Protein AF-A0A194R704-F1 (afdb_monomer)

Sequence (515 aa):
MHARLGGCVGACAGTIRSHRRDLFTKVPGLRHDSLHDAYADDTTLFAANEAEILELFQRMESEMSFLLASTLRKCLHSIFRRRYSSITTLNPPLVFSEEVLQAKSEGKPIVALESTIMTHGMPYPQNLQTAQEVENIIRRVGATPATIAILKGQLTVGLTQQQLQYLAQAKGVVKTSRRDLAPVMAGCQDGATTVAGTIIASELADIDVFVTGGIGGVHREGELTMDVSADLTELGRSRTLVVCSGVKSILDIGRTLEYLETHGVTVCAFGATDDFPAFYTTRSGHRAPHRAADAPHAARILHAARQLRLQSGIVVAVPVPQEHAMEENVIEDSIQQALKNAKRAGIQGKEVTPYILAAVAKATGGASLSTNIALIKNNAKVGADIAVEFQKLKNVNNVRNSFNSGSSGNLGTRQFHTACNLRVEKSDRGEKVGSCIKNENLTNPVLVIGGANVDRTYRVTEDLVQSSNSERVCRRWSRRTRAPARRVHAAPSRGSVSKPAAGNERHRRPNRRSK

Organism: Papilio machaon (NCBI:txid76193)

pLDDT: mean 71.49, std 29.75, range [24.16, 98.94]

Radius of gyration: 36.13 Å; Cα contacts (8 Å, |Δi|>4): 668; chains: 1; bounding box: 101×99×101 Å

InterPro domains:
  IPR007342 Pseudouridine-5'-phosphate glycosidase [MF_01876] (98-392)
  IPR007342 Pseudouridine-5'-phosphate glycosidase [PF04227] (99-389)
  IPR022830 Indigoidine synthase A-like [G3DSA:3.40.1790.10] (91-395)
  IPR022830 Indigoidine synthase A-like [SSF110581] (91-390)

Secondary structure (DSSP, 8-state):
--SSSSSSSHHHHTGGGSS-SSS-SS---------S-----S-------HHHHHHHHHHHHHHTTSS--HHHHHHHHHHHHHHHTTSS-----EEE-HHHHHHHHTT--EEEE-SHHHHHSS-TTHHHHHHHHHHHHHHHHT-EEEEEEEETTEEEES--HHHHHHHTT-SS-EEE-HHHHHHHHHTT--EEE-HHHHHHHHHHHT--EEE-S-B--EETTHHHH--B-HHHHHHTT---EEEESBB-TTEEHHHHHHHHHHTT-EEEEESSS-BPPBSSSS--S-B-SEEE-SHHHHHHHHHHHHHTT--S-EEEEPPPPTTTPPPHHHHHHHHHHHHHHHHHTT--GGGHHHHHHHHHHHHTTTHHHHHHHHHHHHHHHHHHHHHHHHHHHHHHHHHHHHHHHHTTSS-----------------------------------------------------------------------PPPP------------------------------

Nearest PDB structures (foldseek):
  8k07-assembly1_A  TM=9.796E-01  e=5.045E-40  Arabidopsis thaliana
  8k07-assembly1_B  TM=9.779E-01  e=3.334E-39  Arabidopsis thaliana
  4gil-assembly1_C  TM=9.829E-01  e=3.484E-38  Escherichia coli
  4gij-assembly1_A  TM=9.772E-01  e=9.759E-38  Escherichia coli
  4gij-assembly1_C  TM=9.255E-01  e=1.783E-35  Escherichia coli

Solvent-accessible surface area (backbone atoms only — not comparable to full-atom values): 30966 Å² total; per-residue (Å²): 140,92,85,82,80,80,78,72,67,68,74,63,64,63,70,67,68,80,72,77,78,87,82,86,78,91,81,91,88,81,80,92,77,89,90,74,91,87,90,76,80,86,93,86,86,93,78,80,55,72,65,60,59,50,49,56,48,56,54,50,56,65,66,59,72,70,81,80,64,80,66,55,58,55,54,49,51,52,55,43,51,71,60,52,69,72,58,88,69,83,69,71,78,63,44,65,27,71,70,46,51,50,30,61,76,71,67,47,28,44,33,34,29,47,29,27,54,32,64,58,65,39,60,78,67,58,18,44,54,50,51,54,53,31,41,54,41,14,46,74,69,68,18,46,52,24,42,26,33,27,53,62,24,36,44,28,40,20,60,52,77,66,53,46,59,47,52,41,69,56,78,87,56,38,82,18,36,71,86,40,46,62,60,35,33,76,65,44,31,42,25,22,16,28,70,30,28,34,51,54,51,26,60,79,64,74,36,59,29,34,31,42,49,41,43,64,37,26,32,65,65,23,94,79,68,67,48,57,36,63,33,49,62,37,34,34,61,33,62,39,32,38,22,15,14,26,40,42,64,83,38,30,63,68,60,27,51,56,50,31,54,74,40,61,30,48,46,22,5,46,38,95,56,36,52,25,14,28,33,53,19,52,51,57,94,47,65,34,93,33,63,22,60,45,38,64,48,44,18,49,52,54,49,49,41,59,75,72,62,51,54,29,12,35,42,39,19,36,47,26,57,77,96,50,40,52,61,66,67,67,53,49,54,39,43,55,53,27,50,59,45,36,63,73,70,69,53,59,73,90,56,39,60,44,52,37,54,54,44,32,23,61,73,49,78,40,51,56,49,56,27,52,54,52,29,29,45,51,23,24,41,51,36,21,46,20,29,48,41,33,43,53,55,52,50,55,50,53,52,53,51,52,53,63,63,65,68,74,69,85,74,82,90,76,80,83,77,83,74,81,75,80,80,81,78,90,77,94,81,84,87,84,91,83,83,87,83,81,90,82,91,79,92,68,86,85,82,81,80,77,92,68,99,71,94,72,91,78,85,83,82,77,84,86,75,84,83,77,90,80,90,87,82,89,88,82,94,78,88,86,84,84,83,87,87,83,89,88,90,80,89,88,88,84,88,79,90,86,86,85,89,83,88,80,90,80,91,86,86,88,85,88,82,87,133

Foldseek 3Di:
DPDDPPPPPVVPVVVVVPPPPPPPDDDDDDDDDDPDDDDDDDDDDPDDDPVNVVVVVVVVVVVPPDDDDPVVVVVCCVVCCVVVVVPPPPLPQEAEDPLLVVCVVVLWFEEEEFQCCLQQVDAPPVSLVLVVLLQVLLVVLRYGYWYWWQAQLGTYTRDDNVRSVCSNPDPPAAADAPVRNVVCNVNRHIHTYALRRRLVSCQSSVRAHYEDAEHAAQAVCCVPVVQGDCNLVSLLAALHEYQYQYHALRGDRVRRLVSNVVSVEQEEEEADAQARGNSLAQHDPDGHPYYQHALLSLLVVSVVCVVVVRRGYYYYNYHQPPVLHDDPVQQVVQSVVQQVVCVVVVPDHPRSVSSSSVSSCVSVVNSVVSSSSRSSSVSSNSRSSNSNSNSVVVVVVVVVVVVVVVPPPDDDDDPPPPPPPPPDDDDDDDDDDDDDDDDDDDPDDDDDDDDDDDDDDDDDDDDDDDDDDDDDDDDDDDDDDDDDDDDDDDDDDDYDDDDDDDYDDDDDDDDDDDD

Mean predicted aligned error: 18.39 Å

Structure (mmCIF, N/CA/C/O backbone):
data_AF-A0A194R704-F1
#
_entry.id   AF-A0A194R704-F1
#
loop_
_atom_site.group_PDB
_atom_site.id
_atom_site.type_symbol
_atom_site.label_atom_id
_atom_site.label_alt_id
_atom_site.label_comp_id
_atom_site.label_asym_id
_atom_site.label_entity_id
_atom_site.label_seq_id
_atom_site.pdbx_PDB_ins_code
_atom_site.Cartn_x
_atom_site.Cartn_y
_atom_site.Cartn_z
_atom_site.occupancy
_atom_site.B_iso_or_equiv
_atom_site.auth_seq_id
_atom_site.auth_comp_id
_atom_site.auth_asym_id
_atom_site.auth_atom_id
_atom_site.pdbx_PDB_model_num
ATOM 1 N N . MET A 1 1 ? -14.178 27.788 29.557 1.00 33.88 1 MET A N 1
ATOM 2 C CA . MET A 1 1 ? -15.004 27.097 30.577 1.00 33.88 1 MET A CA 1
ATOM 3 C C . MET A 1 1 ? -14.351 27.182 31.967 1.00 33.88 1 MET A C 1
ATOM 5 O O . MET A 1 1 ? -14.002 26.163 32.545 1.00 33.88 1 MET A O 1
ATOM 9 N N . HIS A 1 2 ? -14.210 28.381 32.544 1.00 32.22 2 HIS A N 1
ATOM 10 C CA . HIS A 1 2 ? -13.786 28.549 33.943 1.00 32.22 2 HIS A CA 1
ATOM 11 C C . HIS A 1 2 ? -15.001 28.932 34.793 1.00 32.22 2 HIS A C 1
ATOM 13 O O . HIS A 1 2 ? -15.314 30.111 34.868 1.00 32.22 2 HIS A O 1
ATOM 19 N N . ALA A 1 3 ? -15.704 27.930 35.345 1.00 33.38 3 ALA A N 1
ATOM 20 C CA . ALA A 1 3 ? -16.651 28.020 36.479 1.00 33.38 3 ALA A CA 1
ATOM 21 C C . ALA A 1 3 ? -17.535 26.752 36.568 1.00 33.38 3 ALA A C 1
ATOM 23 O O . ALA A 1 3 ? -18.739 26.828 36.333 1.00 33.38 3 ALA A O 1
ATOM 24 N N . ARG A 1 4 ? -16.959 25.570 36.868 1.00 32.62 4 ARG A N 1
ATOM 25 C CA . ARG A 1 4 ? -17.735 24.373 37.303 1.00 32.62 4 ARG A CA 1
ATOM 26 C C . ARG A 1 4 ? -16.924 23.219 37.929 1.00 32.62 4 ARG A C 1
ATOM 28 O O . ARG A 1 4 ? -17.417 22.102 37.999 1.00 32.62 4 ARG A O 1
ATOM 35 N N . LEU A 1 5 ? -15.713 23.482 38.439 1.00 33.47 5 LEU A N 1
ATOM 36 C CA . LEU A 1 5 ? -14.857 22.471 39.098 1.00 33.47 5 LEU A CA 1
ATOM 37 C C . LEU A 1 5 ? -14.677 22.669 40.620 1.00 33.47 5 LEU A C 1
ATOM 39 O O . LEU A 1 5 ? -13.945 21.919 41.254 1.00 33.47 5 LEU A O 1
ATOM 43 N N . GLY A 1 6 ? -15.385 23.623 41.237 1.00 32.97 6 GLY A N 1
ATOM 44 C CA . GLY A 1 6 ? -15.333 23.861 42.691 1.00 32.97 6 GLY A CA 1
ATOM 45 C C . GLY A 1 6 ? -16.269 22.988 43.546 1.00 32.97 6 GLY A C 1
ATOM 46 O O . GLY A 1 6 ? -16.214 23.059 44.768 1.00 32.97 6 GLY A O 1
ATOM 47 N N . GLY A 1 7 ? -17.149 22.184 42.935 1.00 32.91 7 GLY A N 1
ATOM 48 C CA . GLY A 1 7 ? -18.279 21.556 43.642 1.00 32.91 7 GLY A CA 1
ATOM 49 C C . GLY A 1 7 ? -18.026 20.188 44.291 1.00 32.91 7 GLY A C 1
ATOM 50 O O . GLY A 1 7 ? -18.817 19.776 45.130 1.00 32.91 7 GLY A O 1
ATOM 51 N N . CYS A 1 8 ? -16.967 19.460 43.915 1.00 33.66 8 CYS A N 1
ATOM 52 C CA . CYS A 1 8 ? -16.791 18.050 44.318 1.00 33.66 8 CYS A CA 1
ATOM 53 C C . CYS A 1 8 ? -15.649 17.787 45.317 1.00 33.66 8 CYS A C 1
ATOM 55 O O . CYS A 1 8 ? -15.567 16.689 45.860 1.00 33.66 8 CYS A O 1
ATOM 57 N N . VAL A 1 9 ? -14.792 18.773 45.609 1.00 35.31 9 VAL A N 1
ATOM 58 C CA . VAL A 1 9 ? -13.660 18.595 46.545 1.00 35.31 9 VAL A CA 1
ATOM 59 C C . VAL A 1 9 ? -14.073 18.846 48.007 1.00 35.31 9 VAL A C 1
ATOM 61 O O . VAL A 1 9 ? -13.521 18.241 48.923 1.00 35.31 9 VAL A O 1
ATOM 64 N N . GLY A 1 10 ? -15.112 19.657 48.248 1.00 35.03 10 GLY A N 1
ATOM 65 C CA . GLY A 1 10 ? -15.601 19.963 49.602 1.00 35.03 10 GLY A CA 1
ATOM 66 C C . GLY A 1 10 ? -16.265 18.788 50.338 1.00 35.03 10 GLY A C 1
ATOM 67 O O . GLY A 1 10 ? -16.244 18.746 51.565 1.00 35.03 10 GLY A O 1
ATOM 68 N N . ALA A 1 11 ? -16.814 17.805 49.615 1.00 36.16 11 ALA A N 1
ATOM 69 C CA . ALA A 1 11 ? -17.600 16.718 50.210 1.00 36.16 11 ALA A CA 1
ATOM 70 C C . ALA A 1 11 ? -16.760 15.591 50.850 1.00 36.16 11 ALA A C 1
ATOM 72 O O . ALA A 1 11 ? -17.275 14.850 51.680 1.00 36.16 11 ALA A O 1
ATOM 73 N N . CYS A 1 12 ? -15.471 15.461 50.507 1.00 34.41 12 CYS A N 1
ATOM 74 C CA . CYS A 1 12 ? -14.596 14.420 51.075 1.00 34.41 12 CYS A CA 1
ATOM 75 C C . CYS A 1 12 ? -13.768 14.893 52.286 1.00 34.41 12 CYS A C 1
ATOM 77 O O . CYS A 1 12 ? -13.277 14.066 53.053 1.00 34.41 12 CYS A O 1
ATOM 79 N N . ALA A 1 13 ? -13.633 16.206 52.502 1.00 34.62 13 ALA A N 1
ATOM 80 C CA . ALA A 1 13 ? -12.854 16.759 53.615 1.00 34.62 13 ALA A CA 1
ATOM 81 C C . ALA A 1 13 ? -13.572 16.667 54.981 1.00 34.62 13 ALA A C 1
ATOM 83 O O . ALA A 1 13 ? -12.918 16.681 56.025 1.00 34.62 13 ALA A O 1
ATOM 84 N N . GLY A 1 14 ? -14.907 16.549 54.992 1.00 34.91 14 GLY A N 1
ATOM 85 C CA . GLY A 1 14 ? -15.699 16.437 56.224 1.00 34.91 14 GLY A CA 1
ATOM 86 C C . GLY A 1 14 ? -15.551 15.087 56.936 1.00 34.91 14 GLY A C 1
ATOM 87 O O . GLY A 1 14 ? -15.458 15.037 58.161 1.00 34.91 14 GLY A O 1
ATOM 88 N N . THR A 1 15 ? -15.464 13.991 56.180 1.00 35.22 15 THR A N 1
ATOM 89 C CA . THR A 1 15 ? -15.525 12.618 56.718 1.00 35.22 15 THR A CA 1
ATOM 90 C C . THR A 1 15 ? -14.218 12.157 57.374 1.00 35.22 15 THR A C 1
ATOM 92 O O . THR A 1 15 ? -14.228 11.261 58.209 1.00 35.22 15 THR A O 1
ATOM 95 N N . ILE A 1 16 ? -13.085 12.791 57.055 1.00 33.31 16 ILE A N 1
ATOM 96 C CA . ILE A 1 16 ? -11.768 12.453 57.633 1.00 33.31 16 ILE A CA 1
ATOM 97 C C . ILE A 1 16 ? -11.560 13.117 59.014 1.00 33.31 16 ILE A C 1
ATOM 99 O O . ILE A 1 16 ? -10.690 12.709 59.785 1.00 33.31 16 ILE A O 1
ATOM 103 N N . ARG A 1 17 ? -12.390 14.103 59.394 1.00 32.38 17 ARG A N 1
ATOM 104 C CA . ARG A 1 17 ? -12.304 14.779 60.704 1.00 32.38 17 ARG A CA 1
ATOM 105 C C . ARG A 1 17 ? -12.992 14.045 61.864 1.00 32.38 17 ARG A C 1
ATOM 107 O O . ARG A 1 17 ? -12.705 14.385 63.008 1.00 32.38 17 ARG A O 1
ATOM 114 N N . SER A 1 18 ? -13.845 13.047 61.618 1.00 33.72 18 SER A N 1
ATOM 115 C CA . SER A 1 18 ? -14.634 12.378 62.673 1.00 33.72 18 SER A CA 1
ATOM 116 C C . SER A 1 18 ? -14.024 11.090 63.248 1.00 33.72 18 SER A C 1
ATOM 118 O O . SER A 1 18 ? -14.610 10.513 64.158 1.00 33.72 18 SER A O 1
ATOM 120 N N . HIS A 1 19 ? -12.865 10.628 62.763 1.00 34.47 19 HIS A N 1
ATOM 121 C CA . HIS A 1 19 ? -12.166 9.432 63.286 1.00 34.47 19 HIS A CA 1
ATOM 122 C C . HIS A 1 19 ? -10.743 9.724 63.799 1.00 34.47 19 HIS A C 1
ATOM 124 O O . HIS A 1 19 ? -9.955 8.817 64.052 1.00 34.47 19 HIS A O 1
ATOM 130 N N . ARG A 1 20 ? -10.399 11.002 64.006 1.00 31.66 20 ARG A N 1
ATOM 131 C CA . ARG A 1 20 ? -9.059 11.436 64.439 1.00 31.66 20 ARG A CA 1
ATOM 132 C C . ARG A 1 20 ? -8.957 11.695 65.954 1.00 31.66 20 ARG A C 1
ATOM 134 O O . ARG A 1 20 ? -8.321 12.665 66.358 1.00 31.66 20 ARG A O 1
ATOM 141 N N . ARG A 1 21 ? -9.602 10.859 66.785 1.00 34.34 21 ARG A N 1
ATOM 142 C CA . ARG A 1 21 ? -9.547 10.956 68.265 1.00 34.34 21 ARG A CA 1
ATOM 143 C C . ARG A 1 21 ? -9.083 9.707 69.026 1.00 34.34 21 ARG A C 1
ATOM 145 O O . ARG A 1 21 ? -8.579 9.888 70.125 1.00 34.34 21 ARG A O 1
ATOM 152 N N . ASP A 1 22 ? -9.124 8.508 68.440 1.00 35.78 22 ASP A N 1
ATOM 153 C CA . ASP A 1 22 ? -8.844 7.254 69.177 1.00 35.78 22 ASP A CA 1
ATOM 154 C C . ASP A 1 22 ? -7.527 6.546 68.792 1.00 35.78 22 ASP A C 1
ATOM 156 O O . ASP A 1 22 ? -7.340 5.367 69.076 1.00 35.78 22 ASP A O 1
ATOM 160 N N . LEU A 1 23 ? -6.588 7.253 68.149 1.00 32.47 23 LEU A N 1
ATOM 161 C CA . LEU A 1 23 ? -5.320 6.681 67.652 1.00 32.47 23 LEU A CA 1
ATOM 162 C C . LEU A 1 23 ? -4.064 7.496 68.025 1.00 32.47 23 LEU A C 1
ATOM 164 O O . LEU A 1 23 ? -3.044 7.427 67.349 1.00 32.47 23 LEU A O 1
ATOM 168 N N . PHE A 1 24 ? -4.123 8.251 69.128 1.00 35.75 24 PHE A N 1
ATOM 169 C CA . PHE A 1 24 ? -2.969 8.953 69.713 1.00 35.75 24 PHE A CA 1
ATOM 170 C C . PHE A 1 24 ? -2.788 8.648 71.211 1.00 35.75 24 PHE A C 1
ATOM 172 O O . PHE A 1 24 ? -2.734 9.537 72.055 1.00 35.75 24 PHE A O 1
ATOM 179 N N . THR A 1 25 ? -2.629 7.365 71.541 1.00 37.34 25 THR A N 1
ATOM 180 C CA . THR A 1 25 ? -1.847 6.937 72.715 1.00 37.34 25 THR A CA 1
ATOM 181 C C . THR A 1 25 ? -0.995 5.723 72.328 1.00 37.34 25 THR A C 1
ATOM 183 O O . THR A 1 25 ? -1.459 4.873 71.576 1.00 37.34 25 THR A O 1
ATOM 186 N N . LYS A 1 26 ? 0.238 5.639 72.861 1.00 36.03 26 LYS A N 1
ATOM 187 C CA . LYS A 1 26 ? 1.254 4.578 72.630 1.00 36.03 26 LYS A CA 1
ATOM 188 C C . LYS A 1 26 ? 2.104 4.625 71.338 1.00 36.03 26 LYS A C 1
ATOM 190 O O . LYS A 1 26 ? 2.248 3.604 70.681 1.00 36.03 26 LYS A O 1
ATOM 195 N N . VAL A 1 27 ? 2.819 5.729 71.092 1.00 31.06 27 VAL A N 1
ATOM 196 C CA . VAL A 1 27 ? 4.238 5.668 70.651 1.00 31.06 27 VAL A CA 1
ATOM 197 C C . VAL A 1 27 ? 4.998 6.843 71.291 1.00 31.06 27 VAL A C 1
ATOM 199 O O . VAL A 1 27 ? 4.636 7.989 71.028 1.00 31.06 27 VAL A O 1
ATOM 202 N N . PRO A 1 28 ? 6.014 6.619 72.145 1.00 29.73 28 PRO A N 1
ATOM 203 C CA . PRO A 1 28 ? 6.859 7.692 72.660 1.00 29.73 28 PRO A CA 1
ATOM 204 C C . PRO A 1 28 ? 8.093 7.909 71.770 1.00 29.73 28 PRO A C 1
ATOM 206 O O . PRO A 1 28 ? 8.846 6.975 71.517 1.00 29.73 28 PRO A O 1
ATOM 209 N N . GLY A 1 29 ? 8.346 9.161 71.374 1.00 38.09 29 GLY A N 1
ATOM 210 C CA . GLY A 1 29 ? 9.639 9.580 70.819 1.00 38.09 29 GLY A CA 1
ATOM 211 C C . GLY A 1 29 ? 9.688 9.809 69.307 1.00 38.09 29 GLY A C 1
ATOM 212 O O . GLY A 1 29 ? 10.307 9.041 68.586 1.00 38.09 29 GLY A O 1
ATOM 213 N N . LEU A 1 30 ? 9.154 10.946 68.857 1.00 28.03 30 LEU A N 1
ATOM 214 C CA . LEU A 1 30 ? 9.619 11.663 67.664 1.00 28.03 30 LEU A CA 1
ATOM 215 C C . LEU A 1 30 ? 9.497 13.160 67.974 1.00 28.03 30 LEU A C 1
ATOM 217 O O . LEU A 1 30 ? 8.441 13.615 68.415 1.00 28.03 30 LEU A O 1
ATOM 221 N N . ARG A 1 31 ? 10.601 13.906 67.861 1.00 30.41 31 ARG A N 1
ATOM 222 C CA . ARG A 1 31 ? 10.639 15.327 68.235 1.00 30.41 31 ARG A CA 1
ATOM 223 C C . ARG A 1 31 ? 10.037 16.187 67.126 1.00 30.41 31 ARG A C 1
ATOM 225 O O . ARG A 1 31 ? 10.287 15.948 65.950 1.00 30.41 31 ARG A O 1
ATOM 232 N N . HIS A 1 32 ? 9.297 17.212 67.533 1.00 33.44 32 HIS A N 1
ATOM 233 C CA . HIS A 1 32 ? 9.088 18.400 66.714 1.00 33.44 32 HIS A CA 1
ATOM 234 C C . HIS A 1 32 ? 10.446 19.079 66.493 1.00 33.44 32 HIS A C 1
ATOM 236 O O . HIS A 1 32 ? 11.144 19.298 67.477 1.00 33.44 32 HIS A O 1
ATOM 242 N N . ASP A 1 33 ? 10.803 19.355 65.237 1.00 30.55 33 ASP A N 1
ATOM 243 C CA . ASP A 1 33 ? 11.464 20.579 64.746 1.00 30.55 33 ASP A CA 1
ATOM 244 C C . ASP A 1 33 ? 11.744 20.434 63.235 1.00 30.55 33 ASP A C 1
ATOM 246 O O . ASP A 1 33 ? 11.757 19.320 62.715 1.00 30.55 33 ASP A O 1
ATOM 250 N N . SER A 1 34 ? 11.944 21.548 62.518 1.00 28.94 34 SER A N 1
ATOM 251 C CA . SER A 1 34 ? 12.054 21.656 61.040 1.00 28.94 34 SER A CA 1
ATOM 252 C C . SER A 1 34 ? 10.782 21.359 60.217 1.00 28.94 34 SER A C 1
ATOM 254 O O . SER A 1 34 ? 10.729 20.473 59.371 1.00 28.94 34 SER A O 1
ATOM 256 N N . LEU A 1 35 ? 9.754 22.195 60.407 1.00 30.31 35 LEU A N 1
ATOM 257 C CA . LEU A 1 35 ? 8.698 22.423 59.405 1.00 30.31 35 LEU A CA 1
ATOM 258 C C . LEU A 1 35 ? 8.446 23.931 59.225 1.00 30.31 35 LEU A C 1
ATOM 260 O O . LEU A 1 35 ? 7.357 24.448 59.460 1.00 30.31 35 LEU A O 1
ATOM 264 N N . HIS A 1 36 ? 9.506 24.634 58.833 1.00 31.33 36 HIS A N 1
ATOM 265 C CA . HIS A 1 36 ? 9.474 25.972 58.251 1.00 31.33 36 HIS A CA 1
ATOM 266 C C . HIS A 1 36 ? 10.583 26.050 57.188 1.00 31.33 36 HIS A C 1
ATOM 268 O O . HIS A 1 36 ? 11.581 25.343 57.298 1.00 31.33 36 HIS A O 1
ATOM 274 N N . ASP A 1 37 ? 10.365 26.889 56.175 1.00 28.64 37 ASP A N 1
ATOM 275 C CA . ASP A 1 37 ? 11.282 27.219 55.071 1.00 28.64 37 ASP A CA 1
ATOM 276 C C . ASP A 1 37 ? 11.533 26.129 54.008 1.00 28.64 37 ASP A C 1
ATOM 278 O O . ASP A 1 37 ? 12.621 25.578 53.876 1.00 28.64 37 ASP A O 1
ATOM 282 N N . ALA A 1 38 ? 10.516 25.908 53.163 1.00 26.27 38 ALA A N 1
ATOM 283 C CA . ALA A 1 38 ? 10.677 25.453 51.773 1.00 26.27 38 ALA A CA 1
ATOM 284 C C . ALA A 1 38 ? 9.445 25.836 50.917 1.00 26.27 38 ALA A C 1
ATOM 286 O O . ALA A 1 38 ? 8.622 24.994 50.564 1.00 26.27 38 ALA A O 1
ATOM 287 N N . TYR A 1 39 ? 9.295 27.129 50.609 1.00 32.12 39 TYR A N 1
ATOM 288 C CA . TYR A 1 39 ? 8.357 27.634 49.591 1.00 32.12 39 TYR A CA 1
ATOM 289 C C . TYR A 1 39 ? 9.119 28.550 48.619 1.00 32.12 39 TYR A C 1
ATOM 291 O O . TYR A 1 39 ? 8.975 29.771 48.637 1.00 32.12 39 TYR A O 1
ATOM 299 N N . ALA A 1 40 ? 9.981 27.943 47.805 1.00 28.33 40 ALA A N 1
ATOM 300 C CA . ALA A 1 40 ? 10.658 28.570 46.673 1.00 28.33 40 ALA A CA 1
ATOM 301 C C . ALA A 1 40 ? 11.070 27.495 45.651 1.00 28.33 40 ALA A C 1
ATOM 303 O O . ALA A 1 40 ? 11.369 26.369 46.038 1.00 28.33 40 ALA A O 1
ATOM 304 N N . ASP A 1 41 ? 11.082 27.901 44.383 1.00 26.62 41 ASP A N 1
ATOM 305 C CA . ASP A 1 41 ? 11.475 27.179 43.166 1.00 26.62 41 ASP A CA 1
ATOM 306 C C . ASP A 1 41 ? 10.684 25.930 42.718 1.00 26.62 41 ASP A C 1
ATOM 308 O O . ASP A 1 41 ? 10.708 24.841 43.289 1.00 26.62 41 ASP A O 1
ATOM 312 N N . ASP A 1 42 ? 10.045 26.118 41.558 1.00 36.75 42 ASP A N 1
ATOM 313 C CA . ASP A 1 42 ? 9.758 25.078 40.575 1.00 36.75 42 ASP A CA 1
ATOM 314 C C . ASP A 1 42 ? 11.052 24.365 40.123 1.00 36.75 42 ASP A C 1
ATOM 316 O O . ASP A 1 42 ? 12.147 24.919 40.168 1.00 36.75 42 ASP A O 1
ATOM 320 N N . THR A 1 43 ? 10.905 23.166 39.552 1.00 33.91 43 THR A N 1
ATOM 321 C CA . THR A 1 43 ? 11.978 22.327 38.966 1.00 33.91 43 THR A CA 1
ATOM 322 C C . THR A 1 43 ? 12.930 21.605 39.938 1.00 33.91 43 THR A C 1
ATOM 324 O O . THR A 1 43 ? 14.130 21.837 39.943 1.00 33.91 43 THR A O 1
ATOM 327 N N . THR A 1 44 ? 12.430 20.588 40.654 1.00 29.52 44 THR A N 1
ATOM 328 C CA . THR A 1 44 ? 13.076 19.249 40.773 1.00 29.52 44 THR A CA 1
ATOM 329 C C . THR A 1 44 ? 12.241 18.290 41.636 1.00 29.52 44 THR A C 1
ATOM 331 O O . THR A 1 44 ? 12.259 18.407 42.852 1.00 29.52 44 THR A O 1
ATOM 334 N N . LEU A 1 45 ? 11.565 17.290 41.039 1.00 28.27 45 LEU A N 1
ATOM 335 C CA . LEU A 1 45 ? 11.273 16.010 41.724 1.00 28.27 45 LEU A CA 1
ATOM 336 C C . LEU A 1 45 ? 10.858 14.868 40.764 1.00 28.27 45 LEU A C 1
ATOM 338 O O . LEU A 1 45 ? 9.742 14.357 40.802 1.00 28.27 45 LEU A O 1
ATOM 342 N N . PHE A 1 46 ? 11.786 14.427 39.910 1.00 32.28 46 PHE A N 1
ATOM 343 C CA . PHE A 1 46 ? 11.706 13.123 39.230 1.00 32.28 46 PHE A CA 1
ATOM 344 C C . PHE A 1 46 ? 12.854 12.227 39.720 1.00 32.28 46 PHE A C 1
ATOM 346 O O . PHE A 1 46 ? 13.829 12.014 39.008 1.00 32.28 46 PHE A O 1
ATOM 353 N N . ALA A 1 47 ? 12.754 11.755 40.967 1.00 34.91 47 ALA A N 1
ATOM 354 C CA . ALA A 1 47 ? 13.624 10.723 41.543 1.00 34.91 47 ALA A CA 1
ATOM 355 C C . ALA A 1 47 ? 13.048 10.194 42.875 1.00 34.91 47 ALA A C 1
ATOM 357 O O . ALA A 1 47 ? 13.644 10.381 43.928 1.00 34.91 47 ALA A O 1
ATOM 358 N N . ALA A 1 48 ? 11.883 9.543 42.832 1.00 34.62 48 ALA A N 1
ATOM 359 C CA . ALA A 1 48 ? 11.546 8.540 43.843 1.00 34.62 48 ALA A CA 1
ATOM 360 C C . ALA A 1 48 ? 11.938 7.188 43.239 1.00 34.62 48 ALA A C 1
ATOM 362 O O . ALA A 1 48 ? 11.401 6.810 42.193 1.00 34.62 48 ALA A O 1
ATOM 363 N N . ASN A 1 49 ? 12.915 6.501 43.829 1.00 41.78 49 ASN A N 1
ATOM 364 C CA . ASN A 1 49 ? 13.377 5.224 43.285 1.00 41.78 49 ASN A CA 1
ATOM 365 C C . ASN A 1 49 ? 12.288 4.157 43.472 1.00 41.78 49 ASN A C 1
ATOM 367 O O . ASN A 1 49 ? 11.642 4.111 44.519 1.00 41.78 49 ASN A O 1
ATOM 371 N N . GLU A 1 50 ? 12.127 3.240 42.507 1.00 40.50 50 GLU A N 1
ATOM 372 C CA . GLU A 1 50 ? 11.180 2.111 42.631 1.00 40.50 50 GLU A CA 1
ATOM 373 C C . GLU A 1 50 ? 11.388 1.322 43.938 1.00 40.50 50 GLU A C 1
ATOM 375 O O . GLU A 1 50 ? 10.426 0.831 44.527 1.00 40.50 50 GLU A O 1
ATOM 380 N N . ALA A 1 51 ? 12.634 1.270 44.425 1.00 40.50 51 ALA A N 1
ATOM 381 C CA . ALA A 1 51 ? 13.013 0.668 45.699 1.00 40.50 51 ALA A CA 1
ATOM 382 C C . ALA A 1 51 ? 12.320 1.301 46.923 1.00 40.50 51 ALA A C 1
ATOM 384 O O . ALA A 1 51 ? 11.835 0.561 47.772 1.00 40.50 51 ALA A O 1
ATOM 385 N N . GLU A 1 52 ? 12.212 2.632 47.012 1.00 42.09 52 GLU A N 1
ATOM 386 C CA . GLU A 1 52 ? 11.587 3.313 48.164 1.00 42.09 52 GLU A CA 1
ATOM 387 C C . GLU A 1 52 ? 10.069 3.093 48.193 1.00 42.09 52 GLU A C 1
ATOM 389 O O . GLU A 1 52 ? 9.465 2.923 49.254 1.00 42.09 52 GLU A O 1
ATOM 394 N N . ILE A 1 53 ? 9.447 3.037 47.010 1.00 47.06 53 ILE A N 1
ATOM 395 C CA . ILE A 1 53 ? 8.020 2.729 46.862 1.00 47.06 53 ILE A CA 1
ATOM 396 C C . ILE A 1 53 ? 7.750 1.267 47.254 1.00 47.06 53 ILE A C 1
ATOM 398 O O . ILE A 1 53 ? 6.761 0.993 47.935 1.00 47.06 53 ILE A O 1
ATOM 402 N N . LEU A 1 54 ? 8.640 0.338 46.885 1.00 43.12 54 LEU A N 1
ATOM 403 C CA . LEU A 1 54 ? 8.588 -1.070 47.298 1.00 43.12 54 LEU A CA 1
ATOM 404 C C . LEU A 1 54 ? 8.819 -1.259 48.806 1.00 43.12 54 LEU A C 1
ATOM 406 O O . LEU A 1 54 ? 8.092 -2.038 49.425 1.00 43.12 54 LEU A O 1
ATOM 410 N N . GLU A 1 55 ? 9.760 -0.532 49.413 1.00 43.22 55 GLU A N 1
ATOM 411 C CA . GLU A 1 55 ? 10.002 -0.574 50.862 1.00 43.22 55 GLU A CA 1
ATOM 412 C C . GLU A 1 55 ? 8.790 -0.066 51.652 1.00 43.22 55 GLU A C 1
ATOM 414 O O . GLU A 1 55 ? 8.344 -0.728 52.591 1.00 43.22 55 GLU A O 1
ATOM 419 N N . LEU A 1 56 ? 8.194 1.060 51.239 1.00 45.22 56 LEU A N 1
ATOM 420 C CA . LEU A 1 56 ? 6.945 1.566 51.821 1.00 45.22 56 LEU A CA 1
ATOM 421 C C . LEU A 1 56 ? 5.801 0.546 51.702 1.00 45.22 56 LEU A C 1
ATOM 423 O O . LEU A 1 56 ? 5.015 0.397 52.640 1.00 45.22 56 LEU A O 1
ATOM 427 N N . PHE A 1 57 ? 5.733 -0.195 50.591 1.00 43.19 57 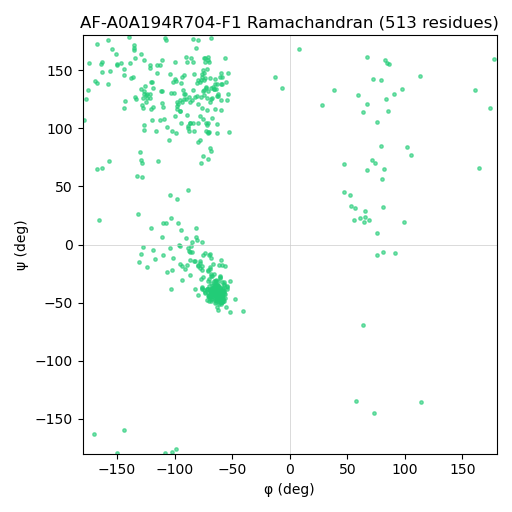PHE A N 1
ATOM 428 C CA . PHE A 1 57 ? 4.726 -1.237 50.381 1.00 43.19 57 PHE A CA 1
ATOM 429 C C . PHE A 1 57 ? 4.925 -2.441 51.317 1.00 43.19 57 PHE A C 1
ATOM 431 O O . PHE A 1 57 ? 3.976 -2.867 51.975 1.00 43.19 57 PHE A O 1
ATOM 438 N N . GLN A 1 58 ? 6.156 -2.948 51.448 1.00 44.75 58 GLN A N 1
ATOM 439 C CA . GLN A 1 58 ? 6.479 -4.050 52.368 1.00 44.75 58 GLN A CA 1
ATOM 440 C C . GLN A 1 58 ? 6.250 -3.659 53.839 1.00 44.75 58 GLN A C 1
ATOM 442 O O . GLN A 1 58 ? 5.749 -4.456 54.642 1.00 44.75 58 GLN A O 1
ATOM 447 N N . ARG A 1 59 ? 6.552 -2.406 54.198 1.00 43.69 59 ARG A N 1
ATOM 448 C CA . ARG A 1 59 ? 6.309 -1.869 55.545 1.00 43.69 59 ARG A CA 1
ATOM 449 C C . ARG A 1 59 ? 4.808 -1.749 55.844 1.00 43.69 59 ARG A C 1
ATOM 451 O O . ARG A 1 59 ? 4.371 -2.139 56.921 1.00 43.69 59 ARG A O 1
ATOM 458 N N . MET A 1 60 ? 3.999 -1.325 54.870 1.00 45.81 60 MET A N 1
ATOM 459 C CA . MET A 1 60 ? 2.535 -1.345 54.991 1.00 45.81 60 MET A CA 1
ATOM 460 C C . MET A 1 60 ? 1.943 -2.762 55.105 1.00 45.81 60 MET A C 1
ATOM 462 O O . MET A 1 60 ? 1.032 -2.963 55.907 1.00 45.81 60 MET A O 1
ATOM 466 N N . GLU A 1 61 ? 2.425 -3.749 54.338 1.00 46.22 61 GLU A N 1
ATOM 467 C CA . GLU A 1 61 ? 1.901 -5.128 54.419 1.00 46.22 61 GLU A CA 1
ATOM 468 C C . GLU A 1 61 ? 2.222 -5.808 55.762 1.00 46.22 61 GLU A C 1
ATOM 470 O O . GLU A 1 61 ? 1.381 -6.530 56.311 1.00 46.22 61 GLU A O 1
ATOM 475 N N . SER A 1 62 ? 3.408 -5.552 56.318 1.00 44.72 62 SER A N 1
ATOM 476 C CA . SER A 1 62 ? 3.808 -6.091 57.622 1.00 44.72 62 SER A CA 1
ATOM 477 C C . SER A 1 62 ? 3.021 -5.486 58.788 1.00 44.72 62 SER A C 1
ATOM 479 O O . SER A 1 62 ? 2.584 -6.235 59.663 1.00 44.72 62 SER A O 1
ATOM 481 N N . GLU A 1 63 ? 2.726 -4.183 58.781 1.00 44.62 63 GLU A N 1
ATOM 482 C CA . GLU A 1 63 ? 1.904 -3.561 59.836 1.00 44.62 63 GLU A CA 1
ATOM 483 C C . GLU A 1 63 ? 0.393 -3.848 59.699 1.00 44.62 63 GLU A C 1
ATOM 485 O O . GLU A 1 63 ? -0.301 -3.980 60.708 1.00 44.62 63 GLU A O 1
ATOM 490 N N . MET A 1 64 ? -0.138 -4.044 58.484 1.00 43.22 64 MET A N 1
ATOM 491 C CA . MET A 1 64 ? -1.562 -4.376 58.267 1.00 43.22 64 MET A CA 1
ATOM 492 C C . MET A 1 64 ? -1.924 -5.861 58.463 1.00 43.22 64 MET A C 1
ATOM 494 O O . MET A 1 64 ? -3.063 -6.266 58.214 1.00 43.22 64 MET A O 1
ATOM 498 N N . SER A 1 65 ? -0.991 -6.694 58.927 1.00 41.09 65 SER A N 1
ATOM 499 C CA . SER A 1 65 ? -1.225 -8.135 59.106 1.00 41.09 65 SER A CA 1
ATOM 500 C C . SER A 1 65 ? -2.091 -8.497 60.327 1.00 41.09 65 SER A C 1
ATOM 502 O O . SER A 1 65 ? -2.529 -9.644 60.438 1.00 41.09 65 SER A O 1
ATOM 504 N N . PHE A 1 66 ? -2.403 -7.542 61.213 1.00 48.34 66 PHE A N 1
ATOM 505 C CA . PHE A 1 66 ? -3.316 -7.739 62.345 1.00 48.34 66 PHE A CA 1
ATOM 506 C C . PHE A 1 66 ? -4.467 -6.714 62.336 1.00 48.34 66 PHE A C 1
ATOM 508 O O . PHE A 1 66 ? -4.239 -5.516 62.441 1.00 48.34 66 PHE A O 1
ATOM 515 N N . LEU A 1 67 ? -5.699 -7.247 62.319 1.00 40.25 67 LEU A N 1
ATOM 516 C CA . LEU A 1 67 ? -7.037 -6.618 62.304 1.00 40.25 67 LEU A CA 1
ATOM 517 C C . LEU A 1 67 ? -7.755 -6.459 60.938 1.00 40.25 67 LEU A C 1
ATOM 519 O O . LEU A 1 67 ? -7.240 -5.940 59.958 1.00 40.25 67 LEU A O 1
ATOM 523 N N . LEU A 1 68 ? -9.045 -6.838 60.979 1.00 35.44 68 LEU A N 1
ATOM 524 C CA . LEU A 1 68 ? -10.147 -6.567 60.035 1.00 35.44 68 LEU A CA 1
ATOM 525 C C . LEU A 1 68 ? -10.260 -7.386 58.726 1.00 35.44 68 LEU A C 1
ATOM 527 O O . LEU A 1 68 ? -9.980 -6.937 57.621 1.00 35.44 68 LEU A O 1
ATOM 531 N N . ALA A 1 69 ? -10.911 -8.543 58.897 1.00 43.75 69 ALA A N 1
ATOM 532 C CA . ALA A 1 69 ? -12.090 -9.007 58.143 1.00 43.75 69 ALA A CA 1
ATOM 533 C C . ALA A 1 69 ? -12.032 -9.195 56.603 1.00 43.75 69 ALA A C 1
ATOM 535 O O . ALA A 1 69 ? -11.790 -8.301 55.792 1.00 43.75 69 ALA A O 1
ATOM 536 N N . SER A 1 70 ? -12.458 -10.392 56.186 1.00 48.91 70 SER A N 1
ATOM 537 C CA . SER A 1 70 ? -12.528 -10.889 54.801 1.00 48.91 70 SER A CA 1
ATOM 538 C C . SER A 1 70 ? -13.411 -10.083 53.829 1.00 48.91 70 SER A C 1
ATOM 540 O O . SER A 1 70 ? -13.315 -10.272 52.613 1.00 48.91 70 SER A O 1
ATOM 542 N N . THR A 1 71 ? -14.249 -9.172 54.324 1.00 44.50 71 THR A N 1
ATOM 543 C CA . THR A 1 71 ? -15.097 -8.272 53.524 1.00 44.50 71 THR A CA 1
ATOM 544 C C . THR A 1 71 ? -14.318 -7.115 52.896 1.00 44.50 71 THR A C 1
ATOM 546 O O . THR A 1 71 ? -14.559 -6.797 51.728 1.00 44.50 71 THR A O 1
ATOM 549 N N . LEU A 1 72 ? -13.327 -6.542 53.592 1.00 41.12 72 LEU A N 1
ATOM 550 C CA . LEU A 1 72 ? -12.485 -5.478 53.026 1.00 41.12 72 LEU A CA 1
ATOM 551 C C . LEU A 1 72 ? -11.599 -6.000 51.890 1.00 41.12 72 LEU A C 1
ATOM 553 O O . LEU A 1 72 ? -11.490 -5.331 50.865 1.00 41.12 72 LEU A O 1
ATOM 557 N N . ARG A 1 73 ? -11.074 -7.234 51.990 1.00 41.69 73 ARG A N 1
ATOM 558 C CA . ARG A 1 73 ? -10.306 -7.866 50.897 1.00 41.69 73 ARG A CA 1
ATOM 559 C C . ARG A 1 73 ? -11.095 -7.954 49.590 1.00 41.69 73 ARG A C 1
ATOM 561 O O . ARG A 1 73 ? -10.522 -7.688 48.541 1.00 41.69 73 ARG A O 1
ATOM 568 N N . LYS A 1 74 ? -12.395 -8.277 49.631 1.00 40.25 74 LYS A N 1
ATOM 569 C CA . LYS A 1 74 ? -13.245 -8.365 48.424 1.00 40.25 74 LYS A CA 1
ATOM 570 C C . LYS A 1 74 ? -13.534 -6.991 47.810 1.00 40.25 74 LYS A C 1
ATOM 572 O O . LYS A 1 74 ? -13.518 -6.858 46.587 1.00 40.25 74 LYS A O 1
ATOM 577 N N . CYS A 1 75 ? -13.751 -5.968 48.639 1.00 38.09 75 CYS A N 1
ATOM 578 C CA . CYS A 1 75 ? -13.983 -4.605 48.159 1.00 38.09 75 CYS A CA 1
ATOM 579 C C . CYS A 1 75 ? -12.696 -3.981 47.586 1.00 38.09 75 CYS A C 1
ATOM 581 O O . CYS A 1 75 ? -12.702 -3.465 46.469 1.00 38.09 75 CYS A O 1
ATOM 583 N N . LEU A 1 76 ? -11.565 -4.142 48.284 1.00 40.69 76 LEU A N 1
ATOM 584 C CA . LEU A 1 76 ? -10.248 -3.726 47.801 1.00 40.69 76 LEU A CA 1
ATOM 585 C C . LEU A 1 76 ? -9.835 -4.485 46.537 1.00 40.69 76 LEU A C 1
ATOM 587 O O . LEU A 1 76 ? -9.396 -3.832 45.604 1.00 40.69 76 LEU A O 1
ATOM 591 N N . HIS A 1 77 ? -10.058 -5.802 46.421 1.00 38.25 77 HIS A N 1
ATOM 592 C CA . HIS A 1 77 ? -9.810 -6.525 45.161 1.00 38.25 77 HIS A CA 1
ATOM 593 C C . HIS A 1 77 ? -10.678 -6.028 43.998 1.00 38.25 77 HIS A C 1
ATOM 595 O O . HIS A 1 77 ? -10.205 -6.017 42.867 1.00 38.25 77 HIS A O 1
ATOM 601 N N . SER A 1 78 ? -11.925 -5.612 44.243 1.00 39.72 78 SER A N 1
ATOM 602 C CA . SER A 1 78 ? -12.797 -5.043 43.204 1.00 39.72 78 SER A CA 1
ATOM 603 C C . SER A 1 78 ? -12.296 -3.671 42.733 1.00 39.72 78 SER A C 1
ATOM 605 O O . SER A 1 78 ? -12.171 -3.421 41.532 1.00 39.72 78 SER A O 1
ATOM 607 N N . ILE A 1 79 ? -11.926 -2.802 43.679 1.00 43.50 79 ILE A N 1
ATOM 608 C CA . ILE A 1 79 ? -11.430 -1.447 43.403 1.00 43.50 79 ILE A CA 1
ATOM 609 C C . ILE A 1 79 ? -10.011 -1.485 42.808 1.00 43.50 79 ILE A C 1
ATOM 611 O O . ILE A 1 79 ? -9.739 -0.755 41.856 1.00 43.50 79 ILE A O 1
ATOM 615 N N . PHE A 1 80 ? -9.135 -2.381 43.277 1.00 37.22 80 PHE A N 1
ATOM 616 C CA . PHE A 1 80 ? -7.827 -2.623 42.664 1.00 37.22 80 PHE A CA 1
ATOM 617 C C . PHE A 1 80 ? -7.956 -3.300 41.301 1.00 37.22 80 PHE A C 1
ATOM 619 O O . PHE A 1 80 ? -7.319 -2.812 40.381 1.00 37.22 80 PHE A O 1
ATOM 626 N N . ARG A 1 81 ? -8.822 -4.304 41.073 1.00 35.72 81 ARG A N 1
ATOM 627 C CA . ARG A 1 81 ? -9.042 -4.814 39.699 1.00 35.72 81 ARG A CA 1
ATOM 628 C C . ARG A 1 81 ? -9.503 -3.716 38.741 1.00 35.72 81 ARG A C 1
ATOM 630 O O . ARG A 1 81 ? -9.088 -3.745 37.594 1.00 35.72 81 ARG A O 1
ATOM 637 N N . ARG A 1 82 ? -10.293 -2.736 39.199 1.00 37.72 82 ARG A N 1
ATOM 638 C CA . ARG A 1 82 ? -10.705 -1.567 38.394 1.00 37.72 82 ARG A CA 1
ATOM 639 C C . ARG A 1 82 ? -9.650 -0.462 38.238 1.00 37.72 82 ARG A C 1
ATOM 641 O O . ARG A 1 82 ? -9.843 0.402 37.389 1.00 37.72 82 ARG A O 1
ATOM 648 N N . ARG A 1 83 ? -8.572 -0.456 39.031 1.00 35.91 83 ARG A N 1
ATOM 649 C CA . ARG A 1 83 ? -7.447 0.499 38.901 1.00 35.91 83 ARG A CA 1
ATOM 650 C C . ARG A 1 83 ? -6.166 -0.118 38.325 1.00 35.91 83 ARG A C 1
ATOM 652 O O . ARG A 1 83 ? -5.378 0.608 37.736 1.00 35.91 83 ARG A O 1
ATOM 659 N N . TYR A 1 84 ? -5.995 -1.432 38.439 1.00 35.16 84 TYR A N 1
ATOM 660 C CA . TYR A 1 84 ? -4.879 -2.214 37.898 1.00 35.16 84 TYR A CA 1
ATOM 661 C C . TYR A 1 84 ? -5.237 -3.013 36.635 1.00 35.16 84 TYR A C 1
ATOM 663 O O . TYR A 1 84 ? -4.342 -3.570 36.016 1.00 35.16 84 TYR A O 1
ATOM 671 N N . SER A 1 85 ? -6.491 -2.993 36.162 1.00 33.06 85 SER A N 1
ATOM 672 C CA . SER A 1 85 ? -6.786 -3.279 34.744 1.00 33.06 85 SER A CA 1
ATOM 673 C C . SER A 1 85 ? -6.294 -2.171 33.800 1.00 33.06 85 SER A C 1
ATOM 675 O O . SER A 1 85 ? -6.386 -2.318 32.588 1.00 33.06 85 SER A O 1
ATOM 677 N N . SER A 1 86 ? -5.828 -1.047 34.352 1.00 41.88 86 SER A N 1
ATOM 678 C CA . SER A 1 86 ? -5.381 0.151 33.628 1.00 41.88 86 SER A CA 1
ATOM 679 C C . SER A 1 86 ? -3.862 0.205 33.419 1.00 41.88 86 SER A C 1
ATOM 681 O O . SER A 1 86 ? -3.354 1.159 32.838 1.00 41.88 86 SER A O 1
ATOM 683 N N . ILE A 1 87 ? -3.134 -0.799 33.915 1.00 46.91 87 ILE A N 1
ATOM 684 C CA . ILE A 1 87 ? -1.687 -0.972 33.769 1.00 46.91 87 ILE A CA 1
ATOM 685 C C . ILE A 1 87 ? -1.492 -2.354 33.132 1.00 46.91 87 ILE A C 1
ATOM 687 O O . ILE A 1 87 ? -2.067 -3.326 33.608 1.00 46.91 87 ILE A O 1
ATOM 691 N N . THR A 1 88 ? -0.704 -2.440 32.053 1.00 44.19 88 THR A N 1
ATOM 692 C CA . THR A 1 88 ? -0.527 -3.612 31.151 1.00 44.19 88 THR A CA 1
ATOM 693 C C . THR A 1 88 ? -1.577 -3.867 30.053 1.00 44.19 88 THR A C 1
ATOM 695 O O . THR A 1 88 ? -1.684 -4.971 29.528 1.00 44.19 88 THR A O 1
ATOM 698 N N . THR A 1 89 ? -2.179 -2.805 29.517 1.00 41.09 89 THR A N 1
ATOM 699 C CA . THR A 1 89 ? -2.165 -2.651 28.048 1.00 41.09 89 THR A CA 1
ATOM 700 C C . THR A 1 89 ? -1.388 -1.389 27.717 1.00 41.09 89 THR A C 1
ATOM 702 O O . THR A 1 89 ? -1.930 -0.286 27.786 1.00 41.09 89 THR A O 1
ATOM 705 N N . LEU A 1 90 ? -0.103 -1.545 27.380 1.00 44.28 90 LEU A N 1
ATOM 706 C CA . LEU A 1 90 ? 0.655 -0.499 26.694 1.00 44.28 90 LEU A CA 1
ATOM 707 C C . LEU A 1 90 ? 0.069 -0.369 25.286 1.00 44.28 90 LEU A C 1
ATOM 709 O O . LEU A 1 90 ? 0.592 -0.940 24.330 1.00 44.28 90 LEU A O 1
ATOM 713 N N . ASN A 1 91 ? -1.049 0.351 25.174 1.00 54.56 91 ASN A N 1
ATOM 714 C CA . ASN A 1 91 ? -1.500 0.843 23.884 1.00 54.56 91 ASN A CA 1
ATOM 715 C C . ASN A 1 91 ? -0.319 1.627 23.296 1.00 54.56 91 ASN A C 1
ATOM 717 O O . ASN A 1 91 ? 0.192 2.525 23.976 1.00 54.56 91 ASN A O 1
ATOM 721 N N . PRO A 1 92 ? 0.148 1.297 22.080 1.00 59.12 92 PRO A N 1
ATOM 722 C CA . PRO A 1 92 ? 1.157 2.107 21.416 1.00 59.12 92 PRO A CA 1
ATOM 723 C C . PRO A 1 92 ? 0.656 3.554 21.364 1.00 59.12 92 PRO A C 1
ATOM 725 O O . PRO A 1 92 ? -0.560 3.748 21.252 1.00 59.12 92 PRO A O 1
ATOM 728 N N . PRO A 1 93 ? 1.540 4.566 21.433 1.00 74.56 93 PRO A N 1
ATOM 729 C CA . PRO A 1 93 ? 1.146 5.969 21.359 1.00 74.56 93 PRO A CA 1
ATOM 730 C C . PRO A 1 93 ? 0.696 6.320 19.929 1.00 74.56 93 PRO A C 1
ATOM 732 O O . PRO A 1 93 ? 1.413 6.960 19.159 1.00 74.56 93 PRO A O 1
ATOM 735 N N . LEU A 1 94 ? -0.496 5.836 19.577 1.00 92.75 94 LEU A N 1
ATOM 736 C CA . LEU A 1 94 ? -1.230 6.147 18.365 1.00 92.75 94 LEU A CA 1
ATOM 737 C C . LEU A 1 94 ? -2.032 7.422 18.598 1.00 92.75 94 LEU A C 1
ATOM 739 O O . LEU A 1 94 ? -2.864 7.486 19.506 1.00 92.75 94 LEU A O 1
ATOM 743 N N . VAL A 1 95 ? -1.825 8.409 17.737 1.00 96.50 95 VAL A N 1
ATOM 744 C CA . VAL A 1 95 ? -2.673 9.600 17.670 1.00 96.50 95 VAL A CA 1
ATOM 745 C C . VAL A 1 95 ? -3.714 9.358 16.588 1.00 96.50 95 VAL A C 1
ATOM 747 O O . VAL A 1 95 ? -3.369 9.235 15.419 1.00 96.50 95 VAL A O 1
ATOM 750 N N . PHE A 1 96 ? -4.987 9.274 16.953 1.00 97.44 96 PHE A N 1
ATOM 751 C CA . PHE A 1 96 ? -6.074 9.164 15.980 1.00 97.44 96 PHE A CA 1
ATOM 752 C C . PHE A 1 96 ? -6.606 10.555 15.617 1.00 97.44 96 PHE A C 1
ATOM 754 O O . PHE A 1 96 ? -6.663 11.433 16.481 1.00 97.44 96 PHE A O 1
ATOM 761 N N . SER A 1 97 ? -7.035 10.760 14.369 1.00 97.94 97 SER A N 1
ATOM 762 C CA . SER A 1 97 ? -7.878 11.918 14.045 1.00 97.94 97 SER A CA 1
ATOM 763 C C . SER A 1 97 ? -9.275 11.766 14.650 1.00 97.94 97 SER A C 1
ATOM 765 O O . SER A 1 97 ? -9.748 10.652 14.876 1.00 97.94 97 SER A O 1
ATOM 767 N N . GLU A 1 98 ? -9.972 12.887 14.847 1.00 97.69 98 GLU A N 1
ATOM 768 C CA . GLU A 1 98 ? -11.360 12.887 15.329 1.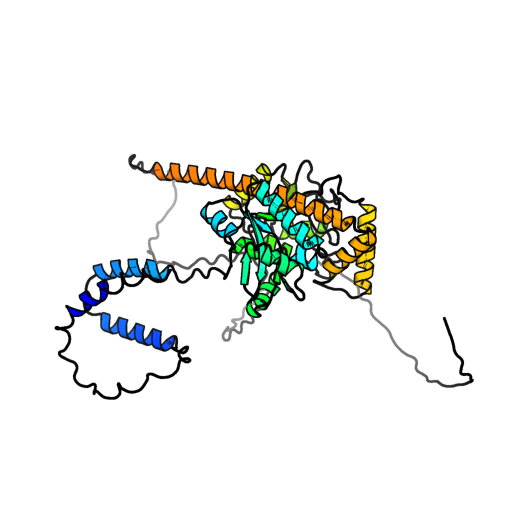00 97.69 98 GLU A CA 1
ATOM 769 C C . GLU A 1 98 ? -12.296 12.093 14.397 1.00 97.69 98 GLU A C 1
ATOM 771 O O . GLU A 1 98 ? -13.146 11.341 14.864 1.00 97.69 98 GLU A O 1
ATOM 776 N N . GLU A 1 99 ? -12.089 12.179 13.075 1.00 98.06 99 GLU A N 1
ATOM 777 C CA . GLU A 1 99 ? -12.852 11.406 12.081 1.00 98.06 99 GLU A CA 1
ATOM 778 C C . GLU A 1 99 ? -12.679 9.890 12.293 1.00 98.06 99 GLU A C 1
ATOM 780 O O . GLU A 1 99 ? -13.653 9.138 12.243 1.00 98.06 99 GLU A O 1
ATOM 785 N N . VAL A 1 100 ? -11.453 9.438 12.588 1.00 98.31 100 VAL A N 1
ATOM 786 C CA . VAL A 1 100 ? -11.156 8.024 12.858 1.00 98.31 100 VAL A CA 1
ATOM 787 C C . VAL A 1 100 ? -11.654 7.600 14.243 1.00 98.31 100 VAL A C 1
ATOM 789 O O . VAL A 1 100 ? -12.204 6.507 14.366 1.00 98.31 100 VAL A O 1
ATOM 792 N N . LEU A 1 101 ? -11.533 8.439 15.278 1.00 97.38 101 LEU A N 1
ATOM 793 C CA . LEU A 1 101 ? -12.101 8.158 16.606 1.00 97.38 101 LEU A CA 1
ATOM 794 C C . LEU A 1 101 ? -13.621 7.982 16.542 1.00 97.38 101 LEU A C 1
ATOM 796 O O . LEU A 1 101 ? -14.142 7.005 17.085 1.00 97.38 101 LEU A O 1
ATOM 800 N N . GLN A 1 102 ? -14.314 8.871 15.828 1.00 97.88 102 GLN A N 1
ATOM 801 C CA . GLN A 1 102 ? -15.758 8.790 15.632 1.00 97.88 102 GLN A CA 1
ATOM 802 C C . GLN A 1 102 ? -16.149 7.557 14.806 1.00 97.88 102 GLN A C 1
ATOM 804 O O . GLN A 1 102 ? -17.078 6.839 15.165 1.00 97.88 102 GLN A O 1
ATOM 809 N N . ALA A 1 103 ? -15.404 7.238 13.743 1.00 98.00 103 ALA A N 1
ATOM 810 C CA . ALA A 1 103 ? -15.654 6.025 12.969 1.00 98.00 103 ALA A CA 1
ATOM 811 C C . ALA A 1 103 ? -15.504 4.748 13.817 1.00 98.00 103 ALA A C 1
ATOM 813 O O . ALA A 1 103 ? -16.327 3.837 13.707 1.00 98.00 103 ALA A O 1
ATOM 814 N N . LYS A 1 104 ? -14.505 4.695 14.710 1.00 95.88 104 LYS A N 1
ATOM 815 C CA . LYS A 1 104 ? -14.310 3.572 15.642 1.00 95.88 104 LYS A CA 1
ATOM 816 C C . LYS A 1 104 ? -15.422 3.482 16.688 1.00 95.88 104 LYS A C 1
ATOM 818 O O . LYS A 1 104 ? -15.872 2.373 16.968 1.00 95.88 104 LYS A O 1
ATOM 823 N N . SER A 1 105 ? -15.872 4.605 17.253 1.00 96.25 105 SER A N 1
ATOM 824 C CA . SER A 1 105 ? -16.937 4.615 18.269 1.00 96.25 105 SER A CA 1
ATOM 825 C C . SER A 1 105 ? -18.302 4.218 17.690 1.00 96.25 105 SER A C 1
ATOM 827 O O . SER A 1 105 ? -19.076 3.532 18.356 1.00 96.25 105 SER A O 1
ATOM 829 N N . GLU A 1 106 ? -18.566 4.571 16.430 1.00 95.69 106 GLU A N 1
ATOM 830 C CA . GLU A 1 106 ? -19.794 4.233 15.699 1.00 95.69 106 GLU A CA 1
ATOM 831 C C . GLU A 1 106 ? -19.748 2.859 15.000 1.00 95.69 106 GLU A C 1
ATOM 833 O O . GLU A 1 106 ? -20.751 2.423 14.434 1.00 95.69 106 GLU A O 1
ATOM 838 N N . GLY A 1 107 ? -18.602 2.167 15.005 1.00 94.56 107 GLY A N 1
ATOM 839 C CA . GLY A 1 107 ? -18.424 0.897 14.290 1.00 94.56 107 GLY A CA 1
ATOM 840 C C . GLY A 1 107 ? -18.503 1.029 12.762 1.00 94.56 107 GLY A C 1
ATOM 841 O O . GLY A 1 107 ? -18.929 0.092 12.080 1.00 94.56 107 GLY A O 1
ATOM 842 N N . LYS A 1 108 ? -18.126 2.192 12.218 1.00 96.44 108 LYS A N 1
ATOM 843 C CA . LYS A 1 108 ? -18.041 2.443 10.773 1.00 96.44 108 LYS A CA 1
ATOM 844 C C . LYS A 1 108 ? -16.800 1.769 10.167 1.00 96.44 108 LYS A C 1
ATOM 846 O O . LYS A 1 108 ? -15.778 1.640 10.841 1.00 96.44 108 LYS A O 1
ATOM 851 N N . PRO A 1 109 ? -16.858 1.356 8.888 1.00 98.38 109 PRO A N 1
ATOM 852 C CA . PRO A 1 109 ? -15.705 0.789 8.200 1.00 98.38 109 PRO A CA 1
ATOM 853 C C . PRO A 1 109 ? -14.611 1.846 8.010 1.00 98.38 109 PRO A C 1
ATOM 855 O O . PRO A 1 109 ? -14.890 2.972 7.600 1.00 98.38 109 PRO A O 1
ATOM 858 N N . ILE A 1 110 ? -13.361 1.468 8.280 1.00 98.88 110 ILE A N 1
ATOM 859 C CA . ILE A 1 110 ? -12.175 2.325 8.144 1.00 98.88 110 ILE A CA 1
ATOM 860 C C . ILE A 1 110 ? -11.218 1.683 7.137 1.00 98.88 110 ILE A C 1
ATOM 862 O O . ILE A 1 110 ? -11.038 0.464 7.147 1.00 98.88 110 ILE A O 1
ATOM 866 N N . VAL A 1 111 ? -10.599 2.501 6.285 1.00 98.94 111 VAL A N 1
ATOM 867 C CA . VAL A 1 111 ? -9.591 2.080 5.301 1.00 98.94 111 VAL A CA 1
ATOM 868 C C . VAL A 1 111 ? -8.289 2.825 5.568 1.00 98.94 111 VAL A C 1
ATOM 870 O O . VAL A 1 111 ? -8.239 4.050 5.447 1.00 98.94 111 VAL A O 1
ATOM 873 N N . ALA A 1 112 ? -7.228 2.098 5.911 1.00 98.88 112 ALA A N 1
ATOM 874 C CA . ALA A 1 112 ? -5.898 2.678 6.065 1.00 98.88 112 ALA A CA 1
ATOM 875 C C . ALA A 1 112 ? -5.284 3.067 4.707 1.00 98.88 112 ALA A C 1
ATOM 877 O O . ALA A 1 112 ? -5.556 2.432 3.683 1.00 98.88 112 ALA A O 1
ATOM 878 N N . LEU A 1 113 ? -4.417 4.082 4.714 1.00 98.81 113 LEU A N 1
ATOM 879 C CA . LEU A 1 113 ? -3.632 4.546 3.564 1.00 98.81 113 LEU A CA 1
ATOM 880 C C . LEU A 1 113 ? -2.183 4.831 3.992 1.00 98.81 113 LEU A C 1
ATOM 882 O O . LEU A 1 113 ? -1.947 5.333 5.092 1.00 98.81 113 LEU A O 1
ATOM 886 N N . GLU A 1 114 ? -1.209 4.543 3.124 1.00 98.25 114 GLU A N 1
ATOM 887 C CA . GLU A 1 114 ? 0.209 4.837 3.393 1.00 98.25 114 GLU A CA 1
ATOM 888 C C . GLU A 1 114 ? 0.581 6.281 3.028 1.00 98.25 114 GLU A C 1
ATOM 890 O O . GLU A 1 114 ? -0.016 6.885 2.138 1.00 98.25 114 GLU A O 1
ATOM 895 N N . SER A 1 115 ? 1.645 6.810 3.635 1.00 97.44 115 SER A N 1
ATOM 896 C CA . SER A 1 115 ? 2.186 8.142 3.313 1.00 97.44 115 SER A CA 1
ATOM 897 C C . SER A 1 115 ? 3.439 8.127 2.425 1.00 97.44 115 SER A C 1
ATOM 899 O O . SER A 1 115 ? 3.814 9.167 1.872 1.00 97.44 115 SER A O 1
ATOM 901 N N . THR A 1 116 ? 4.083 6.971 2.204 1.00 93.50 116 THR A N 1
ATOM 902 C CA . THR A 1 116 ? 5.228 6.864 1.269 1.00 93.50 116 THR A CA 1
ATOM 903 C C . THR A 1 116 ? 4.829 7.204 -0.166 1.00 93.50 116 THR A C 1
ATOM 905 O O . THR A 1 116 ? 5.603 7.853 -0.872 1.00 93.50 116 THR A O 1
ATOM 908 N N . ILE A 1 117 ? 3.616 6.839 -0.600 1.00 88.94 117 ILE A N 1
ATOM 909 C CA . ILE A 1 117 ? 3.120 7.170 -1.945 1.00 88.94 117 ILE A CA 1
ATOM 910 C C . ILE A 1 117 ? 3.055 8.690 -2.177 1.00 88.94 117 ILE A C 1
ATOM 912 O O . ILE A 1 117 ? 3.422 9.153 -3.255 1.00 88.94 117 ILE A O 1
ATOM 916 N N . MET A 1 118 ? 2.701 9.472 -1.150 1.00 89.88 118 MET A N 1
ATOM 917 C CA . MET A 1 118 ? 2.648 10.939 -1.220 1.00 89.88 118 MET A CA 1
ATOM 918 C C . MET A 1 118 ? 4.035 11.593 -1.234 1.00 89.88 118 MET A C 1
ATOM 920 O O . MET A 1 118 ? 4.263 12.574 -1.933 1.00 89.88 118 MET A O 1
ATOM 924 N N . THR A 1 119 ? 4.959 11.092 -0.420 1.00 86.50 119 THR A N 1
ATOM 925 C CA . THR A 1 119 ? 6.239 11.773 -0.140 1.00 86.50 119 THR A CA 1
ATOM 926 C C . THR A 1 119 ? 7.378 11.325 -1.052 1.00 86.50 119 THR A C 1
ATOM 928 O O . THR A 1 119 ? 8.272 12.110 -1.351 1.00 86.50 119 THR A O 1
ATOM 931 N N . HIS A 1 120 ? 7.344 10.069 -1.505 1.00 83.69 120 HIS A N 1
ATOM 932 C CA . HIS A 1 120 ? 8.410 9.434 -2.287 1.00 83.69 120 HIS A CA 1
ATOM 933 C C . HIS A 1 120 ? 7.899 8.765 -3.578 1.00 83.69 120 HIS A C 1
ATOM 935 O O . HIS A 1 120 ? 8.708 8.288 -4.373 1.00 83.69 120 HIS A O 1
ATOM 941 N N . GLY A 1 121 ? 6.577 8.675 -3.777 1.00 83.69 121 GLY A N 1
ATOM 942 C CA . GLY A 1 121 ? 5.958 8.018 -4.936 1.00 83.69 121 GLY A CA 1
ATOM 943 C C . GLY A 1 121 ? 5.435 8.963 -6.023 1.00 83.69 121 GLY A C 1
ATOM 944 O O . GLY A 1 121 ? 5.285 8.530 -7.165 1.00 83.69 121 GLY A O 1
ATOM 945 N N . MET A 1 122 ? 5.156 10.229 -5.694 1.00 89.25 122 MET A N 1
ATOM 946 C CA . MET A 1 122 ? 4.554 11.214 -6.602 1.00 89.25 122 MET A CA 1
ATOM 947 C C . MET A 1 122 ? 5.136 12.621 -6.363 1.00 89.25 122 MET A C 1
ATOM 949 O O . MET A 1 122 ? 5.440 12.960 -5.219 1.00 89.25 122 MET A O 1
ATOM 953 N N . PRO A 1 123 ? 5.286 13.458 -7.408 1.00 90.81 123 PRO A N 1
ATOM 954 C CA . PRO A 1 123 ? 5.709 14.850 -7.258 1.00 90.81 123 PRO A CA 1
ATOM 955 C C . PRO A 1 123 ? 4.586 15.738 -6.698 1.00 90.81 123 PRO A C 1
ATOM 957 O O . PRO A 1 123 ? 3.404 15.410 -6.794 1.00 90.81 123 PRO A O 1
ATOM 960 N N . TYR A 1 124 ? 4.955 16.898 -6.153 1.00 93.19 124 TYR A N 1
ATOM 961 C CA . TYR A 1 124 ? 4.012 17.965 -5.807 1.00 93.19 124 TYR A CA 1
ATOM 962 C C . TYR A 1 124 ? 3.644 18.793 -7.056 1.00 93.19 124 TYR A C 1
ATOM 964 O O . TYR A 1 124 ? 4.552 19.112 -7.829 1.00 93.19 124 TYR A O 1
ATOM 972 N N . PRO A 1 125 ? 2.369 19.198 -7.257 1.00 95.31 125 PRO A N 1
ATOM 973 C CA . PRO A 1 125 ? 1.211 19.051 -6.358 1.00 95.31 125 PRO A CA 1
ATOM 974 C C . PRO A 1 125 ? 0.408 17.747 -6.512 1.00 95.31 125 PRO A C 1
ATOM 976 O O . PRO A 1 125 ? -0.544 17.533 -5.757 1.00 95.31 125 PRO A O 1
ATOM 979 N N . GLN A 1 126 ? 0.758 16.878 -7.468 1.00 94.44 126 GLN A N 1
ATOM 980 C CA . GLN A 1 126 ? -0.008 15.664 -7.778 1.00 94.44 126 GLN A CA 1
ATOM 981 C C . GLN A 1 126 ? -0.134 14.724 -6.572 1.00 94.44 126 GLN A C 1
ATOM 983 O O . GLN A 1 126 ? -1.165 14.073 -6.414 1.00 94.44 126 GLN A O 1
ATOM 988 N N . ASN A 1 127 ? 0.870 14.681 -5.693 1.00 95.12 127 ASN A N 1
ATOM 989 C CA . ASN A 1 127 ? 0.841 13.900 -4.461 1.00 95.12 127 ASN A CA 1
ATOM 990 C C . ASN A 1 127 ? -0.301 14.295 -3.506 1.00 95.12 127 ASN A C 1
ATOM 992 O O . ASN A 1 127 ? -1.027 13.424 -3.025 1.00 95.12 127 ASN A O 1
ATOM 996 N N . LEU A 1 128 ? -0.492 15.593 -3.259 1.00 97.19 128 LEU A N 1
ATOM 997 C CA . LEU A 1 128 ? -1.541 16.120 -2.388 1.00 97.19 128 LEU A CA 1
ATOM 998 C C . LEU A 1 128 ? -2.922 15.954 -3.025 1.00 97.19 128 LEU A C 1
ATOM 1000 O O . LEU A 1 128 ? -3.851 15.507 -2.356 1.00 97.19 128 LEU A O 1
ATOM 1004 N N . GLN A 1 129 ? -3.034 16.274 -4.317 1.00 97.69 129 GLN A N 1
ATOM 1005 C CA . GLN A 1 129 ? -4.272 16.121 -5.084 1.00 97.69 129 GLN A CA 1
ATOM 1006 C C . GLN A 1 129 ? -4.738 14.660 -5.078 1.00 97.69 129 GLN A C 1
ATOM 1008 O O . GLN A 1 129 ? -5.872 14.373 -4.704 1.00 97.69 129 GLN A O 1
ATOM 1013 N N . THR A 1 130 ? -3.835 13.724 -5.385 1.00 97.31 130 THR A N 1
ATOM 1014 C CA . THR A 1 130 ? -4.148 12.288 -5.409 1.00 97.31 130 THR A CA 1
ATOM 1015 C C . THR A 1 130 ? -4.551 11.775 -4.030 1.00 97.31 130 THR A C 1
ATOM 1017 O O . THR A 1 130 ? -5.529 11.041 -3.932 1.00 97.31 130 THR A O 1
ATOM 1020 N N . ALA A 1 131 ? -3.862 12.185 -2.958 1.00 97.50 131 ALA A N 1
ATOM 1021 C CA . ALA A 1 131 ? -4.235 11.800 -1.597 1.00 97.50 131 ALA A CA 1
ATOM 1022 C C . ALA A 1 131 ? -5.649 12.280 -1.229 1.00 97.50 131 ALA A C 1
ATOM 1024 O O . ALA A 1 131 ? -6.470 11.489 -0.769 1.00 97.50 131 ALA A O 1
ATOM 1025 N N . GLN A 1 132 ? -5.964 13.550 -1.501 1.00 98.19 132 GLN A N 1
ATOM 1026 C CA . GLN A 1 132 ? -7.291 14.120 -1.250 1.00 98.19 132 GLN A CA 1
ATOM 1027 C C . GLN A 1 132 ? -8.382 13.427 -2.083 1.00 98.19 132 GLN A C 1
ATOM 1029 O O . GLN A 1 132 ? -9.453 13.116 -1.564 1.00 98.19 132 GLN A O 1
ATOM 1034 N N . GLU A 1 133 ? -8.120 13.135 -3.359 1.00 98.38 133 GLU A N 1
ATOM 1035 C CA . GLU A 1 133 ? -9.049 12.394 -4.219 1.00 98.38 133 GLU A CA 1
ATOM 1036 C C . GLU A 1 133 ? -9.290 10.960 -3.729 1.00 98.38 133 GLU A C 1
ATOM 1038 O O . GLU A 1 133 ? -10.434 10.505 -3.727 1.00 98.38 133 GLU A O 1
ATOM 1043 N N . VAL A 1 134 ? -8.239 10.267 -3.285 1.00 98.62 134 VAL A N 1
ATOM 1044 C CA . VAL A 1 134 ? -8.297 8.908 -2.725 1.00 98.62 134 VAL A CA 1
ATOM 1045 C C . VAL A 1 134 ? -9.117 8.876 -1.436 1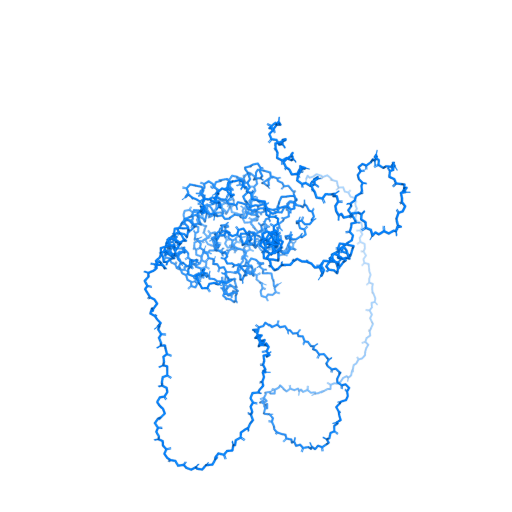.00 98.62 134 VAL A C 1
ATOM 1047 O O . VAL A 1 134 ? -10.042 8.068 -1.326 1.00 98.62 134 VAL A O 1
ATOM 1050 N N . GLU A 1 135 ? -8.869 9.795 -0.500 1.00 98.69 135 GLU A N 1
ATOM 1051 C CA . GLU A 1 135 ? -9.694 9.907 0.706 1.00 98.69 135 GLU A CA 1
ATOM 1052 C C . GLU A 1 135 ? -11.166 10.208 0.369 1.00 98.69 135 GLU A C 1
ATOM 1054 O O . GLU A 1 135 ? -12.079 9.608 0.937 1.00 98.69 135 GLU A O 1
ATOM 1059 N N . ASN A 1 136 ? -11.422 11.086 -0.606 1.00 98.69 136 ASN A N 1
ATOM 1060 C CA . ASN A 1 136 ? -12.777 11.435 -1.042 1.00 98.69 136 ASN A CA 1
ATOM 1061 C C . ASN A 1 136 ? -13.485 10.309 -1.819 1.00 98.69 136 ASN A C 1
ATOM 1063 O O . ASN A 1 136 ? -14.716 10.288 -1.887 1.00 98.69 136 ASN A O 1
ATOM 1067 N N . ILE A 1 137 ? -12.758 9.363 -2.418 1.00 98.88 137 ILE A N 1
ATOM 1068 C CA . ILE A 1 137 ? -13.339 8.123 -2.956 1.00 98.88 137 ILE A CA 1
ATOM 1069 C C . ILE A 1 137 ? -13.827 7.243 -1.802 1.00 98.88 137 ILE A C 1
ATOM 1071 O O . ILE A 1 137 ? -14.988 6.837 -1.810 1.00 98.88 137 ILE A O 1
ATOM 1075 N N . ILE A 1 138 ? -12.989 7.029 -0.785 1.00 98.88 138 ILE A N 1
ATOM 1076 C CA . ILE A 1 138 ? -13.311 6.199 0.386 1.00 98.88 138 ILE A CA 1
ATOM 1077 C C . ILE A 1 138 ? -14.528 6.766 1.141 1.00 98.88 138 ILE A C 1
ATOM 1079 O O . ILE A 1 138 ? -15.495 6.036 1.374 1.00 98.88 138 ILE A O 1
ATOM 1083 N N . ARG A 1 139 ? -14.549 8.086 1.397 1.00 98.62 139 ARG A N 1
ATOM 1084 C CA . ARG A 1 139 ? -15.696 8.783 2.018 1.00 98.62 139 ARG A CA 1
ATOM 1085 C C . ARG A 1 139 ? -16.996 8.602 1.225 1.00 98.62 139 ARG A C 1
ATOM 1087 O O . ARG A 1 139 ? -18.035 8.336 1.821 1.00 98.62 139 ARG A O 1
ATOM 1094 N N . ARG A 1 140 ? -16.956 8.692 -0.113 1.00 98.62 140 ARG A N 1
ATOM 1095 C CA . ARG A 1 140 ? -18.147 8.527 -0.978 1.00 98.62 140 ARG A CA 1
ATOM 1096 C C . ARG A 1 140 ? -18.705 7.104 -1.012 1.00 98.62 140 ARG A C 1
ATOM 1098 O O . ARG A 1 140 ? -19.899 6.948 -1.243 1.00 98.62 140 ARG A O 1
ATOM 1105 N N . VAL A 1 141 ? -17.874 6.088 -0.783 1.00 98.50 141 VAL A N 1
ATOM 1106 C CA . VAL A 1 141 ? -18.316 4.685 -0.660 1.00 98.50 141 VAL A CA 1
ATOM 1107 C C . VAL A 1 141 ? -18.945 4.405 0.719 1.00 98.50 141 VAL A C 1
ATOM 1109 O O . VAL A 1 141 ? -19.675 3.430 0.879 1.00 98.50 141 VAL A O 1
ATOM 1112 N N . GLY A 1 142 ? -18.733 5.286 1.705 1.00 98.00 142 GLY A N 1
ATOM 1113 C CA . GLY A 1 142 ? -19.285 5.160 3.058 1.00 98.00 142 GLY A CA 1
ATOM 1114 C C . GLY A 1 142 ? -18.308 4.587 4.087 1.00 98.00 142 GLY A C 1
ATOM 1115 O O . GLY A 1 142 ? -18.744 4.109 5.135 1.00 98.00 142 GLY A O 1
ATOM 1116 N N . ALA A 1 143 ? -17.004 4.636 3.804 1.00 98.69 143 ALA A N 1
ATOM 1117 C CA . ALA A 1 143 ? -15.942 4.301 4.748 1.00 98.69 143 ALA A CA 1
ATOM 1118 C C . ALA A 1 143 ? -15.136 5.546 5.151 1.00 98.69 143 ALA A C 1
ATOM 1120 O O . ALA A 1 143 ? -15.105 6.549 4.438 1.00 98.69 143 ALA A O 1
ATOM 1121 N N . THR A 1 144 ? -14.461 5.476 6.295 1.00 98.88 144 THR A N 1
ATOM 1122 C CA . THR A 1 144 ? -13.582 6.540 6.788 1.00 98.88 144 THR A CA 1
ATOM 1123 C C . THR A 1 144 ? -12.137 6.276 6.353 1.00 98.88 144 THR A C 1
ATOM 1125 O O . THR A 1 144 ? -11.594 5.215 6.672 1.00 98.88 144 THR A O 1
ATOM 1128 N N . PRO A 1 145 ? -11.481 7.202 5.634 1.00 98.81 145 PRO A N 1
ATOM 1129 C CA . PRO A 1 145 ? -10.071 7.072 5.299 1.00 98.81 145 PRO A CA 1
ATOM 1130 C C . PRO A 1 145 ? -9.192 7.353 6.522 1.00 98.81 145 PRO A C 1
ATOM 1132 O O . PRO A 1 145 ? -9.453 8.262 7.308 1.00 98.81 145 PRO A O 1
ATOM 1135 N N . ALA A 1 146 ? -8.112 6.592 6.656 1.00 98.75 146 ALA A N 1
ATOM 1136 C CA . ALA A 1 146 ? -7.110 6.763 7.695 1.00 98.75 146 ALA A CA 1
ATOM 1137 C C . ALA A 1 146 ? -5.710 6.795 7.068 1.00 98.75 146 ALA A C 1
ATOM 1139 O O . ALA A 1 146 ? -4.992 5.796 7.078 1.00 98.75 146 ALA A O 1
ATOM 1140 N N . THR A 1 147 ? -5.312 7.943 6.513 1.00 98.75 147 THR A N 1
ATOM 1141 C CA . THR A 1 147 ? -3.918 8.161 6.095 1.00 98.75 147 THR A CA 1
ATOM 1142 C C . THR A 1 147 ? -2.994 8.094 7.307 1.00 98.75 147 THR A C 1
ATOM 1144 O O . THR A 1 147 ? -3.254 8.746 8.317 1.00 98.75 147 THR A O 1
ATOM 1147 N N . ILE A 1 148 ? -1.942 7.277 7.228 1.00 98.69 148 ILE A N 1
ATOM 1148 C CA . ILE A 1 148 ? -1.027 7.005 8.342 1.00 98.69 148 ILE A CA 1
ATOM 1149 C C . ILE A 1 148 ? 0.343 7.621 8.063 1.00 98.69 148 ILE A C 1
ATOM 1151 O O . ILE A 1 148 ? 0.911 7.430 6.988 1.00 98.69 148 ILE A O 1
ATOM 1155 N N . ALA A 1 149 ? 0.893 8.337 9.042 1.00 98.38 149 ALA A N 1
ATOM 1156 C CA . ALA A 1 149 ? 2.263 8.853 9.033 1.00 98.38 149 ALA A CA 1
ATOM 1157 C C . ALA A 1 149 ? 2.801 8.965 10.466 1.00 98.38 149 ALA A C 1
ATOM 1159 O O . ALA A 1 149 ? 2.030 8.979 11.422 1.00 98.38 149 ALA A O 1
ATOM 1160 N N . ILE A 1 150 ? 4.114 9.096 10.632 1.00 98.25 150 ILE A N 1
ATOM 1161 C CA . ILE A 1 150 ? 4.700 9.596 11.878 1.00 98.25 150 ILE A CA 1
ATOM 1162 C C . ILE A 1 150 ? 4.856 11.109 11.733 1.00 98.25 150 ILE A C 1
ATOM 1164 O O . ILE A 1 150 ? 5.491 11.569 10.786 1.00 98.25 150 ILE A O 1
ATOM 1168 N N . LEU A 1 151 ? 4.297 11.872 12.668 1.00 97.00 151 LEU A N 1
ATOM 1169 C CA . LEU A 1 151 ? 4.456 13.323 12.738 1.00 97.00 151 LEU A CA 1
ATOM 1170 C C . LEU A 1 151 ? 5.137 13.678 14.057 1.00 97.00 151 LEU A C 1
ATOM 1172 O O . LEU A 1 151 ? 4.600 13.386 15.128 1.00 97.00 151 LEU A O 1
ATOM 1176 N N . LYS A 1 152 ? 6.325 14.287 13.990 1.00 95.12 152 LYS A N 1
ATOM 1177 C CA . LYS A 1 152 ? 7.151 14.651 15.158 1.00 95.12 152 LYS A CA 1
ATOM 1178 C C . LYS A 1 152 ? 7.297 13.506 16.175 1.00 95.12 152 LYS A C 1
ATOM 1180 O O . LYS A 1 152 ? 7.097 13.687 17.374 1.00 95.12 152 LYS A O 1
ATOM 1185 N N . GLY A 1 153 ? 7.575 12.302 15.678 1.00 94.88 153 GLY A N 1
ATOM 1186 C CA . GLY A 1 153 ? 7.706 11.072 16.462 1.00 94.88 153 GLY A CA 1
ATOM 1187 C C . GLY A 1 153 ? 6.405 10.361 16.860 1.00 94.88 153 GLY A C 1
ATOM 1188 O O . GLY A 1 153 ? 6.470 9.245 17.371 1.00 94.88 153 GLY A O 1
ATOM 1189 N N . GLN A 1 154 ? 5.226 10.938 16.606 1.00 95.50 154 GLN A N 1
ATOM 1190 C CA . GLN A 1 154 ? 3.937 10.327 16.953 1.00 95.50 154 GLN A CA 1
ATOM 1191 C C . GLN A 1 154 ? 3.304 9.609 15.759 1.00 95.50 154 GLN A C 1
ATOM 1193 O O . GLN A 1 154 ? 3.038 10.220 14.721 1.00 95.50 154 GLN A O 1
ATOM 1198 N N . LEU A 1 155 ? 3.033 8.309 15.913 1.00 97.25 155 LEU A N 1
ATOM 1199 C CA . LEU A 1 155 ? 2.387 7.495 14.885 1.00 97.25 155 LEU A CA 1
ATOM 1200 C C . LEU A 1 155 ? 0.906 7.887 14.786 1.00 97.25 155 LEU A C 1
ATOM 1202 O O . LEU A 1 155 ? 0.091 7.550 15.641 1.00 97.25 155 LEU A O 1
ATOM 1206 N N . THR A 1 156 ? 0.581 8.655 13.753 1.00 98.31 156 THR A N 1
ATOM 1207 C CA . THR A 1 156 ? -0.720 9.294 13.551 1.00 98.31 156 THR A CA 1
ATOM 1208 C C . THR A 1 156 ? -1.552 8.488 12.554 1.00 98.31 156 THR A C 1
ATOM 1210 O O . THR A 1 156 ? -1.063 8.134 11.482 1.00 98.31 156 THR A O 1
ATOM 1213 N N . VAL A 1 157 ? -2.804 8.193 12.906 1.00 98.50 157 VAL A N 1
ATOM 1214 C CA . VAL A 1 157 ? -3.745 7.355 12.151 1.00 98.50 157 VAL A CA 1
ATOM 1215 C C . VAL A 1 157 ? -4.975 8.185 11.781 1.00 98.50 157 VAL A C 1
ATOM 1217 O O . VAL A 1 157 ? -5.814 8.499 12.628 1.00 98.50 157 VAL A O 1
ATOM 1220 N N . GLY A 1 158 ? -5.071 8.533 10.498 1.00 98.31 158 GLY A N 1
ATOM 1221 C CA . GLY A 1 158 ? -5.929 9.607 10.008 1.00 98.31 158 GLY A CA 1
ATOM 1222 C C . GLY A 1 158 ? -5.200 10.944 10.114 1.00 98.31 158 GLY A C 1
ATOM 1223 O O . GLY A 1 158 ? -4.906 11.410 11.212 1.00 98.31 158 GLY A O 1
ATOM 1224 N N . LEU A 1 159 ? -4.910 11.569 8.972 1.00 98.31 159 LEU A N 1
ATOM 1225 C CA . LEU A 1 159 ? -4.312 12.902 8.916 1.00 98.31 159 LEU A CA 1
ATOM 1226 C C . LEU A 1 159 ? -5.392 13.952 8.654 1.00 98.31 159 LEU A C 1
ATOM 1228 O O . LEU A 1 159 ? -6.308 13.736 7.865 1.00 98.31 159 LEU A O 1
ATOM 1232 N N . THR A 1 160 ? -5.272 15.122 9.277 1.00 97.69 160 THR A N 1
ATOM 1233 C CA . THR A 1 160 ? -6.090 16.282 8.903 1.00 97.69 160 THR A CA 1
ATOM 1234 C C . THR A 1 160 ? -5.660 16.827 7.539 1.00 97.69 160 THR A C 1
ATOM 1236 O O . THR A 1 160 ? -4.526 16.630 7.099 1.00 97.69 160 THR A O 1
ATOM 1239 N N . GLN A 1 161 ? -6.525 17.608 6.884 1.00 96.00 161 GLN A N 1
ATOM 1240 C CA . GLN A 1 161 ? -6.188 18.274 5.618 1.00 96.00 161 GLN A CA 1
ATOM 1241 C C . GLN A 1 161 ? -4.908 19.130 5.717 1.00 96.00 161 GLN A C 1
ATOM 1243 O O . GLN A 1 161 ? -4.106 19.155 4.783 1.00 96.00 161 GLN A O 1
ATOM 1248 N N . GLN A 1 162 ? -4.684 19.778 6.866 1.00 97.44 162 GLN A N 1
ATOM 1249 C CA . GLN A 1 162 ? -3.471 20.552 7.145 1.00 97.44 162 GLN A CA 1
ATOM 1250 C C . GLN A 1 162 ? -2.233 19.651 7.274 1.00 97.44 162 GLN A C 1
ATOM 1252 O O . GLN A 1 162 ? -1.181 19.978 6.730 1.00 97.44 162 GLN A O 1
ATOM 1257 N N . GLN A 1 163 ? -2.354 18.499 7.943 1.00 97.75 163 GLN A N 1
ATOM 1258 C CA . GLN A 1 163 ? -1.271 17.517 8.061 1.00 97.75 163 GLN A CA 1
ATOM 1259 C C . GLN A 1 163 ? -0.927 16.870 6.710 1.00 97.75 163 GLN A C 1
ATOM 1261 O O . GLN A 1 163 ? 0.253 16.716 6.405 1.00 97.75 163 GLN A O 1
ATOM 1266 N N . LEU A 1 164 ? -1.923 16.570 5.866 1.00 97.06 164 LEU A N 1
ATOM 1267 C CA . LEU A 1 164 ? -1.711 16.115 4.483 1.00 97.06 164 LEU A CA 1
ATOM 1268 C C . LEU A 1 164 ? -0.963 17.167 3.651 1.00 97.06 164 LEU A C 1
ATOM 1270 O O . LEU A 1 164 ? 0.019 16.842 2.984 1.00 97.06 164 LEU A O 1
ATOM 1274 N N . GLN A 1 165 ? -1.400 18.430 3.706 1.00 97.06 165 GLN A N 1
ATOM 1275 C CA . GLN A 1 165 ? -0.777 19.535 2.968 1.00 97.06 165 GLN A CA 1
ATOM 1276 C C . GLN A 1 165 ? 0.654 19.824 3.441 1.00 97.06 165 GLN A C 1
ATOM 1278 O O . GLN A 1 165 ? 1.520 20.137 2.619 1.00 97.06 165 GLN A O 1
ATOM 1283 N N . TYR A 1 166 ? 0.904 19.707 4.746 1.00 97.31 166 TYR A N 1
ATOM 1284 C CA . TYR A 1 166 ? 2.236 19.769 5.337 1.00 97.31 166 TYR A CA 1
ATOM 1285 C C . TYR A 1 166 ? 3.122 18.633 4.812 1.00 97.31 166 TYR A C 1
ATOM 1287 O O . TYR A 1 166 ? 4.165 18.892 4.213 1.00 97.31 166 TYR A O 1
ATOM 1295 N N . LEU A 1 167 ? 2.679 17.381 4.961 1.00 96.00 167 LEU A N 1
ATOM 1296 C CA . LEU A 1 167 ? 3.459 16.196 4.609 1.00 96.00 167 LEU A CA 1
ATOM 1297 C C . LEU A 1 167 ? 3.779 16.126 3.106 1.00 96.00 167 LEU A C 1
ATOM 1299 O O . LEU A 1 167 ? 4.874 15.717 2.735 1.00 96.00 167 LEU A O 1
ATOM 1303 N 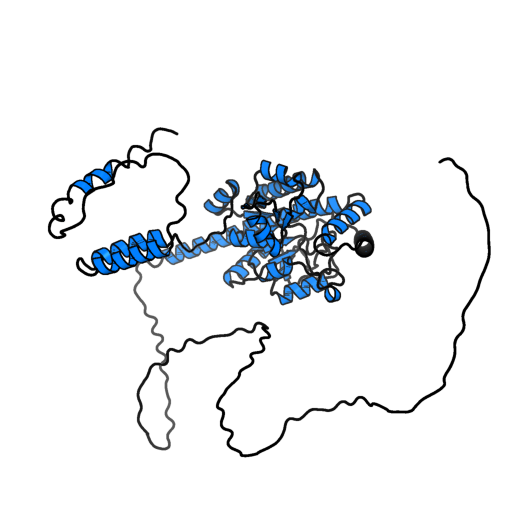N . ALA A 1 168 ? 2.869 16.587 2.243 1.00 95.56 168 ALA A N 1
ATOM 1304 C CA . ALA A 1 168 ? 3.067 16.638 0.792 1.00 95.56 168 ALA A CA 1
ATOM 1305 C C . ALA A 1 168 ? 4.154 17.631 0.320 1.00 95.56 168 ALA A C 1
ATOM 1307 O O . ALA A 1 168 ? 4.601 17.536 -0.825 1.00 95.56 168 ALA A O 1
ATOM 1308 N N . GLN A 1 169 ? 4.563 18.578 1.173 1.00 95.81 169 GLN A N 1
ATOM 1309 C CA . GLN A 1 169 ? 5.592 19.593 0.890 1.00 95.81 169 GLN A CA 1
ATOM 1310 C C . GLN A 1 169 ? 6.826 19.478 1.802 1.00 95.81 169 GLN A C 1
ATOM 1312 O O . GLN A 1 169 ? 7.849 20.120 1.544 1.00 95.81 169 GLN A O 1
ATOM 1317 N N . ALA A 1 170 ? 6.738 18.689 2.874 1.00 94.00 170 ALA A N 1
ATOM 1318 C CA . ALA A 1 170 ? 7.800 18.516 3.852 1.00 94.00 170 ALA A CA 1
ATOM 1319 C C . ALA A 1 170 ? 9.056 17.890 3.219 1.00 94.00 170 ALA A C 1
ATOM 1321 O O . ALA A 1 170 ? 8.995 16.948 2.430 1.00 94.00 170 ALA A O 1
ATOM 1322 N N . LYS A 1 171 ? 10.224 18.420 3.593 1.00 91.31 171 LYS A N 1
ATOM 1323 C CA . LYS A 1 171 ? 11.540 17.924 3.167 1.00 91.31 171 LYS A CA 1
ATOM 1324 C C . LYS A 1 171 ? 12.186 17.151 4.309 1.00 91.31 171 LYS A C 1
ATOM 1326 O O . LYS A 1 171 ? 12.009 17.510 5.466 1.00 91.31 171 LYS A O 1
ATOM 1331 N N . GLY A 1 172 ? 12.964 16.121 3.980 1.00 91.50 172 GLY A N 1
ATOM 1332 C CA . GLY A 1 172 ? 13.651 15.298 4.981 1.00 91.50 172 GLY A CA 1
ATOM 1333 C C . GLY A 1 172 ? 12.751 14.308 5.729 1.00 91.50 172 GLY A C 1
ATOM 1334 O O . GLY A 1 172 ? 13.215 13.693 6.683 1.00 91.50 172 GLY A O 1
ATOM 1335 N N . VAL A 1 173 ? 11.498 14.125 5.291 1.00 96.12 173 VAL A N 1
ATOM 1336 C CA . VAL A 1 173 ? 10.599 13.086 5.816 1.00 96.12 173 VAL A CA 1
ATOM 1337 C C . VAL A 1 173 ? 11.232 11.717 5.588 1.00 96.12 173 VAL A C 1
ATOM 1339 O O . VAL A 1 173 ? 11.565 11.361 4.456 1.00 96.12 173 VAL A O 1
ATOM 1342 N N . VAL A 1 174 ? 11.394 10.929 6.647 1.00 96.50 174 VAL A N 1
ATOM 1343 C CA . VAL A 1 174 ? 12.037 9.618 6.548 1.00 96.50 174 VAL A CA 1
ATOM 1344 C C . VAL A 1 174 ? 11.080 8.623 5.891 1.00 96.50 174 VAL A C 1
ATOM 1346 O O . VAL A 1 174 ? 9.952 8.463 6.334 1.00 96.50 174 VAL A O 1
ATOM 1349 N N . LYS A 1 175 ? 11.510 7.908 4.846 1.00 96.00 175 LYS A N 1
ATOM 1350 C CA . LYS A 1 175 ? 10.792 6.718 4.351 1.00 96.00 175 LYS A CA 1
ATOM 1351 C C . LYS A 1 175 ? 10.887 5.599 5.395 1.00 96.00 175 LYS A C 1
ATOM 1353 O O . LYS A 1 175 ? 11.968 5.038 5.585 1.00 96.00 175 LYS A O 1
ATOM 1358 N N . THR A 1 176 ? 9.776 5.290 6.059 1.00 97.06 176 THR A N 1
ATOM 1359 C CA . THR A 1 176 ? 9.730 4.480 7.283 1.00 97.06 176 THR A CA 1
ATOM 1360 C C . THR A 1 176 ? 9.121 3.095 7.042 1.00 97.06 176 THR A C 1
ATOM 1362 O O . THR A 1 176 ? 7.906 2.954 6.888 1.00 97.06 176 THR A O 1
ATOM 1365 N N . SER A 1 177 ? 9.956 2.055 7.063 1.00 97.00 177 SER A N 1
ATOM 1366 C CA . SER A 1 177 ? 9.535 0.651 7.140 1.00 97.00 177 SER A CA 1
ATOM 1367 C C . SER A 1 177 ? 9.643 0.125 8.583 1.00 97.00 177 SER A C 1
ATOM 1369 O O . SER A 1 177 ? 9.984 0.876 9.498 1.00 97.00 177 SER A O 1
ATOM 1371 N N . ARG A 1 178 ? 9.381 -1.173 8.815 1.00 96.56 178 ARG A N 1
ATOM 1372 C CA . ARG A 1 178 ? 9.355 -1.801 10.156 1.00 96.56 178 ARG A CA 1
ATOM 1373 C C . ARG A 1 178 ? 10.568 -1.441 11.020 1.00 96.56 178 ARG A C 1
ATOM 1375 O O . ARG A 1 178 ? 10.409 -1.110 12.190 1.00 96.56 178 ARG A O 1
ATOM 1382 N N . ARG A 1 179 ? 11.775 -1.525 10.450 1.00 96.38 179 ARG A N 1
ATOM 1383 C CA . ARG A 1 179 ? 13.040 -1.255 11.162 1.00 96.38 179 ARG A CA 1
ATOM 1384 C C . ARG A 1 179 ? 13.253 0.226 11.483 1.00 96.38 179 ARG A C 1
ATOM 1386 O O . ARG A 1 179 ? 14.028 0.549 12.374 1.00 96.38 179 ARG A O 1
ATOM 1393 N N . ASP A 1 180 ? 12.591 1.105 10.738 1.00 97.25 180 ASP A N 1
ATOM 1394 C CA . ASP A 1 180 ? 12.770 2.550 10.809 1.00 97.25 180 ASP A CA 1
ATOM 1395 C C . ASP A 1 180 ? 11.748 3.195 11.774 1.00 97.25 180 ASP A C 1
ATOM 1397 O O . ASP A 1 180 ? 11.983 4.303 12.242 1.00 97.25 180 ASP A O 1
ATOM 1401 N N . LEU A 1 181 ? 10.643 2.506 12.116 1.00 96.25 181 LEU A N 1
ATOM 1402 C CA . LEU A 1 181 ? 9.598 3.002 13.032 1.00 96.25 181 LEU A CA 1
ATOM 1403 C C . LEU A 1 181 ? 10.182 3.488 14.370 1.00 96.25 181 LEU A C 1
ATOM 1405 O O . LEU A 1 181 ? 10.021 4.650 14.727 1.00 96.25 181 LEU A O 1
ATOM 1409 N N . ALA A 1 182 ? 10.888 2.613 15.092 1.00 96.69 182 ALA A N 1
ATOM 1410 C CA . ALA A 1 182 ? 11.428 2.923 16.416 1.00 96.69 182 ALA A CA 1
ATOM 1411 C C . ALA A 1 182 ? 12.406 4.121 16.430 1.00 96.69 182 ALA A C 1
ATOM 1413 O O . ALA A 1 182 ? 12.179 5.030 17.230 1.00 96.69 182 ALA A O 1
ATOM 1414 N N . PRO A 1 183 ? 13.451 4.197 15.574 1.00 97.62 183 PRO A N 1
ATOM 1415 C CA . PRO A 1 183 ? 14.355 5.349 15.574 1.00 97.62 183 PRO A CA 1
ATOM 1416 C C . PRO A 1 183 ? 13.685 6.654 15.113 1.00 97.62 183 PRO A C 1
ATOM 1418 O O . PRO A 1 183 ? 13.996 7.702 15.672 1.00 97.62 183 PRO A O 1
ATOM 1421 N N . VAL A 1 184 ? 12.742 6.616 14.162 1.00 97.50 184 VAL A N 1
ATOM 1422 C CA . VAL A 1 184 ? 12.000 7.819 13.726 1.00 97.50 184 VAL A CA 1
ATOM 1423 C C . VAL A 1 184 ? 11.092 8.340 14.846 1.00 97.50 184 VAL A C 1
ATOM 1425 O O . VAL A 1 184 ? 11.052 9.547 15.088 1.00 97.50 184 VAL A O 1
ATOM 1428 N N . MET A 1 185 ? 10.418 7.443 15.576 1.00 96.31 185 MET A N 1
ATOM 1429 C CA . MET A 1 185 ? 9.611 7.808 16.746 1.00 96.31 185 MET A CA 1
ATOM 1430 C C . MET A 1 185 ? 10.474 8.376 17.881 1.00 96.31 185 MET A C 1
ATOM 1432 O O . MET A 1 185 ? 10.197 9.469 18.369 1.00 96.31 185 MET A O 1
ATOM 1436 N N . ALA A 1 186 ? 11.554 7.683 18.256 1.00 96.38 186 ALA A N 1
ATOM 1437 C CA . ALA A 1 186 ? 12.454 8.104 19.333 1.00 96.38 186 ALA A CA 1
ATOM 1438 C C . ALA A 1 186 ? 13.217 9.406 19.021 1.00 96.38 186 ALA A C 1
ATOM 1440 O O . ALA A 1 186 ? 13.509 10.179 19.929 1.00 96.38 186 ALA A O 1
ATOM 1441 N N . GLY A 1 187 ? 13.523 9.666 17.747 1.00 96.81 187 GLY A N 1
ATOM 1442 C CA . GLY A 1 187 ? 14.154 10.906 17.290 1.00 96.81 187 GLY A CA 1
ATOM 1443 C C . GLY A 1 187 ? 13.195 12.088 17.115 1.00 96.81 187 GLY A C 1
ATOM 1444 O O . GLY A 1 187 ? 13.628 13.129 16.623 1.00 96.81 187 GLY A O 1
ATOM 1445 N N . CYS A 1 188 ? 11.907 11.938 17.452 1.00 96.00 188 CYS A N 1
ATOM 1446 C CA . CYS A 1 188 ? 10.860 12.940 17.220 1.00 96.00 188 CYS A CA 1
ATOM 1447 C C . CYS A 1 188 ? 10.781 13.427 15.756 1.00 96.00 188 CYS A C 1
ATOM 1449 O O . CYS A 1 188 ? 10.461 14.587 15.495 1.00 96.00 188 CYS A O 1
ATOM 1451 N N . GLN A 1 189 ? 11.076 12.546 14.796 1.00 97.19 189 GLN A N 1
ATOM 1452 C CA . GLN A 1 189 ? 11.149 12.868 13.369 1.00 97.19 189 GLN A CA 1
ATOM 1453 C C . GLN A 1 189 ? 9.801 12.681 12.660 1.00 97.19 189 GLN A C 1
ATOM 1455 O O . GLN A 1 189 ? 8.922 11.957 13.132 1.00 97.19 189 GLN A O 1
ATOM 1460 N N . ASP A 1 190 ? 9.653 13.303 11.490 1.00 97.94 190 ASP A N 1
ATOM 1461 C CA . ASP A 1 190 ? 8.555 13.013 10.568 1.00 97.94 190 ASP A CA 1
ATOM 1462 C C . ASP A 1 190 ? 8.905 11.805 9.688 1.00 97.94 190 ASP A C 1
ATOM 1464 O O . ASP A 1 190 ? 9.996 11.716 9.113 1.00 97.94 190 ASP A O 1
ATOM 1468 N N . GLY A 1 191 ? 7.965 10.870 9.574 1.00 97.75 191 GLY A N 1
ATOM 1469 C CA . GLY A 1 191 ? 8.137 9.599 8.881 1.00 97.75 191 GLY A CA 1
ATOM 1470 C C . GLY A 1 191 ? 6.959 9.273 7.976 1.00 97.75 191 GLY A C 1
ATOM 1471 O O . GLY A 1 191 ? 5.810 9.240 8.409 1.00 97.75 191 GLY A O 1
ATOM 1472 N N . ALA A 1 192 ? 7.246 8.980 6.716 1.00 97.88 192 ALA A N 1
ATOM 1473 C CA . ALA A 1 192 ? 6.276 8.467 5.770 1.00 97.88 192 ALA A CA 1
ATOM 1474 C C . ALA A 1 192 ? 6.258 6.940 5.852 1.00 97.88 192 ALA A C 1
ATOM 1476 O O . ALA A 1 192 ? 7.231 6.287 5.469 1.00 97.88 192 ALA A O 1
ATOM 1477 N N . THR A 1 193 ? 5.170 6.350 6.342 1.00 98.19 193 THR A N 1
ATOM 1478 C CA . THR A 1 193 ? 5.059 4.893 6.454 1.00 98.19 193 THR A CA 1
ATOM 1479 C C . THR A 1 193 ? 5.037 4.258 5.067 1.00 98.19 193 THR A C 1
ATOM 1481 O O . THR A 1 193 ? 4.360 4.740 4.154 1.00 98.19 193 THR A O 1
ATOM 1484 N N . THR A 1 194 ? 5.815 3.192 4.879 1.00 97.75 194 THR A N 1
ATOM 1485 C CA . THR A 1 194 ? 5.688 2.286 3.726 1.00 97.75 194 THR A CA 1
ATOM 1486 C C . THR A 1 194 ? 4.531 1.316 3.955 1.00 97.75 194 THR A C 1
ATOM 1488 O O . THR A 1 194 ? 3.980 1.267 5.056 1.00 97.75 194 THR A O 1
ATOM 1491 N N . VAL A 1 195 ? 4.214 0.476 2.969 1.00 98.38 195 VAL A N 1
ATOM 1492 C CA . VAL A 1 195 ? 3.318 -0.688 3.108 1.00 98.38 195 VAL A CA 1
ATOM 1493 C C . VAL A 1 195 ? 3.553 -1.452 4.425 1.00 98.38 195 VAL A C 1
ATOM 1495 O O . VAL A 1 195 ? 2.643 -1.484 5.247 1.00 98.38 195 VAL A O 1
ATOM 1498 N N . ALA A 1 196 ? 4.765 -1.945 4.717 1.00 98.31 196 ALA A N 1
ATOM 1499 C CA . ALA A 1 196 ? 5.072 -2.596 6.003 1.00 98.31 196 ALA A CA 1
ATOM 1500 C C . ALA A 1 196 ? 4.783 -1.722 7.244 1.00 98.31 196 ALA A C 1
ATOM 1502 O O . ALA A 1 196 ? 4.170 -2.184 8.204 1.00 98.31 196 ALA A O 1
ATOM 1503 N N . GLY A 1 197 ? 5.191 -0.446 7.241 1.00 98.12 197 GLY A N 1
ATOM 1504 C CA . GLY A 1 197 ? 4.927 0.462 8.367 1.00 98.12 197 GLY A CA 1
ATOM 1505 C C . GLY A 1 197 ? 3.432 0.734 8.577 1.00 98.12 197 GLY A C 1
ATOM 1506 O O . GLY A 1 197 ? 2.966 0.838 9.710 1.00 98.12 197 GLY A O 1
ATOM 1507 N N . THR A 1 198 ? 2.671 0.792 7.484 1.00 98.69 198 THR A N 1
ATOM 1508 C CA . THR A 1 198 ? 1.223 1.038 7.475 1.00 98.69 198 THR A CA 1
ATOM 1509 C C . THR A 1 198 ? 0.446 -0.205 7.898 1.00 98.69 198 THR A C 1
ATOM 1511 O O . THR A 1 198 ? -0.527 -0.073 8.633 1.00 98.69 198 THR A O 1
ATOM 1514 N N . ILE A 1 199 ? 0.899 -1.408 7.525 1.00 98.50 199 ILE A N 1
ATOM 1515 C CA . ILE A 1 199 ? 0.352 -2.678 8.026 1.00 98.50 199 ILE A CA 1
ATOM 1516 C C . ILE A 1 199 ? 0.500 -2.745 9.553 1.00 98.50 199 ILE A C 1
ATOM 1518 O O . ILE A 1 199 ? -0.494 -2.942 10.245 1.00 98.50 199 ILE A O 1
ATOM 1522 N N . ILE A 1 200 ? 1.697 -2.473 10.095 1.00 97.88 200 ILE A N 1
ATOM 1523 C CA . ILE A 1 200 ? 1.927 -2.437 11.553 1.00 97.88 200 ILE A CA 1
ATOM 1524 C C . ILE A 1 200 ? 0.988 -1.435 12.229 1.00 97.88 200 ILE A C 1
ATOM 1526 O O . ILE A 1 200 ? 0.331 -1.764 13.212 1.00 97.88 200 ILE A O 1
ATOM 1530 N N . ALA A 1 201 ? 0.890 -0.216 11.701 1.00 97.69 201 ALA A N 1
ATOM 1531 C CA . ALA A 1 201 ? 0.012 0.801 12.268 1.00 97.69 201 ALA A CA 1
ATOM 1532 C C . ALA A 1 201 ? -1.480 0.421 12.183 1.00 97.69 201 ALA A C 1
ATOM 1534 O O . ALA A 1 201 ? -2.226 0.703 13.117 1.00 97.69 201 ALA A O 1
ATOM 1535 N N . SER A 1 202 ? -1.902 -0.251 11.107 1.00 97.75 202 SER A N 1
ATOM 1536 C CA . SER A 1 202 ? -3.274 -0.751 10.925 1.00 97.75 202 SER A CA 1
ATOM 1537 C C . SER A 1 202 ? -3.600 -1.859 11.925 1.00 97.75 202 SER A C 1
ATOM 1539 O O . SER A 1 202 ? -4.657 -1.827 12.548 1.00 97.75 202 SER A O 1
ATOM 1541 N N . GLU A 1 203 ? -2.666 -2.786 12.142 1.00 96.00 203 GLU A N 1
ATOM 1542 C CA . GLU A 1 203 ? -2.766 -3.862 13.132 1.00 96.00 203 GLU A CA 1
ATOM 1543 C C . GLU A 1 203 ? -2.933 -3.301 14.553 1.00 96.00 203 GLU A C 1
ATOM 1545 O O . GLU A 1 203 ? -3.875 -3.656 15.261 1.00 96.00 203 GLU A O 1
ATOM 1550 N N . LEU A 1 204 ? -2.074 -2.349 14.939 1.00 95.69 204 LEU A N 1
ATOM 1551 C CA . LEU A 1 204 ? -2.140 -1.660 16.234 1.00 95.69 204 LEU A CA 1
ATOM 1552 C C . LEU A 1 204 ? -3.398 -0.785 16.378 1.00 95.69 204 LEU A C 1
ATOM 1554 O O . LEU A 1 204 ? -3.853 -0.526 17.492 1.00 95.69 204 LEU A O 1
ATOM 1558 N N . ALA A 1 205 ? -3.967 -0.330 15.260 1.00 96.44 205 ALA A N 1
ATOM 1559 C CA . ALA A 1 205 ? -5.203 0.436 15.215 1.00 96.44 205 ALA A CA 1
ATOM 1560 C C . ALA A 1 205 ? -6.478 -0.430 15.139 1.00 96.44 205 ALA A C 1
ATOM 1562 O O . ALA A 1 205 ? -7.562 0.147 15.224 1.00 96.44 205 ALA A O 1
ATOM 1563 N N . ASP A 1 206 ? -6.384 -1.758 15.004 1.00 95.75 206 ASP A N 1
ATOM 1564 C CA . ASP A 1 206 ? -7.499 -2.664 14.657 1.00 95.75 206 ASP A CA 1
ATOM 1565 C C . ASP A 1 206 ? -8.263 -2.223 13.385 1.00 95.75 206 ASP A C 1
ATOM 1567 O O . ASP A 1 206 ? -9.492 -2.229 13.327 1.00 95.75 206 ASP A O 1
ATOM 1571 N N . ILE A 1 207 ? -7.519 -1.804 12.353 1.00 98.19 207 ILE A N 1
ATOM 1572 C CA . ILE A 1 207 ? -8.046 -1.486 11.018 1.00 98.19 207 ILE A CA 1
ATOM 1573 C C . ILE A 1 207 ? -7.829 -2.698 10.104 1.00 98.19 207 ILE A C 1
ATOM 1575 O O . ILE A 1 207 ? -6.701 -3.102 9.822 1.00 98.19 207 ILE A O 1
ATOM 1579 N N . ASP A 1 208 ? -8.931 -3.287 9.637 1.00 98.12 208 ASP A N 1
ATOM 1580 C CA . ASP A 1 208 ? -8.914 -4.550 8.895 1.00 98.12 208 ASP A CA 1
ATOM 1581 C C . ASP A 1 208 ? -8.417 -4.429 7.438 1.00 98.12 208 ASP A C 1
ATOM 1583 O O . ASP A 1 208 ? -7.889 -5.406 6.901 1.00 98.12 208 ASP A O 1
ATOM 1587 N N . VAL A 1 209 ? -8.593 -3.264 6.797 1.00 98.88 209 VAL A N 1
ATOM 1588 C CA . VAL A 1 209 ? -8.345 -3.046 5.357 1.00 98.88 209 VAL A CA 1
ATOM 1589 C C . VAL A 1 209 ? -7.400 -1.863 5.121 1.00 98.88 209 VAL A C 1
ATOM 1591 O O . VAL A 1 209 ? -7.608 -0.769 5.644 1.00 98.88 209 VAL A O 1
ATOM 1594 N N . PHE A 1 210 ? -6.392 -2.074 4.277 1.00 98.88 210 PHE A N 1
ATOM 1595 C CA . PHE A 1 210 ? -5.386 -1.096 3.860 1.00 98.88 210 PHE A CA 1
ATOM 1596 C C . PHE A 1 210 ? -5.337 -1.015 2.324 1.00 98.88 210 PHE A C 1
ATOM 1598 O O . PHE A 1 210 ? -5.356 -2.039 1.642 1.00 98.88 210 PHE A O 1
ATOM 1605 N N . VAL A 1 211 ? -5.268 0.198 1.770 1.00 98.88 211 VAL A N 1
ATOM 1606 C CA . VAL A 1 211 ? -5.115 0.460 0.330 1.00 98.88 211 VAL A CA 1
ATOM 1607 C C . VAL A 1 211 ? -3.741 1.072 0.021 1.00 98.88 211 VAL A C 1
ATOM 1609 O O . VAL A 1 211 ? -3.336 2.068 0.618 1.00 98.88 211 VAL A O 1
ATOM 1612 N N . THR A 1 212 ? -3.059 0.527 -0.988 1.00 98.44 212 THR A N 1
ATOM 1613 C CA . THR A 1 212 ? -1.846 1.095 -1.610 1.00 98.44 212 THR A CA 1
ATOM 1614 C C . THR A 1 212 ? -1.950 1.016 -3.141 1.00 98.44 212 THR A C 1
ATOM 1616 O O . THR A 1 212 ? -2.861 0.400 -3.697 1.00 98.44 212 THR A O 1
ATOM 1619 N N . GLY A 1 213 ? -1.017 1.644 -3.857 1.00 96.62 213 GLY A N 1
ATOM 1620 C CA . GLY A 1 213 ? -0.904 1.479 -5.302 1.00 96.62 213 GLY A CA 1
ATOM 1621 C C . GLY A 1 213 ? -0.394 0.081 -5.659 1.00 96.62 213 GLY A C 1
ATOM 1622 O O . GLY A 1 213 ? -0.943 -0.585 -6.523 1.00 96.62 213 GLY A O 1
ATOM 1623 N N . GLY A 1 214 ? 0.642 -0.398 -4.973 1.00 97.06 214 GLY A N 1
ATOM 1624 C CA . GLY A 1 214 ? 1.313 -1.660 -5.288 1.00 97.06 214 GLY A CA 1
ATOM 1625 C C . GLY A 1 214 ? 2.233 -2.055 -4.145 1.00 97.06 214 GLY A C 1
ATOM 1626 O O . GLY A 1 214 ? 2.916 -1.188 -3.599 1.00 97.06 214 GLY A O 1
ATOM 1627 N N . ILE A 1 215 ? 2.291 -3.331 -3.775 1.00 97.94 215 ILE A N 1
ATOM 1628 C CA . ILE A 1 215 ? 3.197 -3.779 -2.705 1.00 97.94 215 ILE A CA 1
ATOM 1629 C C . ILE A 1 215 ? 4.659 -3.792 -3.181 1.00 97.94 215 ILE A C 1
ATOM 1631 O O . ILE A 1 215 ? 4.940 -3.821 -4.384 1.00 97.94 215 ILE A O 1
ATOM 1635 N N . GLY A 1 216 ? 5.608 -3.707 -2.244 1.00 96.69 216 GLY A N 1
ATOM 1636 C CA . GLY A 1 216 ? 6.972 -4.163 -2.503 1.00 96.69 216 GLY A CA 1
ATOM 1637 C C . GLY A 1 216 ? 7.028 -5.688 -2.642 1.00 96.69 216 GLY A C 1
ATOM 1638 O O . GLY A 1 216 ? 6.020 -6.374 -2.497 1.00 96.69 216 GLY A O 1
ATOM 1639 N N . GLY A 1 217 ? 8.211 -6.219 -2.931 1.00 97.19 217 GLY A N 1
ATOM 1640 C CA . GLY A 1 217 ? 8.382 -7.633 -3.243 1.00 97.19 217 GLY A CA 1
ATOM 1641 C C . GLY A 1 217 ? 9.845 -8.044 -3.305 1.00 97.19 217 GLY A C 1
ATOM 1642 O O . GLY A 1 217 ? 10.715 -7.319 -2.819 1.00 97.19 217 GLY A O 1
ATOM 1643 N N . VAL A 1 218 ? 10.110 -9.192 -3.918 1.00 97.19 218 VAL A N 1
ATOM 1644 C CA . VAL A 1 218 ? 11.462 -9.626 -4.284 1.00 97.19 218 VAL A CA 1
ATOM 1645 C C . VAL A 1 218 ? 11.931 -8.765 -5.459 1.00 97.19 218 VAL A C 1
ATOM 1647 O O . VAL A 1 218 ? 11.223 -8.638 -6.459 1.00 97.19 218 VAL A O 1
ATOM 1650 N N . HIS A 1 219 ? 13.093 -8.122 -5.348 1.00 94.00 219 HIS A N 1
ATOM 1651 C CA . HIS A 1 219 ? 13.658 -7.361 -6.464 1.00 94.00 219 HIS A CA 1
ATOM 1652 C C . HIS A 1 219 ? 14.148 -8.314 -7.571 1.00 94.00 219 HIS A C 1
ATOM 1654 O O . HIS A 1 219 ? 14.404 -9.495 -7.336 1.00 94.00 219 HIS A O 1
ATOM 1660 N N . ARG A 1 220 ? 14.289 -7.812 -8.802 1.00 90.88 220 ARG A N 1
ATOM 1661 C CA . ARG A 1 220 ? 14.922 -8.580 -9.890 1.00 90.88 220 ARG A CA 1
ATOM 1662 C C . ARG A 1 220 ? 16.397 -8.827 -9.531 1.00 90.88 220 ARG A C 1
ATOM 1664 O O . ARG A 1 220 ? 17.046 -7.919 -9.021 1.00 90.88 220 ARG A O 1
ATOM 1671 N N . GLU A 1 221 ? 16.909 -10.036 -9.780 1.00 89.94 221 GLU A N 1
ATOM 1672 C CA . GLU A 1 221 ? 18.177 -10.550 -9.208 1.00 89.94 221 GLU A CA 1
ATOM 1673 C C . GLU A 1 221 ? 18.146 -10.722 -7.660 1.00 89.94 221 GLU A C 1
ATOM 1675 O O . GLU A 1 221 ? 19.191 -10.794 -7.002 1.00 89.94 221 GLU A O 1
ATOM 1680 N N . GLY A 1 222 ? 16.958 -10.785 -7.044 1.00 91.00 222 GLY A N 1
ATOM 1681 C CA . GLY A 1 222 ? 16.752 -10.946 -5.596 1.00 91.00 222 GLY A CA 1
ATOM 1682 C C . GLY A 1 222 ? 17.337 -12.234 -5.007 1.00 91.00 222 GLY A C 1
ATOM 1683 O O . GLY A 1 222 ? 17.754 -12.251 -3.854 1.00 91.00 222 GLY A O 1
ATOM 1684 N N . GLU A 1 223 ? 17.456 -13.290 -5.810 1.00 92.69 223 GLU A N 1
ATOM 1685 C CA . GLU A 1 223 ? 18.102 -14.561 -5.466 1.00 92.69 223 GLU A CA 1
ATOM 1686 C C . GLU A 1 223 ? 19.629 -14.460 -5.307 1.00 92.69 223 GLU A C 1
ATOM 1688 O O . GLU A 1 223 ? 20.243 -15.331 -4.695 1.00 92.69 223 GLU A O 1
ATOM 1693 N N . LEU A 1 224 ? 20.242 -13.404 -5.855 1.00 93.00 224 LEU A N 1
ATOM 1694 C CA . LEU A 1 224 ? 21.674 -13.108 -5.726 1.00 93.00 224 LEU A CA 1
ATOM 1695 C C . LEU A 1 224 ? 21.932 -11.989 -4.712 1.00 93.00 224 LEU A C 1
ATOM 1697 O O . LEU A 1 224 ? 22.920 -12.017 -3.983 1.00 93.00 224 LEU A O 1
ATOM 1701 N N . THR A 1 225 ? 21.061 -10.980 -4.702 1.00 90.69 225 THR A N 1
ATOM 1702 C CA . THR A 1 225 ? 21.229 -9.745 -3.920 1.00 90.69 225 THR A CA 1
ATOM 1703 C C . THR A 1 225 ? 20.604 -9.807 -2.529 1.00 90.69 225 THR A C 1
ATOM 1705 O O . THR A 1 225 ? 20.987 -9.020 -1.666 1.00 90.69 225 THR A O 1
ATOM 1708 N N . MET A 1 226 ? 19.642 -10.711 -2.310 1.00 93.06 226 MET A N 1
ATOM 1709 C CA . MET A 1 226 ? 18.757 -10.744 -1.138 1.00 93.06 226 MET A CA 1
ATOM 1710 C C . MET A 1 226 ? 17.970 -9.433 -0.914 1.00 93.06 226 MET A C 1
ATOM 1712 O O . MET A 1 226 ? 17.491 -9.179 0.192 1.00 93.06 226 MET A O 1
ATOM 1716 N N . ASP A 1 227 ? 17.802 -8.604 -1.955 1.00 92.50 227 ASP A N 1
ATOM 1717 C CA . ASP A 1 227 ? 17.007 -7.371 -1.904 1.00 92.50 227 ASP A CA 1
ATOM 1718 C C . ASP A 1 227 ? 15.507 -7.718 -1.978 1.00 92.50 227 ASP A C 1
ATOM 1720 O O . ASP A 1 227 ? 14.909 -7.881 -3.046 1.00 92.50 227 ASP A O 1
ATOM 1724 N N . VAL A 1 228 ? 14.912 -7.931 -0.802 1.00 95.50 228 VAL A N 1
ATOM 1725 C CA . VAL A 1 228 ? 13.511 -8.334 -0.620 1.00 95.50 228 VAL A CA 1
ATOM 1726 C C . VAL A 1 228 ? 12.813 -7.336 0.299 1.00 95.50 228 VAL A C 1
ATOM 1728 O O . VAL A 1 228 ? 13.290 -7.043 1.398 1.00 95.50 228 VAL A O 1
ATOM 1731 N N . SER A 1 229 ? 11.660 -6.818 -0.131 1.00 96.19 229 SER A N 1
ATOM 1732 C CA . SER A 1 229 ? 10.897 -5.861 0.671 1.00 96.19 229 SER A CA 1
ATOM 1733 C C . SER A 1 229 ? 10.399 -6.478 1.977 1.00 96.19 229 SER A C 1
ATOM 1735 O O . SER A 1 229 ? 9.762 -7.533 1.988 1.00 96.19 229 SER A O 1
ATOM 1737 N N . ALA A 1 230 ? 10.577 -5.738 3.075 1.00 97.25 230 ALA A N 1
ATOM 1738 C CA . ALA A 1 230 ? 10.003 -6.067 4.378 1.00 97.25 230 ALA A CA 1
ATOM 1739 C C . ALA A 1 230 ? 8.463 -6.159 4.358 1.00 97.25 230 ALA A C 1
ATOM 1741 O O . ALA A 1 230 ? 7.889 -6.762 5.262 1.00 97.25 230 ALA A O 1
ATOM 1742 N N . ASP A 1 231 ? 7.805 -5.608 3.329 1.00 98.06 231 ASP A N 1
ATOM 1743 C CA . ASP A 1 231 ? 6.357 -5.722 3.115 1.00 98.06 231 ASP A CA 1
ATOM 1744 C C . ASP A 1 231 ? 5.890 -7.187 3.084 1.00 98.06 231 ASP A C 1
ATOM 1746 O O . ASP A 1 231 ? 4.844 -7.498 3.647 1.00 98.06 231 ASP A O 1
ATOM 1750 N N . LEU A 1 232 ? 6.669 -8.098 2.483 1.00 98.44 232 LEU A N 1
ATOM 1751 C CA . LEU A 1 232 ? 6.293 -9.514 2.370 1.00 98.44 232 LEU A CA 1
ATOM 1752 C C . LEU A 1 232 ? 6.328 -10.223 3.728 1.00 98.44 232 LEU A C 1
ATOM 1754 O O . LEU A 1 232 ? 5.396 -10.933 4.102 1.00 98.44 232 LEU A O 1
ATOM 1758 N N . THR A 1 233 ? 7.380 -9.968 4.506 1.00 97.94 233 THR A N 1
ATOM 1759 C CA . THR A 1 233 ? 7.506 -10.475 5.876 1.00 97.94 233 THR A CA 1
ATOM 1760 C C . THR A 1 233 ? 6.439 -9.886 6.798 1.00 97.94 233 THR A C 1
ATOM 1762 O O . THR A 1 233 ? 6.015 -10.560 7.734 1.00 97.94 233 THR A O 1
ATOM 1765 N N . GLU A 1 234 ? 6.000 -8.648 6.558 1.00 98.38 234 GLU A N 1
ATOM 1766 C CA . GLU A 1 234 ? 4.925 -8.023 7.333 1.00 98.38 234 GLU A CA 1
ATOM 1767 C C . GLU A 1 234 ? 3.550 -8.603 6.991 1.00 98.38 234 GLU A C 1
ATOM 1769 O O . GLU A 1 234 ? 2.770 -8.903 7.893 1.00 98.38 234 GLU A O 1
ATOM 1774 N N . LEU A 1 235 ? 3.283 -8.856 5.706 1.00 98.50 235 LEU A N 1
ATOM 1775 C CA . LEU A 1 235 ? 2.104 -9.603 5.266 1.00 98.50 235 LEU A CA 1
ATOM 1776 C C . LEU A 1 235 ? 2.054 -11.002 5.903 1.00 98.50 235 LEU A C 1
ATOM 1778 O O . LEU A 1 235 ? 0.980 -11.457 6.269 1.00 98.50 235 LEU A O 1
ATOM 1782 N N . GLY A 1 236 ? 3.193 -11.665 6.121 1.00 97.94 236 GLY A N 1
ATOM 1783 C CA . GLY A 1 236 ? 3.261 -12.936 6.858 1.00 97.94 236 GLY A CA 1
ATOM 1784 C C . GLY A 1 236 ? 3.129 -12.837 8.389 1.00 97.94 236 GLY A C 1
ATOM 1785 O O . GLY A 1 236 ? 3.289 -13.851 9.064 1.00 97.94 236 GLY A O 1
ATOM 1786 N N . ARG A 1 237 ? 2.925 -11.639 8.958 1.00 95.50 237 ARG A N 1
ATOM 1787 C CA . ARG A 1 237 ? 2.913 -11.380 10.419 1.00 95.50 237 ARG A CA 1
ATOM 1788 C C . ARG A 1 237 ? 1.716 -10.584 10.926 1.00 95.50 237 ARG A C 1
ATOM 1790 O O . ARG A 1 237 ? 1.519 -10.500 12.137 1.00 95.50 237 ARG A O 1
ATOM 1797 N N . SER A 1 238 ? 0.977 -9.953 10.026 1.00 95.12 238 SER A N 1
ATOM 1798 C CA . SER A 1 238 ? -0.219 -9.181 10.329 1.00 95.12 238 SER A CA 1
ATOM 1799 C C . SER A 1 238 ? -1.423 -9.849 9.698 1.00 95.12 238 SER A C 1
ATOM 1801 O O . SER A 1 238 ? -1.323 -10.530 8.683 1.00 95.12 238 SER A O 1
ATOM 1803 N N . ARG A 1 239 ? -2.587 -9.603 10.285 1.00 96.75 239 ARG A N 1
ATOM 1804 C CA . ARG A 1 239 ? -3.879 -10.096 9.824 1.00 96.75 239 ARG A CA 1
ATOM 1805 C C . ARG A 1 239 ? -4.620 -9.041 8.970 1.00 96.75 239 ARG A C 1
ATOM 1807 O O . ARG A 1 239 ? -5.839 -9.126 8.833 1.00 96.75 239 ARG A O 1
ATOM 1814 N N . THR A 1 240 ? -3.939 -8.024 8.434 1.00 97.88 240 THR A N 1
ATOM 1815 C CA . THR A 1 240 ? -4.516 -6.973 7.563 1.00 97.88 240 THR A CA 1
ATOM 1816 C C . THR A 1 240 ? -4.761 -7.468 6.128 1.00 97.88 240 THR A C 1
ATOM 1818 O O . THR A 1 240 ? -3.943 -8.191 5.555 1.00 97.88 240 THR A O 1
ATOM 1821 N N . LEU A 1 241 ? -5.872 -7.040 5.513 1.00 98.81 241 LEU A N 1
ATOM 1822 C CA . LEU A 1 241 ? -6.105 -7.182 4.072 1.00 98.81 241 LEU A CA 1
ATOM 1823 C C . LEU A 1 241 ? -5.565 -5.952 3.334 1.00 98.81 241 LEU A C 1
ATOM 1825 O O . LEU A 1 241 ? -5.948 -4.823 3.637 1.00 98.81 241 LEU A O 1
ATOM 1829 N N . VAL A 1 242 ? -4.700 -6.175 2.347 1.00 98.88 242 VAL A N 1
ATOM 1830 C CA . VAL A 1 242 ? -4.059 -5.140 1.533 1.00 98.88 242 VAL A CA 1
ATOM 1831 C C . VAL A 1 242 ? -4.605 -5.186 0.110 1.00 98.88 242 VAL A C 1
ATOM 1833 O O . VAL A 1 242 ? -4.446 -6.181 -0.598 1.00 98.88 242 VAL A O 1
ATOM 1836 N N . VAL A 1 243 ? -5.233 -4.092 -0.314 1.00 98.94 243 VAL A N 1
ATOM 1837 C CA . VAL A 1 243 ? -5.696 -3.879 -1.689 1.00 98.94 243 VAL A CA 1
ATOM 1838 C C . VAL A 1 243 ? -4.641 -3.083 -2.446 1.00 98.94 243 VAL A C 1
ATOM 1840 O O . VAL A 1 243 ? -4.229 -2.003 -2.015 1.00 98.94 243 VAL A O 1
ATOM 1843 N N . CYS A 1 244 ? -4.186 -3.623 -3.570 1.00 98.75 244 CYS A N 1
ATOM 1844 C CA . CYS A 1 244 ? -3.123 -3.044 -4.384 1.00 98.75 244 CYS A CA 1
ATOM 1845 C C . CYS A 1 244 ? -3.256 -3.489 -5.843 1.00 98.75 244 CYS A C 1
ATOM 1847 O O . CYS A 1 244 ? -3.955 -4.454 -6.123 1.00 98.75 244 CYS A O 1
ATOM 1849 N N . SER A 1 245 ? -2.529 -2.884 -6.779 1.00 98.38 245 SER A N 1
ATOM 1850 C CA . SER A 1 245 ? -2.471 -3.349 -8.173 1.00 98.38 245 SER A CA 1
ATOM 1851 C C . SER A 1 245 ? -1.374 -4.386 -8.390 1.00 98.38 245 SER A C 1
ATOM 1853 O O . SER A 1 245 ? -0.572 -4.301 -9.316 1.00 98.38 245 SER A O 1
ATOM 1855 N N . GLY A 1 246 ? -1.321 -5.361 -7.482 1.00 97.75 246 GLY A N 1
ATOM 1856 C CA . GLY A 1 246 ? -0.267 -6.362 -7.421 1.00 97.75 246 GLY A CA 1
ATOM 1857 C C . GLY A 1 246 ? 1.056 -5.792 -6.901 1.00 97.75 246 GLY A C 1
ATOM 1858 O O . GLY A 1 246 ? 1.103 -4.934 -6.011 1.00 97.75 246 GLY A O 1
ATOM 1859 N N . VAL A 1 247 ? 2.149 -6.311 -7.447 1.00 96.56 247 VAL A N 1
ATOM 1860 C CA . VAL A 1 247 ? 3.528 -5.964 -7.080 1.00 96.56 247 VAL A CA 1
ATOM 1861 C C . VAL A 1 247 ? 4.029 -4.871 -8.031 1.00 96.56 247 VAL A C 1
ATOM 1863 O O . VAL A 1 247 ? 3.767 -4.936 -9.232 1.00 96.56 247 VAL A O 1
ATOM 1866 N N . LYS A 1 248 ? 4.754 -3.861 -7.525 1.00 94.06 248 LYS A N 1
ATOM 1867 C CA . LYS A 1 248 ? 5.319 -2.786 -8.372 1.00 94.06 248 LYS A CA 1
ATOM 1868 C C . LYS A 1 248 ? 6.160 -3.391 -9.512 1.00 94.06 248 LYS A C 1
ATOM 1870 O O . LYS A 1 248 ? 7.078 -4.156 -9.240 1.00 94.06 248 LYS A O 1
ATOM 1875 N N . SER A 1 249 ? 5.920 -2.990 -10.763 1.00 89.06 249 SER A N 1
ATOM 1876 C CA . SER A 1 249 ? 6.462 -3.632 -11.984 1.00 89.06 249 SER A CA 1
ATOM 1877 C C . SER A 1 249 ? 7.993 -3.747 -12.062 1.00 89.06 249 SER A C 1
ATOM 1879 O O . SER A 1 249 ? 8.520 -4.544 -12.828 1.00 89.06 249 SER A O 1
ATOM 1881 N N . ILE A 1 250 ? 8.719 -2.956 -11.269 1.00 89.44 250 ILE A N 1
ATOM 1882 C CA . ILE A 1 250 ? 10.191 -2.948 -11.177 1.00 89.44 250 ILE A CA 1
ATOM 1883 C C . ILE A 1 250 ? 10.776 -4.209 -10.510 1.00 89.44 250 ILE A C 1
ATOM 1885 O O . ILE A 1 250 ? 11.993 -4.376 -10.457 1.00 89.44 250 ILE A O 1
ATOM 1889 N N . LEU A 1 251 ? 9.909 -5.042 -9.937 1.00 94.50 251 LEU A N 1
ATOM 1890 C CA . LEU A 1 251 ? 10.221 -6.193 -9.096 1.00 94.50 251 LEU A CA 1
ATOM 1891 C C . LEU A 1 251 ? 10.087 -7.507 -9.877 1.00 94.50 251 LEU A C 1
ATOM 1893 O O . LEU A 1 251 ? 9.799 -7.506 -11.075 1.00 94.50 251 LEU A O 1
ATOM 1897 N N . ASP A 1 252 ? 10.323 -8.623 -9.195 1.00 96.44 252 ASP A N 1
ATOM 1898 C CA . ASP A 1 252 ? 10.093 -9.973 -9.701 1.00 96.44 252 ASP A CA 1
ATOM 1899 C C . ASP A 1 252 ? 8.761 -10.511 -9.155 1.00 96.44 252 ASP A C 1
ATOM 1901 O O . ASP A 1 252 ? 8.614 -10.749 -7.953 1.00 96.44 252 ASP A O 1
ATOM 1905 N N . ILE A 1 253 ? 7.764 -10.657 -10.031 1.00 97.56 253 ILE A N 1
ATOM 1906 C CA . ILE A 1 253 ? 6.408 -11.066 -9.637 1.00 97.56 253 ILE A CA 1
ATOM 1907 C C . ILE A 1 253 ? 6.383 -12.543 -9.246 1.00 97.56 253 ILE A C 1
ATOM 1909 O O . ILE A 1 253 ? 5.879 -12.861 -8.171 1.00 97.56 253 ILE A O 1
ATOM 1913 N N . GLY A 1 254 ? 6.979 -13.425 -10.055 1.00 97.88 254 GLY A N 1
ATOM 1914 C CA . GLY A 1 254 ? 7.045 -14.859 -9.771 1.00 97.88 254 GLY A CA 1
ATOM 1915 C C . GLY A 1 254 ? 7.678 -15.145 -8.412 1.00 97.88 254 GLY A C 1
ATOM 1916 O O . GLY A 1 254 ? 7.040 -15.743 -7.550 1.00 97.88 254 GLY A O 1
ATOM 1917 N N . ARG A 1 255 ? 8.881 -14.619 -8.157 1.00 98.19 255 ARG A N 1
ATOM 1918 C CA . ARG A 1 255 ? 9.567 -14.798 -6.865 1.00 98.19 255 ARG A CA 1
ATOM 1919 C C . ARG A 1 255 ? 8.819 -14.158 -5.700 1.00 98.19 255 ARG A C 1
ATOM 1921 O O . ARG A 1 255 ? 8.899 -14.660 -4.583 1.00 98.19 255 ARG A O 1
ATOM 1928 N N . THR A 1 256 ? 8.082 -13.072 -5.938 1.00 98.62 256 THR A N 1
ATOM 1929 C CA . THR A 1 256 ? 7.233 -12.471 -4.900 1.00 98.62 256 THR A CA 1
ATOM 1930 C C . THR A 1 256 ? 6.050 -13.372 -4.543 1.00 98.62 256 THR A C 1
ATOM 1932 O O . THR A 1 256 ? 5.739 -13.492 -3.361 1.00 98.62 256 THR A O 1
ATOM 1935 N N . LEU A 1 257 ? 5.419 -14.039 -5.516 1.00 98.69 257 LEU A N 1
ATOM 1936 C CA . LEU A 1 257 ? 4.328 -14.987 -5.258 1.00 98.69 257 LEU A CA 1
ATOM 1937 C C . LEU A 1 257 ? 4.818 -16.212 -4.464 1.00 98.69 257 LEU A C 1
ATOM 1939 O O . LEU A 1 257 ? 4.225 -16.525 -3.436 1.00 98.69 257 LEU A O 1
ATOM 1943 N N . GLU A 1 258 ? 5.947 -16.812 -4.852 1.00 98.56 258 GLU A N 1
ATOM 1944 C CA . GLU A 1 258 ? 6.591 -17.928 -4.124 1.00 98.56 258 GLU A CA 1
ATOM 1945 C C . GLU A 1 258 ? 6.956 -17.551 -2.670 1.00 98.56 258 GLU A C 1
ATOM 1947 O O . GLU A 1 258 ? 6.776 -18.326 -1.724 1.00 98.56 258 GLU A O 1
ATOM 1952 N N . TYR A 1 259 ? 7.445 -16.324 -2.458 1.00 98.62 259 TYR A N 1
ATOM 1953 C CA . TYR A 1 259 ? 7.756 -15.816 -1.119 1.00 98.62 259 TYR A CA 1
ATOM 1954 C C . TYR A 1 259 ? 6.483 -15.617 -0.277 1.00 98.62 259 TYR A C 1
ATOM 1956 O O . TYR A 1 259 ? 6.469 -15.932 0.914 1.00 98.62 259 TYR A O 1
ATOM 1964 N N . LEU A 1 260 ? 5.404 -15.108 -0.882 1.00 98.69 260 LEU A N 1
ATOM 1965 C CA . LEU A 1 260 ? 4.112 -14.926 -0.215 1.00 98.69 260 LEU A CA 1
ATOM 1966 C C . LEU A 1 260 ? 3.461 -16.268 0.154 1.00 98.69 260 LEU A C 1
ATOM 1968 O O . LEU A 1 260 ? 2.940 -16.383 1.264 1.00 98.69 260 LEU A O 1
ATOM 1972 N N . GLU A 1 261 ? 3.564 -17.285 -0.709 1.00 98.62 261 GLU A N 1
ATOM 1973 C CA . GLU A 1 261 ? 3.179 -18.669 -0.392 1.00 98.62 261 GLU A CA 1
ATOM 1974 C C . GLU A 1 261 ? 3.969 -19.195 0.814 1.00 98.62 261 GLU A C 1
ATOM 1976 O O . GLU A 1 261 ? 3.376 -19.648 1.794 1.00 98.62 261 GLU A O 1
ATOM 1981 N N . THR A 1 262 ? 5.299 -19.044 0.796 1.00 98.38 262 THR A N 1
ATOM 1982 C CA . THR A 1 262 ? 6.190 -19.469 1.893 1.00 98.38 262 THR A CA 1
ATOM 1983 C C . THR A 1 262 ? 5.825 -18.814 3.236 1.00 98.38 262 THR A C 1
ATOM 1985 O O . THR A 1 262 ? 5.974 -19.427 4.293 1.00 98.38 262 THR A O 1
ATOM 1988 N N . HIS A 1 263 ? 5.316 -17.579 3.209 1.00 97.94 263 HIS A N 1
ATOM 1989 C CA . HIS A 1 263 ? 4.846 -16.838 4.385 1.00 97.94 263 HIS A CA 1
ATOM 1990 C C . HIS A 1 263 ? 3.355 -17.051 4.719 1.00 97.94 263 HIS A C 1
ATOM 1992 O O . HIS A 1 263 ? 2.835 -16.399 5.628 1.00 97.94 263 HIS A O 1
ATOM 1998 N N . GLY A 1 264 ? 2.655 -17.948 4.016 1.00 97.81 264 GLY A N 1
ATOM 1999 C CA . GLY A 1 264 ? 1.244 -18.263 4.257 1.00 97.81 264 GLY A CA 1
ATOM 2000 C C . GLY A 1 264 ? 0.284 -17.103 3.973 1.00 97.81 264 GLY A C 1
ATOM 2001 O O . GLY A 1 264 ? -0.802 -17.048 4.556 1.00 97.81 264 GLY A O 1
ATOM 2002 N N . VAL A 1 265 ? 0.681 -16.149 3.127 1.00 98.75 265 VAL A N 1
ATOM 2003 C CA . VAL A 1 265 ? -0.135 -14.984 2.765 1.00 98.75 265 VAL A CA 1
ATOM 2004 C C . VAL A 1 265 ? -1.152 -15.396 1.705 1.00 98.75 265 VAL A C 1
ATOM 2006 O O . VAL A 1 265 ? -0.800 -15.945 0.664 1.00 98.75 265 VAL A O 1
ATOM 2009 N N . THR A 1 266 ? -2.429 -15.099 1.938 1.00 98.69 266 THR A N 1
ATOM 2010 C CA . THR A 1 266 ? -3.480 -15.405 0.957 1.00 98.69 266 THR A CA 1
ATOM 2011 C C . THR A 1 266 ? -3.417 -14.394 -0.187 1.00 98.69 266 THR A C 1
ATOM 2013 O O . THR A 1 266 ? -3.640 -13.207 0.037 1.00 98.69 266 THR A O 1
ATOM 2016 N N . VAL A 1 267 ? -3.157 -14.835 -1.420 1.00 98.88 267 VAL A N 1
ATOM 2017 C CA . VAL A 1 267 ? -3.079 -13.946 -2.594 1.00 98.88 267 VAL A CA 1
ATOM 2018 C C . VAL A 1 267 ? -4.259 -14.186 -3.534 1.00 98.88 267 VAL A C 1
ATOM 2020 O O . VAL A 1 267 ? -4.461 -15.295 -4.026 1.00 98.88 267 VAL A O 1
ATOM 2023 N N . CYS A 1 268 ? -5.032 -13.130 -3.793 1.00 98.88 268 CYS A N 1
ATOM 2024 C CA . CYS A 1 268 ? -6.202 -13.135 -4.666 1.00 98.88 268 CYS A CA 1
ATOM 2025 C C . CYS A 1 268 ? -6.044 -12.125 -5.808 1.00 98.88 268 CYS A C 1
ATOM 2027 O O . CYS A 1 268 ? -5.815 -10.947 -5.543 1.00 98.88 268 CYS A O 1
ATOM 2029 N N . ALA A 1 269 ? -6.269 -12.534 -7.057 1.00 98.69 269 ALA A N 1
ATOM 2030 C CA . ALA A 1 269 ? -6.587 -11.592 -8.136 1.00 98.69 269 ALA A CA 1
ATOM 2031 C C . ALA A 1 269 ? -8.048 -11.127 -8.005 1.00 98.69 269 ALA A C 1
ATOM 2033 O O . ALA A 1 269 ? -8.910 -11.906 -7.585 1.00 98.69 269 ALA A O 1
ATOM 2034 N N . PHE A 1 270 ? -8.339 -9.868 -8.332 1.00 98.81 270 PHE A N 1
ATOM 2035 C CA . PHE A 1 270 ? -9.680 -9.291 -8.216 1.00 98.81 270 PHE A CA 1
ATOM 2036 C C . PHE A 1 270 ? -10.387 -9.183 -9.574 1.00 98.81 270 PHE A C 1
ATOM 2038 O O . PHE A 1 270 ? -9.842 -8.611 -10.517 1.00 98.81 270 PHE A O 1
ATOM 2045 N N . GLY A 1 271 ? -11.634 -9.656 -9.650 1.00 97.19 271 GLY A N 1
ATOM 2046 C CA . GLY A 1 271 ? -12.508 -9.499 -10.817 1.00 97.19 271 GLY A CA 1
ATOM 2047 C C . GLY A 1 271 ? -12.846 -10.809 -11.535 1.00 97.19 271 GLY A C 1
ATOM 2048 O O . GLY A 1 271 ? -13.237 -11.800 -10.912 1.00 97.19 271 GLY A O 1
ATOM 2049 N N . ALA A 1 272 ? -12.788 -10.809 -12.869 1.00 94.56 272 ALA A N 1
ATOM 2050 C CA . ALA A 1 272 ? -13.292 -11.908 -13.701 1.00 94.56 272 ALA A CA 1
ATOM 2051 C C . ALA A 1 272 ? -12.316 -13.090 -13.850 1.00 94.56 272 ALA A C 1
ATOM 2053 O O . ALA A 1 272 ? -12.763 -14.237 -13.826 1.00 94.56 272 ALA A O 1
ATOM 2054 N N . THR A 1 273 ? -11.014 -12.824 -13.975 1.00 96.06 273 THR A N 1
ATOM 2055 C CA . THR A 1 273 ? -9.965 -13.839 -14.169 1.00 96.06 273 THR A CA 1
ATOM 2056 C C . THR A 1 273 ? -9.112 -14.009 -12.908 1.00 96.06 273 THR A C 1
ATOM 2058 O O . THR A 1 273 ? -9.353 -13.351 -11.894 1.00 96.06 273 THR A O 1
ATOM 2061 N N . ASP A 1 274 ? -8.151 -14.933 -12.945 1.00 96.81 274 ASP A N 1
ATOM 2062 C CA . ASP A 1 274 ? -7.103 -15.075 -11.929 1.00 96.81 274 ASP A CA 1
ATOM 2063 C C . ASP A 1 274 ? -5.720 -14.607 -12.418 1.00 96.81 274 ASP A C 1
ATOM 2065 O O . ASP A 1 274 ? -4.702 -14.917 -11.800 1.00 96.81 274 ASP A O 1
ATOM 2069 N N . ASP A 1 275 ? -5.676 -13.813 -13.493 1.00 97.62 275 ASP A N 1
ATOM 2070 C CA . ASP A 1 275 ? -4.454 -13.147 -13.945 1.00 97.62 275 ASP A CA 1
ATOM 2071 C C . ASP A 1 275 ? -3.963 -12.174 -12.868 1.00 97.62 275 ASP A C 1
ATOM 2073 O O . ASP A 1 275 ? -4.712 -11.331 -12.367 1.00 97.62 275 ASP A O 1
ATOM 2077 N N . PHE A 1 276 ? -2.686 -12.270 -12.504 1.00 98.31 276 PHE A N 1
ATOM 2078 C CA . PHE A 1 276 ? -2.093 -11.350 -11.545 1.00 98.31 276 PHE A CA 1
ATOM 2079 C C . PHE A 1 276 ? -1.685 -10.052 -12.270 1.00 98.31 276 PHE A C 1
ATOM 2081 O O . PHE A 1 276 ? -0.957 -10.130 -13.265 1.00 98.31 276 PHE A O 1
ATOM 2088 N N . PRO A 1 277 ? -2.105 -8.857 -11.817 1.00 97.81 277 PRO A N 1
ATOM 2089 C CA . PRO A 1 277 ? -1.749 -7.595 -12.463 1.00 97.81 277 PRO A CA 1
ATOM 2090 C C . PRO A 1 277 ? -0.293 -7.193 -12.187 1.00 97.81 277 PRO A C 1
ATOM 2092 O O . PRO A 1 277 ? 0.238 -7.434 -11.101 1.00 97.81 277 PRO A O 1
ATOM 2095 N N . ALA A 1 278 ? 0.346 -6.527 -13.155 1.00 96.44 278 ALA A N 1
ATOM 2096 C CA . ALA A 1 278 ? 1.728 -6.045 -13.044 1.00 96.44 278 ALA A CA 1
ATOM 2097 C C . ALA A 1 278 ? 1.786 -4.526 -12.803 1.00 96.44 2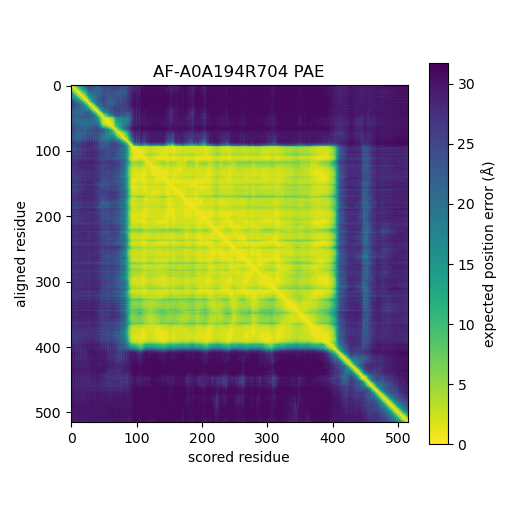78 ALA A C 1
ATOM 2099 O O . ALA A 1 278 ? 2.605 -3.830 -13.405 1.00 96.44 278 ALA A O 1
ATOM 2100 N N . PHE A 1 279 ? 0.922 -3.998 -11.928 1.00 96.44 279 PHE A N 1
ATOM 2101 C CA . PHE A 1 279 ? 0.823 -2.582 -11.540 1.00 96.44 279 PHE A CA 1
ATOM 2102 C C . PHE A 1 279 ? 0.420 -1.630 -12.684 1.00 96.44 279 PHE A C 1
ATOM 2104 O O . PHE A 1 279 ? -0.707 -1.142 -12.682 1.00 96.44 279 PHE A O 1
ATOM 2111 N N . TYR A 1 280 ? 1.269 -1.400 -13.688 1.00 96.19 280 TYR A N 1
ATOM 2112 C CA . TYR A 1 280 ? 0.932 -0.590 -14.871 1.00 96.19 280 TYR A CA 1
ATOM 2113 C C . TYR A 1 280 ? 0.095 -1.330 -15.928 1.00 96.19 280 TYR A C 1
ATOM 2115 O O . TYR A 1 280 ? -0.508 -0.687 -16.788 1.00 96.19 280 TYR A O 1
ATOM 2123 N N . THR A 1 281 ? 0.056 -2.663 -15.878 1.00 96.00 281 THR A N 1
ATOM 2124 C CA . THR A 1 281 ? -0.665 -3.527 -16.825 1.00 96.00 281 THR A CA 1
ATOM 2125 C C . THR A 1 281 ? -1.689 -4.400 -16.100 1.00 96.00 281 THR A C 1
ATOM 2127 O O . THR A 1 281 ? -1.519 -4.769 -14.934 1.00 96.00 281 THR A O 1
ATOM 2130 N N . THR A 1 282 ? -2.760 -4.770 -16.805 1.00 96.44 282 THR A N 1
ATOM 2131 C CA . THR A 1 282 ? -3.847 -5.614 -16.276 1.00 96.44 282 THR A CA 1
ATOM 2132 C C . THR A 1 282 ? -3.436 -7.067 -16.027 1.00 96.44 282 THR A C 1
ATOM 2134 O O . THR A 1 282 ? -4.057 -7.736 -15.207 1.00 96.44 282 THR A O 1
ATOM 2137 N N . ARG A 1 283 ? -2.362 -7.533 -16.675 1.00 94.19 283 ARG A N 1
ATOM 2138 C CA . ARG A 1 283 ? -1.788 -8.886 -16.570 1.00 94.19 283 ARG A CA 1
ATOM 2139 C C . ARG A 1 283 ? -0.265 -8.831 -16.415 1.00 94.19 283 ARG A C 1
ATOM 2141 O O . ARG A 1 283 ? 0.349 -7.831 -16.783 1.00 94.19 283 ARG A O 1
ATOM 2148 N N . SER A 1 284 ? 0.329 -9.915 -15.920 1.00 94.69 284 SER A N 1
ATOM 2149 C CA . SER A 1 284 ? 1.781 -10.060 -15.694 1.00 94.69 284 SER A CA 1
ATOM 2150 C C . SER A 1 284 ? 2.412 -11.311 -16.316 1.00 94.69 284 SER A C 1
ATOM 2152 O O . SER A 1 284 ? 3.598 -11.553 -16.118 1.00 94.69 284 SER A O 1
ATOM 2154 N N . GLY A 1 285 ? 1.617 -12.169 -16.964 1.00 95.12 285 GLY A N 1
ATOM 2155 C CA . GLY A 1 285 ? 2.021 -13.541 -17.299 1.00 95.12 285 GLY A CA 1
ATOM 2156 C C . GLY A 1 285 ? 2.004 -14.516 -16.108 1.00 95.12 285 GLY A C 1
ATOM 2157 O O . GLY A 1 285 ? 2.093 -15.723 -16.316 1.00 95.12 285 GLY A O 1
ATOM 2158 N N . HIS A 1 286 ? 1.824 -14.025 -14.876 1.00 97.81 286 HIS A N 1
ATOM 2159 C CA . HIS A 1 286 ? 1.585 -14.840 -13.683 1.00 97.81 286 HIS A CA 1
ATOM 2160 C C . HIS A 1 286 ? 0.094 -14.874 -13.320 1.00 97.81 286 HIS A C 1
ATOM 2162 O O . HIS A 1 286 ? -0.668 -13.964 -13.655 1.00 97.81 286 HIS A O 1
ATOM 2168 N N . ARG A 1 287 ? -0.312 -15.912 -12.583 1.00 98.25 287 ARG A N 1
ATOM 2169 C CA . ARG A 1 287 ? -1.670 -16.085 -12.043 1.00 98.25 287 ARG A CA 1
ATOM 2170 C C . ARG A 1 287 ? -1.637 -16.039 -10.519 1.00 98.25 287 ARG A C 1
ATOM 2172 O O . ARG A 1 287 ? -0.655 -16.457 -9.908 1.00 98.25 287 ARG A O 1
ATOM 2179 N N . ALA A 1 288 ? -2.702 -15.537 -9.908 1.00 98.00 288 ALA A N 1
ATOM 2180 C CA . ALA A 1 288 ? -2.894 -15.623 -8.468 1.00 98.00 288 ALA A CA 1
ATOM 2181 C C . ALA A 1 288 ? -3.331 -17.048 -8.064 1.00 98.00 288 ALA A C 1
ATOM 2183 O O . ALA A 1 288 ? -4.098 -17.671 -8.800 1.00 98.00 288 ALA A O 1
ATOM 2184 N N . PRO A 1 289 ? -2.936 -17.554 -6.878 1.00 97.81 289 PRO A N 1
ATOM 2185 C CA . PRO A 1 289 ? -3.431 -18.834 -6.354 1.00 97.81 289 PRO A CA 1
ATOM 2186 C C . PRO A 1 289 ? -4.954 -18.867 -6.152 1.00 97.81 289 PRO A C 1
ATOM 2188 O O . PRO A 1 289 ? -5.582 -19.926 -6.224 1.00 97.81 289 PRO A O 1
ATOM 2191 N N . HIS A 1 290 ? -5.558 -17.705 -5.883 1.00 98.50 290 HIS A N 1
ATOM 2192 C CA . HIS A 1 290 ? -6.989 -17.546 -5.650 1.00 98.50 290 HIS A CA 1
ATOM 2193 C C . HIS A 1 290 ? -7.562 -16.334 -6.392 1.00 98.50 290 HIS A C 1
ATOM 2195 O O . HIS A 1 290 ? -6.843 -15.469 -6.895 1.00 98.50 290 HIS A O 1
ATOM 2201 N N . ARG A 1 291 ? -8.895 -16.242 -6.413 1.00 98.19 291 ARG A N 1
ATOM 2202 C CA . ARG A 1 291 ? -9.639 -15.169 -7.073 1.00 98.19 291 ARG A CA 1
ATOM 2203 C C . ARG A 1 291 ? -10.735 -14.614 -6.166 1.00 98.19 291 ARG A C 1
ATOM 2205 O O . ARG A 1 291 ? -11.633 -15.344 -5.748 1.00 98.19 291 ARG A O 1
ATOM 2212 N N . ALA A 1 292 ? -10.718 -13.304 -5.952 1.00 98.44 292 ALA A N 1
ATOM 2213 C CA . ALA A 1 292 ? -11.814 -12.550 -5.363 1.00 98.44 292 ALA A CA 1
ATOM 2214 C C . ALA A 1 292 ? -12.690 -11.977 -6.488 1.00 98.44 292 ALA A C 1
ATOM 2216 O O . ALA A 1 292 ? -12.315 -11.025 -7.164 1.00 98.44 292 ALA A O 1
ATOM 2217 N N . ALA A 1 293 ? -13.858 -12.579 -6.711 1.00 98.12 293 ALA A N 1
ATOM 2218 C CA . ALA A 1 293 ? -14.736 -12.204 -7.826 1.00 98.12 293 ALA A CA 1
ATOM 2219 C C . ALA A 1 293 ? -15.247 -10.750 -7.749 1.00 98.12 293 ALA A C 1
ATOM 2221 O O . ALA A 1 293 ? -15.404 -10.091 -8.773 1.00 98.12 293 ALA A O 1
ATOM 2222 N N . ASP A 1 294 ? -15.511 -10.282 -6.529 1.00 98.69 294 ASP A N 1
ATOM 2223 C CA . ASP A 1 294 ? -16.089 -8.984 -6.198 1.00 98.69 294 ASP A CA 1
ATOM 2224 C C . ASP A 1 294 ? -15.742 -8.603 -4.741 1.00 98.69 294 ASP A C 1
ATOM 2226 O O . ASP A 1 294 ? -15.121 -9.379 -4.001 1.00 98.69 294 ASP A O 1
ATOM 2230 N N . ALA A 1 295 ? -16.128 -7.395 -4.316 1.00 98.75 295 ALA A N 1
ATOM 2231 C CA . ALA A 1 295 ? -15.884 -6.914 -2.955 1.00 98.75 295 ALA A CA 1
ATOM 2232 C C . ALA A 1 295 ? -16.587 -7.757 -1.861 1.00 98.75 295 ALA A C 1
ATOM 2234 O O . ALA A 1 295 ? -15.912 -8.117 -0.891 1.00 98.75 295 ALA A O 1
ATOM 2235 N N . PRO A 1 296 ? -17.868 -8.171 -2.003 1.00 98.75 296 PRO A N 1
ATOM 2236 C CA . PRO A 1 296 ? -18.488 -9.140 -1.095 1.00 98.75 296 PRO A CA 1
ATOM 2237 C C . PRO A 1 296 ? -17.706 -10.455 -0.956 1.00 98.75 296 PRO A C 1
ATOM 2239 O O . PRO A 1 296 ? -17.654 -11.029 0.133 1.00 98.75 296 PRO A O 1
ATOM 2242 N N . HIS A 1 297 ? -17.092 -10.963 -2.027 1.00 98.69 297 HIS A N 1
ATOM 2243 C CA 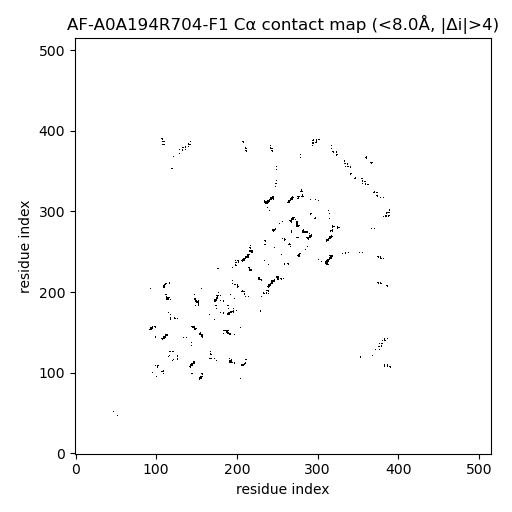. HIS A 1 297 ? -16.282 -12.178 -1.999 1.00 98.69 297 HIS A CA 1
ATOM 2244 C C . HIS A 1 297 ? -14.972 -11.954 -1.236 1.00 98.69 297 HIS A C 1
ATOM 2246 O O . HIS A 1 297 ? -14.686 -12.716 -0.312 1.00 98.69 297 HIS A O 1
ATOM 2252 N N . ALA A 1 298 ? -14.230 -10.882 -1.523 1.00 98.81 298 ALA A N 1
ATOM 2253 C CA . ALA A 1 298 ? -13.042 -10.522 -0.742 1.00 98.81 298 ALA A CA 1
ATOM 2254 C C . ALA A 1 298 ? -13.364 -10.323 0.755 1.00 98.81 298 ALA A C 1
ATOM 2256 O O . ALA A 1 298 ? -12.641 -10.829 1.616 1.00 98.81 298 ALA A O 1
ATOM 2257 N N . ALA A 1 299 ? -14.495 -9.688 1.081 1.00 98.81 299 ALA A N 1
ATOM 2258 C CA . ALA A 1 299 ? -14.970 -9.542 2.456 1.00 98.81 299 ALA A CA 1
ATOM 2259 C C . ALA A 1 299 ? -15.283 -10.893 3.131 1.00 98.81 299 ALA A C 1
ATOM 2261 O O . ALA A 1 299 ? -14.967 -11.072 4.308 1.00 98.81 299 ALA A O 1
ATOM 2262 N N . ARG A 1 300 ? -15.844 -11.875 2.404 1.00 98.69 300 ARG A N 1
ATOM 2263 C CA . ARG A 1 300 ? -16.034 -13.249 2.914 1.00 98.69 300 ARG A CA 1
ATOM 2264 C C . ARG A 1 300 ? -14.708 -13.975 3.159 1.00 98.69 300 ARG A C 1
ATOM 2266 O O . ARG A 1 300 ? -14.613 -14.687 4.155 1.00 98.69 300 ARG A O 1
ATOM 2273 N N . ILE A 1 301 ? -13.694 -13.778 2.311 1.00 98.75 301 ILE A N 1
ATOM 2274 C CA . ILE A 1 301 ? -12.349 -14.358 2.497 1.00 98.75 301 ILE A CA 1
ATOM 2275 C C . ILE A 1 301 ? -11.701 -13.787 3.768 1.00 98.75 301 ILE A C 1
ATOM 2277 O O . ILE A 1 301 ? -11.291 -14.551 4.643 1.00 98.75 301 ILE A O 1
ATOM 2281 N N . LEU A 1 302 ? -11.710 -12.459 3.935 1.00 98.62 302 LEU A N 1
ATOM 2282 C CA . LEU A 1 302 ? -11.260 -11.788 5.163 1.00 98.62 302 LEU A CA 1
ATOM 2283 C C . LEU A 1 302 ? -12.018 -12.285 6.401 1.00 98.62 302 LEU A C 1
ATOM 2285 O O . LEU A 1 302 ? -11.418 -12.566 7.440 1.00 98.62 302 LEU A O 1
ATOM 2289 N N . HIS A 1 303 ? -13.333 -12.462 6.286 1.00 98.38 303 HIS A N 1
ATOM 2290 C CA . HIS A 1 303 ? -14.148 -12.997 7.368 1.00 98.38 303 HIS A CA 1
ATOM 2291 C C . HIS A 1 303 ? -13.782 -14.438 7.739 1.00 98.38 303 HIS A C 1
ATOM 2293 O O . HIS A 1 303 ? -13.642 -14.733 8.925 1.00 98.38 303 HIS A O 1
ATOM 2299 N N . ALA A 1 304 ? -13.568 -15.320 6.763 1.00 98.25 304 ALA A N 1
ATOM 2300 C CA . ALA A 1 304 ? -13.118 -16.686 7.015 1.00 98.25 304 ALA A CA 1
ATOM 2301 C C . ALA A 1 304 ? -11.734 -16.713 7.690 1.00 98.25 304 ALA A C 1
ATOM 2303 O O . ALA A 1 304 ? -11.568 -17.396 8.701 1.00 98.25 304 ALA A O 1
ATOM 2304 N N . ALA A 1 305 ? -10.779 -15.903 7.218 1.00 97.94 305 ALA A N 1
ATOM 2305 C CA . ALA A 1 305 ? -9.453 -15.774 7.829 1.00 97.94 305 ALA A CA 1
ATOM 2306 C C . ALA A 1 305 ? -9.525 -15.308 9.298 1.00 97.94 305 ALA A C 1
ATOM 2308 O O . ALA A 1 305 ? -8.819 -15.842 10.156 1.00 97.94 305 ALA A O 1
ATOM 2309 N N . ARG A 1 306 ? -10.435 -14.372 9.615 1.00 96.12 306 ARG A N 1
ATOM 2310 C CA . ARG A 1 306 ? -10.728 -13.935 10.993 1.00 96.12 306 ARG A CA 1
ATOM 2311 C C . ARG A 1 306 ? -11.289 -15.070 11.858 1.00 96.12 306 ARG A C 1
ATOM 2313 O O . ARG A 1 306 ? -10.818 -15.236 12.981 1.00 96.12 306 ARG A O 1
ATOM 2320 N N . GLN A 1 307 ? -12.239 -15.867 11.357 1.00 96.12 307 GLN A N 1
ATOM 2321 C CA . GLN A 1 307 ? -12.796 -17.008 12.110 1.00 96.12 307 GLN A CA 1
ATOM 2322 C C . GLN A 1 307 ? -11.754 -18.110 12.356 1.00 96.12 307 GLN A C 1
ATOM 2324 O O . GLN A 1 307 ? -11.690 -18.663 13.453 1.00 96.12 307 GLN A O 1
ATOM 2329 N N . LEU A 1 308 ? -10.895 -18.379 11.368 1.00 96.88 308 LEU A N 1
ATOM 2330 C CA . LEU A 1 308 ? -9.769 -19.315 11.469 1.00 96.88 308 LEU A CA 1
ATOM 2331 C C . LEU A 1 308 ? -8.599 -18.780 12.317 1.00 96.88 308 LEU A C 1
ATOM 2333 O O 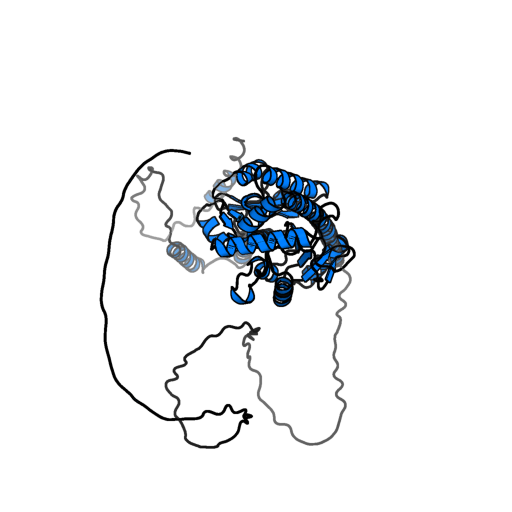. LEU A 1 308 ? -7.663 -19.524 12.598 1.00 96.88 308 LEU A O 1
ATOM 2337 N N . ARG A 1 309 ? -8.651 -17.509 12.744 1.00 95.88 309 ARG A N 1
ATOM 2338 C CA . ARG A 1 309 ? -7.610 -16.812 13.523 1.00 95.88 309 ARG A CA 1
ATOM 2339 C C . ARG A 1 309 ? -6.232 -16.808 12.848 1.00 95.88 309 ARG A C 1
ATOM 2341 O O . ARG A 1 309 ? -5.213 -16.795 13.541 1.00 95.88 309 ARG A O 1
ATOM 2348 N N . LEU A 1 310 ? -6.197 -16.790 11.514 1.00 95.62 310 LEU A N 1
ATOM 2349 C CA . LEU A 1 310 ? -4.946 -16.715 10.757 1.00 95.62 310 LEU A CA 1
ATOM 2350 C C . LEU A 1 310 ? -4.175 -15.438 11.130 1.00 95.62 310 LEU A C 1
ATOM 2352 O O . LEU A 1 310 ? -4.769 -14.370 11.288 1.00 95.62 310 LEU A O 1
ATOM 2356 N N . GLN A 1 311 ? -2.858 -15.572 11.289 1.00 93.44 311 GLN A N 1
ATOM 2357 C CA . GLN A 1 311 ? -1.929 -14.478 11.622 1.00 93.44 311 GLN A CA 1
ATOM 2358 C C . GLN A 1 311 ? -1.128 -14.011 10.393 1.00 93.44 311 GLN A C 1
ATOM 2360 O O . GLN A 1 311 ? -0.037 -13.463 10.523 1.00 93.44 311 GLN A O 1
ATOM 2365 N N . SER A 1 312 ? -1.675 -14.262 9.204 1.00 96.38 312 SER A N 1
ATOM 2366 C CA . SER A 1 312 ? -1.157 -13.816 7.916 1.00 96.38 312 SER A CA 1
ATOM 2367 C C . SER A 1 312 ? -2.201 -12.975 7.183 1.00 96.38 312 SER A C 1
ATOM 2369 O O . SER A 1 312 ? -3.411 -13.072 7.421 1.00 96.38 312 SER A O 1
ATOM 2371 N N . GLY A 1 313 ? -1.702 -12.106 6.314 1.00 98.00 313 GLY A N 1
ATOM 2372 C CA . GLY A 1 313 ? -2.478 -11.115 5.598 1.00 98.00 313 GLY A CA 1
ATOM 2373 C C . GLY A 1 313 ? -3.130 -11.679 4.346 1.00 98.00 313 GLY A C 1
ATOM 2374 O O . GLY A 1 313 ? -2.931 -12.831 3.944 1.00 98.00 313 GLY A O 1
ATOM 2375 N N . ILE A 1 314 ? -3.904 -10.814 3.699 1.00 98.88 314 ILE A N 1
ATOM 2376 C CA . ILE A 1 314 ? -4.541 -11.105 2.416 1.00 98.88 314 ILE A CA 1
ATOM 2377 C C . ILE A 1 314 ? -4.120 -10.020 1.430 1.00 98.88 314 ILE A C 1
ATOM 2379 O O . ILE A 1 314 ? -4.317 -8.841 1.707 1.00 98.88 314 ILE A O 1
ATOM 2383 N N . VAL A 1 315 ? -3.582 -10.399 0.275 1.00 98.88 315 VAL A N 1
ATOM 2384 C CA . VAL A 1 315 ? -3.344 -9.486 -0.849 1.00 98.88 315 VAL A CA 1
ATOM 2385 C C . VAL A 1 315 ? -4.503 -9.620 -1.829 1.00 98.88 315 VAL A C 1
ATOM 2387 O O . VAL A 1 315 ? -4.741 -10.704 -2.360 1.00 98.88 315 VAL A O 1
ATOM 2390 N N . VAL A 1 316 ? -5.207 -8.520 -2.090 1.00 98.88 316 VAL A N 1
ATOM 2391 C CA . VAL A 1 316 ? -6.213 -8.418 -3.155 1.00 98.88 316 VAL A CA 1
ATOM 2392 C C . VAL A 1 316 ? -5.620 -7.568 -4.276 1.00 98.88 316 VAL A C 1
ATOM 2394 O O . VAL A 1 316 ? -5.552 -6.342 -4.176 1.00 98.88 316 VAL A O 1
ATOM 2397 N N . ALA A 1 317 ? -5.156 -8.243 -5.325 1.00 98.81 317 ALA A N 1
ATOM 2398 C CA . ALA A 1 317 ? -4.499 -7.652 -6.478 1.00 98.81 317 ALA A CA 1
ATOM 2399 C C . ALA A 1 317 ? -5.539 -7.209 -7.524 1.00 98.81 317 ALA A C 1
ATOM 2401 O O . ALA A 1 317 ? -6.134 -8.030 -8.222 1.00 98.81 317 ALA A O 1
ATOM 2402 N N . VAL A 1 318 ? -5.770 -5.901 -7.608 1.00 98.81 318 VAL A N 1
ATOM 2403 C CA . VAL A 1 318 ? -6.775 -5.248 -8.453 1.00 98.81 318 VAL A CA 1
ATOM 2404 C C . VAL A 1 318 ? -6.130 -4.734 -9.743 1.00 98.81 318 VAL A C 1
ATOM 2406 O O . VAL A 1 318 ? -5.246 -3.876 -9.671 1.00 98.81 318 VAL A O 1
ATOM 2409 N N . PRO A 1 319 ? -6.546 -5.203 -10.933 1.00 98.31 319 PRO A N 1
ATOM 2410 C CA . PRO A 1 319 ? -6.019 -4.669 -12.181 1.00 98.31 319 PRO A CA 1
ATOM 2411 C C . PRO A 1 319 ? -6.324 -3.171 -12.314 1.00 98.31 319 PRO A C 1
ATOM 2413 O O . PRO A 1 319 ? -7.379 -2.680 -11.902 1.00 98.31 319 PRO A O 1
ATOM 2416 N N . VAL A 1 320 ? -5.383 -2.436 -12.903 1.00 97.94 320 VAL A N 1
ATOM 2417 C CA . VAL A 1 320 ? -5.607 -1.050 -13.330 1.00 97.94 320 VAL A CA 1
ATOM 2418 C C . VAL A 1 320 ? -6.768 -0.997 -14.343 1.00 97.94 320 VAL A C 1
ATOM 2420 O O . VAL A 1 320 ? -6.900 -1.934 -15.132 1.00 97.94 320 VAL A O 1
ATOM 2423 N N . PRO A 1 321 ? -7.626 0.044 -14.353 1.00 97.44 321 PRO A N 1
ATOM 2424 C CA . PRO A 1 321 ? -8.667 0.172 -15.374 1.00 97.44 321 PRO A CA 1
ATOM 2425 C C . PRO A 1 321 ? -8.074 0.127 -16.789 1.00 97.44 321 PRO A C 1
ATOM 2427 O O . PRO A 1 321 ? -7.001 0.684 -17.032 1.00 97.44 321 PRO A O 1
ATOM 2430 N N . GLN A 1 322 ? -8.742 -0.558 -17.718 1.00 96.00 322 GLN A N 1
ATOM 2431 C CA . GLN A 1 322 ? -8.186 -0.888 -19.037 1.00 96.00 322 GLN A CA 1
ATOM 2432 C C . GLN A 1 322 ? -7.895 0.362 -19.886 1.00 96.00 322 GLN A C 1
ATOM 2434 O O . GLN A 1 322 ? -6.932 0.378 -20.646 1.00 96.00 322 GLN A O 1
ATOM 2439 N N . GLU A 1 323 ? -8.679 1.423 -19.707 1.00 96.50 323 GLU A N 1
ATOM 2440 C CA . GLU A 1 323 ? -8.507 2.758 -20.292 1.00 96.50 323 GLU A CA 1
ATOM 2441 C C . GLU A 1 323 ? -7.288 3.532 -19.750 1.00 96.50 323 GLU A C 1
ATOM 2443 O O . GLU A 1 323 ? -6.906 4.569 -20.294 1.00 96.50 323 GLU A O 1
ATOM 2448 N N . HIS A 1 324 ? -6.673 3.036 -18.675 1.00 96.88 324 HIS A N 1
ATOM 2449 C CA . HIS A 1 324 ? -5.481 3.596 -18.039 1.00 96.88 324 HIS A CA 1
ATOM 2450 C C . HIS A 1 324 ? -4.284 2.632 -18.037 1.00 96.88 324 HIS A C 1
ATOM 2452 O O . HIS A 1 324 ? -3.193 3.023 -17.611 1.00 96.88 324 HIS A O 1
ATOM 2458 N N . ALA A 1 325 ? -4.470 1.395 -18.508 1.00 96.19 325 ALA A N 1
ATOM 2459 C CA . ALA A 1 325 ? -3.417 0.398 -18.630 1.00 96.19 325 ALA A CA 1
ATOM 2460 C C . ALA A 1 325 ? -2.361 0.828 -19.662 1.00 96.19 325 ALA A C 1
ATOM 2462 O O . ALA A 1 325 ? -2.682 1.404 -20.701 1.00 96.19 325 ALA A O 1
ATOM 2463 N N . MET A 1 326 ? -1.093 0.537 -19.377 1.00 94.94 326 MET A N 1
ATOM 2464 C CA . MET A 1 326 ? 0.008 0.796 -20.305 1.00 94.94 326 MET A CA 1
ATOM 2465 C C . MET A 1 326 ? 0.245 -0.387 -21.246 1.00 94.94 326 MET A C 1
ATOM 2467 O O . MET A 1 326 ? -0.052 -1.531 -20.909 1.00 94.94 326 MET A O 1
ATOM 2471 N N . GLU A 1 327 ? 0.852 -0.113 -22.401 1.00 91.94 327 GLU A N 1
ATOM 2472 C CA . GLU A 1 327 ? 1.354 -1.159 -23.294 1.00 91.94 327 GLU A CA 1
ATOM 2473 C C . GLU A 1 327 ? 2.532 -1.909 -22.659 1.00 91.94 327 GLU A C 1
ATOM 2475 O O . GLU A 1 327 ? 3.530 -1.307 -22.252 1.00 91.94 327 GLU A O 1
ATOM 2480 N N . GLU A 1 328 ? 2.407 -3.236 -22.600 1.00 90.25 328 GLU A N 1
ATOM 2481 C CA . GLU A 1 328 ? 3.262 -4.152 -21.830 1.00 90.25 328 GLU A CA 1
ATOM 2482 C C . GLU A 1 328 ? 4.745 -4.043 -22.224 1.00 90.25 328 GLU A C 1
ATOM 2484 O O . GLU A 1 328 ? 5.609 -3.845 -21.369 1.00 90.25 328 GLU A O 1
ATOM 2489 N N . ASN A 1 329 ? 5.033 -4.038 -23.529 1.00 90.00 329 ASN A N 1
ATOM 2490 C CA . ASN A 1 329 ? 6.396 -3.895 -24.048 1.00 90.00 329 ASN A CA 1
ATOM 2491 C C . ASN A 1 329 ? 6.993 -2.507 -23.747 1.00 90.00 329 ASN A C 1
ATOM 2493 O O . ASN A 1 329 ? 8.146 -2.397 -23.340 1.00 90.00 329 ASN A O 1
ATOM 2497 N N . VAL A 1 330 ? 6.197 -1.439 -23.895 1.00 89.44 330 VAL A N 1
ATOM 2498 C CA . VAL A 1 330 ? 6.654 -0.045 -23.723 1.00 89.44 330 VAL A CA 1
ATOM 2499 C C . VAL A 1 330 ? 7.058 0.228 -22.274 1.00 89.44 330 VAL A C 1
ATOM 2501 O O . VAL A 1 330 ? 8.055 0.914 -22.010 1.00 89.44 330 VAL A O 1
ATOM 2504 N N . ILE A 1 331 ? 6.287 -0.301 -21.320 1.00 91.19 331 ILE A N 1
ATOM 2505 C CA . ILE A 1 331 ? 6.576 -0.117 -19.900 1.00 91.19 331 ILE A CA 1
ATOM 2506 C C . ILE A 1 331 ? 7.729 -1.013 -19.433 1.00 91.19 331 ILE A C 1
ATOM 2508 O O . ILE A 1 331 ? 8.588 -0.532 -18.692 1.00 91.19 331 ILE A O 1
ATOM 2512 N N . GLU A 1 332 ? 7.823 -2.256 -19.915 1.00 90.69 332 GLU A N 1
ATOM 2513 C CA . GLU A 1 332 ? 8.928 -3.160 -19.572 1.00 90.69 332 GLU A CA 1
ATOM 2514 C C . GLU A 1 332 ? 10.275 -2.664 -20.125 1.00 90.69 332 GLU A C 1
ATOM 2516 O O . GLU A 1 332 ? 11.246 -2.605 -19.368 1.00 90.69 332 GLU A O 1
ATOM 2521 N N . ASP A 1 333 ? 10.342 -2.187 -21.374 1.00 91.81 333 ASP A N 1
ATOM 2522 C CA . ASP A 1 333 ? 11.558 -1.571 -21.933 1.00 91.81 333 ASP A CA 1
ATOM 2523 C C . ASP A 1 333 ? 12.010 -0.354 -21.106 1.00 91.81 333 ASP A C 1
ATOM 2525 O O . ASP A 1 333 ? 13.196 -0.197 -20.784 1.00 91.81 333 ASP A O 1
ATOM 2529 N N . SER A 1 334 ? 11.053 0.482 -20.687 1.00 92.25 334 SER A N 1
ATOM 2530 C CA . SER A 1 334 ? 11.308 1.644 -19.825 1.00 92.25 334 SER A CA 1
ATOM 2531 C C . SER A 1 334 ? 11.869 1.234 -18.455 1.00 92.25 334 SER A C 1
ATOM 2533 O O . SER A 1 334 ? 12.818 1.851 -17.959 1.00 92.25 334 SER A O 1
ATOM 2535 N N . ILE A 1 335 ? 11.320 0.176 -17.849 1.00 91.31 335 ILE A N 1
ATOM 2536 C CA . ILE A 1 335 ? 11.763 -0.380 -16.561 1.00 91.31 335 ILE A CA 1
ATOM 2537 C C . ILE A 1 335 ? 13.157 -1.005 -16.684 1.00 91.31 335 ILE A C 1
ATOM 2539 O O . ILE A 1 335 ? 14.039 -0.696 -15.881 1.00 91.31 335 ILE A O 1
ATOM 2543 N N . GLN A 1 336 ? 13.397 -1.820 -17.712 1.00 91.75 336 GLN A N 1
ATOM 2544 C CA . GLN A 1 336 ? 14.694 -2.441 -17.993 1.00 91.75 336 GLN A CA 1
ATOM 2545 C C . GLN A 1 336 ? 15.786 -1.391 -18.205 1.00 91.75 336 GLN A C 1
ATOM 2547 O O . GLN A 1 336 ? 16.897 -1.518 -17.677 1.00 91.75 336 GLN A O 1
ATOM 2552 N N . GLN A 1 337 ? 15.483 -0.317 -18.938 1.00 92.12 337 GLN A N 1
ATOM 2553 C CA . GLN A 1 337 ? 16.430 0.772 -19.137 1.00 92.12 337 GLN A CA 1
ATOM 2554 C C . GLN A 1 337 ? 16.702 1.545 -17.837 1.00 92.12 337 GLN A C 1
ATOM 2556 O O . GLN A 1 337 ? 17.856 1.895 -17.566 1.00 92.12 337 GLN A O 1
ATOM 2561 N N . ALA A 1 338 ? 15.685 1.766 -17.001 1.00 91.69 338 ALA A N 1
ATOM 2562 C CA . ALA A 1 338 ? 15.839 2.403 -15.695 1.00 91.69 338 ALA A CA 1
ATOM 2563 C C . ALA A 1 338 ? 16.651 1.543 -14.703 1.00 91.69 338 ALA A C 1
ATOM 2565 O O . ALA A 1 338 ? 17.544 2.072 -14.039 1.00 91.69 338 ALA A O 1
ATOM 2566 N N . LEU A 1 339 ? 16.437 0.223 -14.665 1.00 89.56 339 LEU A N 1
ATOM 2567 C CA . LEU A 1 339 ? 17.228 -0.735 -13.874 1.00 89.56 339 LEU A CA 1
ATOM 2568 C C . LEU A 1 339 ? 18.709 -0.731 -14.291 1.00 89.56 339 LEU A C 1
ATOM 2570 O O . LEU A 1 339 ? 19.598 -0.584 -13.448 1.00 89.56 339 LEU A O 1
ATOM 2574 N N . LYS A 1 340 ? 18.990 -0.786 -15.602 1.00 91.31 340 LYS A N 1
ATOM 2575 C CA . LYS A 1 340 ? 20.354 -0.660 -16.157 1.00 91.31 340 LYS A CA 1
ATOM 2576 C C . LYS A 1 340 ? 21.008 0.685 -15.819 1.00 91.31 340 LYS A C 1
ATOM 2578 O O . LYS A 1 340 ? 22.236 0.771 -15.758 1.00 91.31 340 LYS A O 1
ATOM 2583 N N . ASN A 1 341 ? 20.225 1.745 -15.620 1.00 91.44 341 ASN A N 1
ATOM 2584 C CA . ASN A 1 341 ? 20.732 3.055 -15.204 1.00 91.44 341 ASN A CA 1
ATOM 2585 C C . ASN A 1 341 ? 21.013 3.094 -13.695 1.00 91.44 341 ASN A C 1
ATOM 2587 O O . ASN A 1 341 ? 22.093 3.529 -13.307 1.00 91.44 341 ASN A O 1
ATOM 2591 N N . ALA A 1 342 ? 20.114 2.556 -12.864 1.00 90.19 342 ALA A N 1
ATOM 2592 C CA . ALA A 1 342 ? 20.293 2.453 -11.414 1.00 90.19 342 ALA A CA 1
ATOM 2593 C C . ALA A 1 342 ? 21.559 1.655 -11.053 1.00 90.19 342 ALA A C 1
ATOM 2595 O O . ALA A 1 342 ? 22.386 2.126 -10.270 1.00 90.19 342 ALA A O 1
ATOM 2596 N N . LYS A 1 343 ? 21.763 0.501 -11.708 1.00 88.38 343 LYS A N 1
ATOM 2597 C CA . LYS A 1 343 ? 22.942 -0.367 -11.533 1.00 88.38 343 LYS A CA 1
ATOM 2598 C C . LYS A 1 343 ? 24.244 0.340 -11.936 1.00 88.38 343 LYS A C 1
ATOM 2600 O O . LYS A 1 343 ? 25.237 0.232 -11.225 1.00 88.38 343 LYS A O 1
ATOM 2605 N N . ARG A 1 344 ? 24.232 1.131 -13.021 1.00 92.62 344 ARG A N 1
ATOM 2606 C CA . ARG A 1 344 ? 25.377 1.971 -13.442 1.00 92.62 344 ARG A CA 1
ATOM 2607 C C . ARG A 1 344 ? 25.641 3.162 -12.515 1.00 92.62 344 ARG A C 1
ATOM 2609 O O . ARG A 1 344 ? 26.787 3.575 -12.393 1.00 92.62 344 ARG A O 1
ATOM 2616 N N . ALA A 1 345 ? 24.608 3.696 -11.868 1.00 91.44 345 ALA A N 1
ATOM 2617 C CA . ALA A 1 345 ? 24.707 4.793 -10.907 1.00 91.44 345 ALA A CA 1
ATOM 2618 C C . ALA A 1 345 ? 25.015 4.333 -9.466 1.00 91.44 345 ALA A C 1
ATOM 2620 O O . ALA A 1 345 ? 25.135 5.174 -8.580 1.00 91.44 345 ALA A O 1
ATOM 2621 N N . GLY A 1 346 ? 25.128 3.022 -9.213 1.00 90.31 346 GLY A N 1
ATOM 2622 C CA . GLY A 1 346 ? 25.392 2.474 -7.877 1.00 90.31 346 GLY A CA 1
ATOM 2623 C C . GLY A 1 346 ? 24.236 2.637 -6.881 1.00 90.31 346 GLY A C 1
ATOM 2624 O O . GLY A 1 346 ? 24.463 2.595 -5.676 1.00 90.31 346 GLY A O 1
ATOM 2625 N N . ILE A 1 347 ? 23.004 2.836 -7.359 1.00 88.94 347 ILE A N 1
ATOM 2626 C CA . ILE A 1 347 ? 21.827 3.044 -6.504 1.00 88.94 347 ILE A CA 1
ATOM 2627 C C . ILE A 1 347 ? 21.371 1.696 -5.938 1.00 88.94 347 ILE A C 1
ATOM 2629 O O . ILE A 1 347 ? 21.166 0.746 -6.693 1.00 88.94 347 ILE A O 1
ATOM 2633 N N . GLN A 1 348 ? 21.220 1.614 -4.613 1.00 85.25 348 GLN A N 1
ATOM 2634 C CA . GLN A 1 348 ? 20.972 0.364 -3.885 1.00 85.25 348 GLN A CA 1
ATOM 2635 C C . GLN A 1 348 ? 19.933 0.531 -2.764 1.00 85.25 348 GLN A C 1
ATOM 2637 O O . GLN A 1 348 ? 19.711 1.628 -2.244 1.00 85.25 348 GLN A O 1
ATOM 2642 N N . GLY A 1 349 ? 19.288 -0.578 -2.388 1.00 82.00 349 GLY A N 1
ATOM 2643 C CA . GLY A 1 349 ? 18.322 -0.641 -1.293 1.00 82.00 349 GLY A CA 1
ATOM 2644 C C . GLY A 1 349 ? 17.139 0.319 -1.459 1.00 82.00 349 GLY A C 1
ATOM 2645 O O . GLY A 1 349 ? 16.540 0.439 -2.528 1.00 82.00 349 GLY A O 1
ATOM 2646 N N . LYS A 1 350 ? 16.783 1.035 -0.381 1.00 80.31 350 LYS A N 1
ATOM 2647 C CA . LYS A 1 350 ? 15.524 1.803 -0.294 1.00 80.31 350 LYS A CA 1
ATOM 2648 C C . LYS A 1 350 ? 15.369 2.935 -1.330 1.00 80.31 350 LYS A C 1
ATOM 2650 O O . LYS A 1 350 ? 14.230 3.364 -1.549 1.00 80.31 350 LYS A O 1
ATOM 2655 N N . GLU A 1 351 ? 16.467 3.368 -1.954 1.00 84.50 351 GLU A N 1
ATOM 2656 C CA . GLU A 1 351 ? 16.534 4.424 -2.980 1.00 84.50 351 GLU A CA 1
ATOM 2657 C C . GLU A 1 351 ? 16.286 3.910 -4.414 1.00 84.50 351 GLU A C 1
ATOM 2659 O O . GLU A 1 351 ? 16.019 4.700 -5.321 1.00 84.50 351 GLU A O 1
ATOM 2664 N N . VAL A 1 352 ? 16.306 2.588 -4.634 1.00 84.88 352 VAL A N 1
ATOM 2665 C CA . VAL A 1 352 ? 16.084 1.974 -5.957 1.00 84.88 352 VAL A CA 1
ATOM 2666 C C . VAL A 1 352 ? 14.667 2.251 -6.467 1.00 84.88 352 VAL A C 1
ATOM 2668 O O . VAL A 1 352 ? 14.493 2.703 -7.598 1.00 84.88 352 VAL A O 1
ATOM 2671 N N . THR A 1 353 ? 13.641 2.038 -5.633 1.00 84.38 353 THR A N 1
ATOM 2672 C CA . THR A 1 353 ? 12.237 2.230 -6.041 1.00 84.38 353 THR A CA 1
ATOM 2673 C C . THR A 1 353 ? 11.919 3.675 -6.451 1.00 84.38 353 THR A C 1
ATOM 2675 O O . THR A 1 353 ? 11.394 3.842 -7.552 1.00 84.38 353 THR A O 1
ATOM 2678 N N . PRO A 1 354 ? 12.228 4.727 -5.655 1.00 84.25 354 PRO A N 1
ATOM 2679 C CA . PRO A 1 354 ? 11.949 6.107 -6.063 1.00 84.25 354 PRO A CA 1
ATOM 2680 C C . PRO A 1 354 ? 12.700 6.509 -7.339 1.00 84.25 354 PRO A C 1
ATOM 2682 O O . PRO A 1 354 ? 12.111 7.136 -8.219 1.00 84.25 354 PRO A O 1
ATOM 2685 N N . TYR A 1 355 ? 13.966 6.093 -7.485 1.00 87.12 355 TYR A N 1
ATOM 2686 C CA . TYR A 1 355 ? 14.754 6.376 -8.686 1.00 87.12 355 TYR A CA 1
ATOM 2687 C C . TYR A 1 355 ? 14.124 5.780 -9.951 1.00 87.12 355 TYR A C 1
ATOM 2689 O O . TYR A 1 355 ? 13.974 6.483 -10.951 1.00 87.12 355 TYR A O 1
ATOM 2697 N N . ILE A 1 356 ? 13.725 4.503 -9.916 1.00 87.44 356 ILE A N 1
ATOM 2698 C CA . ILE A 1 356 ? 13.141 3.844 -11.092 1.00 87.44 356 ILE A CA 1
ATOM 2699 C C . ILE A 1 356 ? 11.777 4.450 -11.432 1.00 87.44 356 ILE A C 1
ATOM 2701 O O . ILE A 1 356 ? 11.533 4.734 -12.602 1.00 87.44 356 ILE A O 1
ATOM 2705 N N . LEU A 1 357 ? 10.915 4.720 -10.444 1.00 85.44 357 LEU A N 1
ATOM 2706 C CA . LEU A 1 357 ? 9.614 5.355 -10.697 1.00 85.44 357 LEU A CA 1
ATOM 2707 C C . LEU A 1 357 ? 9.776 6.740 -11.349 1.00 85.44 357 LEU A C 1
ATOM 2709 O O . LEU A 1 357 ? 9.092 7.035 -12.328 1.00 85.44 357 LEU A O 1
ATOM 2713 N N . ALA A 1 358 ? 10.729 7.555 -10.883 1.00 86.00 358 ALA A N 1
ATOM 2714 C CA . ALA A 1 358 ? 11.037 8.848 -11.497 1.00 86.00 358 ALA A CA 1
ATOM 2715 C C . ALA A 1 358 ? 11.610 8.708 -12.924 1.00 86.00 358 ALA A C 1
ATOM 2717 O O . ALA A 1 358 ? 11.234 9.464 -13.824 1.00 86.00 358 ALA A O 1
ATOM 2718 N N . ALA A 1 359 ? 12.488 7.727 -13.158 1.00 87.81 359 ALA A N 1
ATOM 2719 C CA . ALA A 1 359 ? 13.054 7.453 -14.478 1.00 87.81 359 ALA A CA 1
ATOM 2720 C C . ALA A 1 359 ? 11.987 6.979 -15.482 1.00 87.81 359 ALA A C 1
ATOM 2722 O O . ALA A 1 359 ? 11.959 7.464 -16.613 1.00 87.81 359 ALA A O 1
ATOM 2723 N N . VAL A 1 360 ? 11.078 6.095 -15.061 1.00 89.81 360 VAL A N 1
ATOM 2724 C CA . VAL A 1 360 ? 9.964 5.590 -15.877 1.00 89.81 360 VAL A CA 1
ATOM 2725 C C . VAL A 1 360 ? 8.930 6.690 -16.139 1.00 89.81 360 VAL A C 1
ATOM 2727 O O . VAL A 1 360 ? 8.468 6.829 -17.270 1.00 89.81 360 VAL A O 1
ATOM 2730 N N . ALA A 1 361 ? 8.607 7.535 -15.153 1.00 88.62 361 ALA A N 1
ATOM 2731 C CA . ALA A 1 361 ? 7.755 8.712 -15.363 1.00 88.62 361 ALA A CA 1
ATOM 2732 C C . ALA A 1 361 ? 8.344 9.668 -16.413 1.00 88.62 361 ALA A C 1
ATOM 2734 O O . ALA A 1 361 ? 7.628 10.124 -17.303 1.00 88.62 361 ALA A O 1
ATOM 2735 N N . LYS A 1 362 ? 9.662 9.910 -16.373 1.00 88.38 362 LYS A N 1
ATOM 2736 C CA . LYS A 1 362 ? 10.358 10.724 -17.380 1.00 88.38 362 LYS A CA 1
ATOM 2737 C C . LYS A 1 362 ? 10.373 10.065 -18.765 1.00 88.38 362 LYS A C 1
ATOM 2739 O O . LYS A 1 362 ? 10.129 10.753 -19.751 1.00 88.38 362 LYS A O 1
ATOM 2744 N N . ALA A 1 363 ? 10.655 8.764 -18.847 1.00 88.56 363 ALA A N 1
ATOM 2745 C CA . ALA A 1 363 ? 10.717 8.024 -20.113 1.00 88.56 363 ALA A CA 1
ATOM 2746 C C . ALA A 1 363 ? 9.355 7.938 -20.824 1.00 88.56 363 ALA A C 1
ATOM 2748 O O . ALA A 1 363 ? 9.293 7.990 -22.046 1.00 88.56 363 ALA A O 1
ATOM 2749 N N . THR A 1 364 ? 8.266 7.863 -20.055 1.00 88.69 364 THR A N 1
ATOM 2750 C CA . THR A 1 364 ? 6.889 7.712 -20.561 1.00 88.69 364 THR A CA 1
ATOM 2751 C C . THR A 1 364 ? 6.143 9.044 -20.718 1.00 88.69 364 THR A C 1
ATOM 2753 O O . THR A 1 364 ? 4.923 9.054 -20.869 1.00 88.69 364 THR A O 1
ATOM 2756 N N . GLY A 1 365 ? 6.838 10.187 -20.637 1.00 87.56 365 GLY A N 1
ATOM 2757 C CA . GLY A 1 365 ? 6.218 11.515 -20.758 1.00 87.56 365 GLY A CA 1
ATOM 2758 C C . GLY A 1 365 ? 5.166 11.823 -19.681 1.00 87.56 365 GLY A C 1
ATOM 2759 O O . GLY A 1 365 ? 4.285 12.647 -19.902 1.00 87.56 365 GLY A O 1
ATOM 2760 N N . GLY A 1 366 ? 5.230 11.147 -18.530 1.00 89.50 366 GLY A N 1
ATOM 2761 C CA . GLY A 1 366 ? 4.245 11.232 -17.450 1.00 89.50 366 GLY A CA 1
ATOM 2762 C C . GLY A 1 366 ? 3.103 10.212 -17.522 1.00 89.50 366 GLY A C 1
ATOM 2763 O O . GLY A 1 366 ? 2.361 10.106 -16.547 1.00 89.50 366 GLY A O 1
ATOM 2764 N N . ALA A 1 367 ? 2.972 9.418 -18.593 1.00 90.75 367 ALA A N 1
ATOM 2765 C CA . ALA A 1 367 ? 1.876 8.452 -18.731 1.00 90.75 367 ALA A CA 1
ATOM 2766 C C . ALA A 1 367 ? 1.832 7.435 -17.575 1.00 90.75 367 ALA A C 1
ATOM 2768 O O . ALA A 1 367 ? 0.762 7.183 -17.027 1.00 90.75 367 ALA A O 1
ATOM 2769 N N . SER A 1 368 ? 2.988 6.943 -17.114 1.00 91.94 368 SER A N 1
ATOM 2770 C CA . SER A 1 368 ? 3.042 6.036 -15.960 1.00 91.94 368 SER A CA 1
ATOM 2771 C C . SER A 1 368 ? 2.638 6.698 -14.636 1.00 91.94 368 SER A C 1
ATOM 2773 O O . SER A 1 368 ? 2.115 6.019 -13.753 1.00 91.94 368 SER A O 1
ATOM 2775 N N . LEU A 1 369 ? 2.811 8.017 -14.478 1.00 91.75 369 LEU A N 1
ATOM 2776 C CA . LEU A 1 369 ? 2.287 8.743 -13.316 1.00 91.75 369 LEU A CA 1
ATOM 2777 C C . LEU A 1 369 ? 0.757 8.831 -13.386 1.00 91.75 369 LEU A C 1
ATOM 2779 O O . LEU A 1 369 ? 0.099 8.550 -12.388 1.00 91.75 369 LEU A O 1
ATOM 2783 N N . SER A 1 370 ? 0.190 9.132 -14.557 1.00 94.25 370 SER A N 1
ATOM 2784 C CA . SER A 1 370 ? -1.264 9.114 -14.774 1.00 94.25 370 SER A CA 1
ATOM 2785 C C . SER A 1 370 ? -1.865 7.734 -14.483 1.00 94.25 370 SER A C 1
ATOM 2787 O O . SER A 1 370 ? -2.854 7.639 -13.757 1.00 94.25 370 SER A O 1
ATOM 2789 N N . THR A 1 371 ? -1.224 6.657 -14.951 1.00 95.94 371 THR A N 1
ATOM 2790 C CA . THR A 1 371 ? -1.599 5.270 -14.629 1.00 95.94 371 THR A CA 1
ATOM 2791 C C . THR A 1 371 ? -1.504 4.985 -13.124 1.00 95.94 371 THR A C 1
ATOM 2793 O O . THR A 1 371 ? -2.424 4.401 -12.556 1.00 95.94 371 THR A O 1
ATOM 2796 N N . ASN A 1 372 ? -0.444 5.447 -12.446 1.00 94.75 372 ASN A N 1
ATOM 2797 C CA . ASN A 1 372 ? -0.269 5.291 -10.993 1.00 94.75 372 ASN A CA 1
ATOM 2798 C C . ASN A 1 372 ? -1.359 6.028 -10.180 1.00 94.75 372 ASN A C 1
ATOM 2800 O O . ASN A 1 372 ? -1.816 5.534 -9.152 1.00 94.75 372 ASN A O 1
ATOM 2804 N N . ILE A 1 373 ? -1.822 7.186 -10.658 1.00 96.56 373 ILE A N 1
ATOM 2805 C CA . ILE A 1 373 ? -2.943 7.933 -10.064 1.00 96.56 373 ILE A CA 1
ATOM 2806 C C . ILE A 1 373 ? -4.277 7.208 -10.315 1.00 96.56 373 ILE A C 1
ATOM 2808 O O . ILE A 1 373 ? -5.098 7.086 -9.406 1.00 96.56 373 ILE A O 1
ATOM 2812 N N . ALA A 1 374 ? -4.495 6.680 -11.521 1.00 98.12 374 ALA A N 1
ATOM 2813 C CA . ALA A 1 374 ? -5.696 5.914 -11.847 1.00 98.12 374 ALA A CA 1
ATOM 2814 C C . ALA A 1 374 ? -5.822 4.629 -11.010 1.00 98.12 374 ALA A C 1
ATOM 2816 O O . ALA A 1 374 ? -6.888 4.357 -10.451 1.00 98.12 374 ALA A O 1
ATOM 2817 N N . LEU A 1 375 ? -4.733 3.863 -10.874 1.00 97.62 375 LEU A N 1
ATOM 2818 C CA . LEU A 1 375 ? -4.747 2.600 -10.137 1.00 97.62 375 LEU A CA 1
ATOM 2819 C C . LEU A 1 375 ? -4.970 2.805 -8.630 1.00 97.62 375 LEU A C 1
ATOM 2821 O O . LEU A 1 375 ? -5.801 2.104 -8.061 1.00 97.62 375 LEU A O 1
ATOM 2825 N N . ILE A 1 376 ? -4.356 3.811 -7.981 1.00 98.19 376 ILE A N 1
ATOM 2826 C CA . ILE A 1 376 ? -4.605 4.048 -6.543 1.00 98.19 376 ILE A CA 1
ATOM 2827 C C . ILE A 1 376 ? -6.059 4.466 -6.294 1.00 98.19 376 ILE A C 1
ATOM 2829 O O . ILE A 1 376 ? -6.664 4.025 -5.320 1.00 98.19 376 ILE A O 1
ATOM 2833 N N . LYS A 1 377 ? -6.657 5.248 -7.202 1.00 98.69 377 LYS A N 1
ATOM 2834 C CA . LYS A 1 377 ? -8.074 5.636 -7.134 1.00 98.69 377 LYS A CA 1
ATOM 2835 C C . LYS A 1 377 ? -9.007 4.431 -7.309 1.00 98.69 377 LYS A C 1
ATOM 2837 O O . LYS A 1 377 ? -10.000 4.333 -6.588 1.00 98.69 377 LYS A O 1
ATOM 2842 N N . ASN A 1 378 ? -8.672 3.489 -8.195 1.00 98.75 378 ASN A N 1
ATOM 2843 C CA . ASN A 1 378 ? -9.409 2.229 -8.337 1.00 98.75 378 ASN A CA 1
ATOM 2844 C C . ASN A 1 378 ? -9.291 1.359 -7.070 1.00 98.75 378 ASN A C 1
ATOM 2846 O O . ASN A 1 378 ? -10.300 0.932 -6.506 1.00 98.75 378 ASN A O 1
ATOM 2850 N N . ASN A 1 379 ? -8.069 1.182 -6.557 1.00 98.88 379 ASN A N 1
ATOM 2851 C CA . ASN A 1 379 ? -7.794 0.410 -5.341 1.00 98.88 379 ASN A CA 1
ATOM 2852 C C . ASN A 1 379 ? -8.504 1.011 -4.118 1.00 98.88 379 ASN A C 1
ATOM 2854 O O . ASN A 1 379 ? -9.030 0.269 -3.293 1.00 98.88 379 ASN A O 1
ATOM 2858 N N . ALA A 1 380 ? -8.582 2.343 -4.024 1.00 98.88 380 ALA A N 1
ATOM 2859 C CA . ALA A 1 380 ? -9.308 3.057 -2.974 1.00 98.88 380 ALA A CA 1
ATOM 2860 C C . ALA A 1 380 ? -10.811 2.771 -2.999 1.00 98.88 380 ALA A C 1
ATOM 2862 O O . ALA A 1 380 ? -11.406 2.541 -1.945 1.00 98.88 380 ALA A O 1
ATOM 2863 N N . LYS A 1 381 ? -11.416 2.723 -4.194 1.00 98.88 381 LYS A N 1
ATOM 2864 C CA . LYS A 1 381 ? -12.819 2.328 -4.349 1.00 98.88 381 LYS A CA 1
ATOM 2865 C C . LYS A 1 381 ? -13.020 0.877 -3.903 1.00 98.88 381 LYS A C 1
ATOM 2867 O O . LYS A 1 381 ? -13.842 0.627 -3.028 1.00 98.88 381 LYS A O 1
ATOM 2872 N N . VAL A 1 382 ? -12.238 -0.057 -4.453 1.00 98.88 382 VAL A N 1
ATOM 2873 C CA . VAL A 1 382 ? -12.365 -1.494 -4.151 1.00 98.88 382 VAL A CA 1
ATOM 2874 C C . VAL A 1 382 ? -12.112 -1.785 -2.667 1.00 98.88 382 VAL A C 1
ATOM 2876 O O . VAL A 1 382 ? -12.863 -2.541 -2.059 1.00 98.88 382 VAL A O 1
ATOM 2879 N N . GLY A 1 383 ? -11.111 -1.157 -2.048 1.00 98.88 383 GLY A N 1
ATOM 2880 C CA . GLY A 1 383 ? -10.836 -1.306 -0.617 1.00 98.88 383 GLY A CA 1
ATOM 2881 C C . GLY A 1 383 ? -11.943 -0.755 0.278 1.00 98.88 383 GLY A C 1
ATOM 2882 O O . GLY A 1 383 ? -12.291 -1.397 1.268 1.00 98.88 383 GLY A O 1
ATOM 2883 N N . ALA A 1 384 ? -12.555 0.374 -0.089 1.00 98.94 384 ALA A N 1
ATOM 2884 C CA . ALA A 1 384 ? -13.722 0.887 0.622 1.00 98.94 384 ALA A CA 1
ATOM 2885 C C . ALA A 1 384 ? -14.948 -0.027 0.460 1.00 98.94 384 ALA A C 1
ATOM 2887 O O . ALA A 1 384 ? -15.605 -0.323 1.459 1.00 98.94 384 ALA A O 1
ATOM 2888 N N . ASP A 1 385 ? -15.206 -0.546 -0.748 1.00 98.88 385 ASP A N 1
ATOM 2889 C CA . ASP A 1 385 ? -16.286 -1.513 -0.989 1.00 98.88 385 ASP A CA 1
ATOM 2890 C C . ASP A 1 385 ? -16.080 -2.774 -0.117 1.00 98.88 385 ASP A C 1
ATOM 2892 O O . ASP A 1 385 ? -17.005 -3.233 0.555 1.00 98.88 385 ASP A O 1
ATOM 2896 N N . ILE A 1 386 ? -14.849 -3.304 -0.052 1.00 98.94 386 ILE A N 1
ATOM 2897 C CA . ILE A 1 386 ? -14.492 -4.467 0.784 1.00 98.94 386 ILE A CA 1
ATOM 2898 C C . ILE A 1 386 ? -14.679 -4.164 2.275 1.00 98.94 386 ILE A C 1
ATOM 2900 O O . ILE A 1 386 ? -15.239 -4.992 2.993 1.00 98.94 386 ILE A O 1
ATOM 2904 N N . ALA A 1 387 ? -14.238 -2.997 2.754 1.00 98.88 387 ALA A N 1
ATOM 2905 C CA . ALA A 1 387 ? -14.378 -2.613 4.158 1.00 98.88 387 ALA A CA 1
ATOM 2906 C C . ALA A 1 387 ? -15.857 -2.484 4.569 1.00 98.88 387 ALA A C 1
ATOM 2908 O O . ALA A 1 387 ? -16.248 -2.979 5.629 1.00 98.88 387 ALA A O 1
ATOM 2909 N N . VAL A 1 388 ? -16.695 -1.890 3.710 1.00 98.81 388 VAL A N 1
ATOM 2910 C CA . VAL A 1 388 ? -18.150 -1.785 3.909 1.00 98.81 388 VAL A CA 1
ATOM 2911 C C . VAL A 1 388 ? -18.805 -3.168 3.970 1.00 98.81 388 VAL A C 1
ATOM 2913 O O . VAL A 1 388 ? -19.547 -3.451 4.914 1.00 98.81 388 VAL A O 1
ATOM 2916 N N . GLU A 1 389 ? -18.515 -4.059 3.018 1.00 98.69 389 GLU A N 1
ATOM 2917 C CA . GLU A 1 389 ? -19.050 -5.429 3.026 1.00 98.69 389 GLU A CA 1
ATOM 2918 C C . GLU A 1 389 ? -18.560 -6.243 4.232 1.00 98.69 389 GLU A C 1
ATOM 2920 O O . GLU A 1 389 ? -19.332 -6.973 4.861 1.00 98.69 389 GLU A O 1
ATOM 2925 N N . PHE A 1 390 ? -17.301 -6.073 4.631 1.00 98.50 390 PHE A N 1
ATOM 2926 C CA . PHE A 1 390 ? -16.755 -6.750 5.800 1.00 98.50 390 PHE A CA 1
ATOM 2927 C C . PHE A 1 390 ? -17.417 -6.278 7.106 1.00 98.50 390 PHE A C 1
ATOM 2929 O O . PHE A 1 390 ? -17.755 -7.105 7.960 1.00 98.50 390 PHE A O 1
ATOM 2936 N N . GLN A 1 391 ? -17.700 -4.978 7.242 1.00 97.62 391 GLN A N 1
ATOM 2937 C CA . GLN A 1 391 ? -18.424 -4.450 8.401 1.00 97.62 391 GLN A CA 1
ATOM 2938 C C . GLN A 1 391 ? -19.872 -4.967 8.466 1.00 97.62 391 GLN A C 1
ATOM 2940 O O . GLN A 1 391 ? -20.352 -5.289 9.557 1.00 97.62 391 GLN A O 1
ATOM 2945 N N . LYS A 1 392 ? -20.555 -5.155 7.324 1.00 96.88 392 LYS A N 1
ATOM 2946 C CA . LYS A 1 392 ? -21.873 -5.824 7.283 1.00 96.88 392 LYS A CA 1
ATOM 2947 C C . LYS A 1 392 ? -21.794 -7.246 7.858 1.00 96.88 392 LYS A C 1
ATOM 2949 O O . LYS A 1 392 ? -22.626 -7.610 8.690 1.00 96.88 392 LYS A O 1
ATOM 2954 N N . LEU A 1 393 ? -20.770 -8.024 7.489 1.00 95.62 393 LEU A N 1
ATOM 2955 C CA . LEU A 1 393 ? -20.553 -9.380 8.019 1.00 95.62 393 LEU A CA 1
ATOM 2956 C C . LEU A 1 393 ? -20.245 -9.389 9.530 1.00 95.62 393 LEU A C 1
ATOM 2958 O O . LEU A 1 393 ? -20.785 -10.231 10.252 1.00 95.62 393 LEU A O 1
ATOM 2962 N N . LYS A 1 394 ? -19.430 -8.444 10.033 1.00 92.06 394 LYS A N 1
ATOM 2963 C CA . LYS A 1 394 ? -19.201 -8.258 11.484 1.00 92.06 394 LYS A CA 1
ATOM 2964 C C . LYS A 1 394 ? -20.525 -7.996 12.215 1.00 92.06 394 LYS A C 1
ATOM 2966 O O . LYS A 1 394 ? -20.829 -8.672 13.198 1.00 92.06 394 LYS A O 1
ATOM 2971 N N . ASN A 1 395 ? -21.343 -7.075 11.701 1.00 88.31 395 ASN A N 1
ATOM 2972 C CA . ASN A 1 395 ? -22.611 -6.684 12.321 1.00 88.31 395 ASN A CA 1
ATOM 2973 C C . ASN A 1 395 ? -23.617 -7.849 12.387 1.00 88.31 395 ASN A C 1
ATOM 2975 O O . ASN A 1 395 ? -24.212 -8.073 13.441 1.00 88.31 395 ASN A O 1
ATOM 2979 N N . VAL A 1 396 ? -23.764 -8.642 11.317 1.00 84.94 396 VAL A N 1
ATOM 2980 C CA . VAL A 1 396 ? -24.658 -9.820 11.303 1.00 84.94 396 VAL A CA 1
ATOM 2981 C C . VAL A 1 396 ? -24.253 -10.860 12.355 1.00 84.94 396 VAL A C 1
ATOM 2983 O O . VAL A 1 396 ? -25.117 -11.392 13.057 1.00 84.94 396 VAL A O 1
ATOM 2986 N N . ASN A 1 397 ? -22.955 -11.134 12.513 1.00 80.69 397 ASN A N 1
ATOM 2987 C CA . ASN A 1 397 ? -22.485 -12.078 13.531 1.00 80.69 397 ASN A CA 1
ATOM 2988 C C . ASN A 1 397 ? -22.658 -11.538 14.954 1.00 80.69 397 ASN A C 1
ATOM 2990 O O . ASN A 1 397 ? -23.075 -12.291 15.832 1.00 80.69 397 ASN A O 1
ATOM 2994 N N . ASN A 1 398 ? -22.414 -10.244 15.178 1.00 78.94 398 ASN A N 1
ATOM 2995 C CA . ASN A 1 398 ? -22.660 -9.611 16.475 1.00 78.94 398 ASN A CA 1
ATOM 2996 C C . ASN A 1 398 ? -24.140 -9.731 16.872 1.00 78.94 398 ASN A C 1
ATOM 2998 O O . ASN A 1 398 ? -24.441 -10.150 17.986 1.00 78.94 398 ASN A O 1
ATOM 3002 N N . VAL A 1 399 ? -25.064 -9.464 15.943 1.00 77.50 399 VAL A N 1
ATOM 3003 C CA . VAL A 1 399 ? -26.512 -9.615 16.170 1.00 77.50 399 VAL A CA 1
ATOM 3004 C C . VAL A 1 399 ? -26.884 -11.067 16.503 1.00 77.50 399 VAL A C 1
ATOM 3006 O O . VAL A 1 399 ? -27.574 -11.304 17.494 1.00 77.50 399 VAL A O 1
ATOM 3009 N N . ARG A 1 400 ? -26.385 -12.054 15.743 1.00 74.62 400 ARG A N 1
ATOM 3010 C CA . ARG A 1 400 ? -26.614 -13.488 16.027 1.00 74.62 400 ARG A CA 1
ATOM 3011 C C . ARG A 1 400 ? -26.084 -13.907 17.402 1.00 74.62 400 ARG A C 1
ATOM 3013 O O . ARG A 1 400 ? -26.775 -14.618 18.129 1.00 74.62 400 ARG A O 1
ATOM 3020 N N . ASN A 1 401 ? -24.896 -13.438 17.779 1.00 71.06 401 ASN A N 1
ATOM 3021 C CA . ASN A 1 401 ? -24.301 -13.730 19.082 1.00 71.06 401 ASN A CA 1
ATOM 3022 C C . ASN A 1 401 ? -25.099 -13.092 20.230 1.00 71.06 401 ASN A C 1
ATOM 3024 O O . ASN A 1 401 ? -25.315 -13.749 21.249 1.00 71.06 401 ASN A O 1
ATOM 3028 N N . SER A 1 402 ? -25.604 -11.867 20.054 1.00 70.75 402 SER A N 1
ATOM 3029 C CA . SER A 1 402 ? -26.487 -11.209 21.027 1.00 70.75 402 SER A CA 1
ATOM 3030 C C . SER A 1 402 ? -27.800 -11.975 21.220 1.00 70.75 402 SER A C 1
ATOM 3032 O O . SER A 1 402 ? -28.201 -12.202 22.360 1.00 70.75 402 SER A O 1
ATOM 3034 N N . PHE A 1 403 ? -28.434 -12.450 20.139 1.00 64.94 403 PHE A N 1
ATOM 3035 C CA . PHE A 1 403 ? -29.645 -13.276 20.242 1.00 64.94 403 PHE A CA 1
ATOM 3036 C C . PHE A 1 403 ? -29.384 -14.609 20.957 1.00 64.94 403 PHE A C 1
ATOM 3038 O O . PHE A 1 403 ? -30.094 -14.930 21.908 1.00 64.94 403 PHE A O 1
ATOM 3045 N N . ASN A 1 404 ? -28.322 -15.335 20.591 1.00 56.94 404 ASN A N 1
ATOM 3046 C CA . ASN A 1 404 ? -27.956 -16.588 21.265 1.00 56.94 404 ASN A CA 1
ATOM 3047 C C . ASN A 1 404 ? -27.599 -16.382 22.752 1.00 56.94 404 ASN A C 1
ATOM 3049 O O . ASN A 1 404 ? -27.869 -17.253 23.578 1.00 56.94 404 ASN A O 1
ATOM 3053 N N . SER A 1 405 ? -27.042 -15.221 23.114 1.00 55.06 405 SER A N 1
ATOM 3054 C CA . SER A 1 405 ? -26.765 -14.859 24.514 1.00 55.06 405 SER A CA 1
ATOM 3055 C C . SER A 1 405 ? -28.048 -14.561 25.304 1.00 55.06 405 SER A C 1
ATOM 3057 O O . SER A 1 405 ? -28.116 -14.847 26.498 1.00 55.06 405 SER A O 1
ATOM 3059 N N . GLY A 1 406 ? -29.084 -14.029 24.644 1.00 47.47 406 GLY A N 1
ATOM 3060 C CA . GLY A 1 406 ? -30.382 -13.715 25.251 1.00 47.47 406 GLY A CA 1
ATOM 3061 C C . GLY A 1 406 ? -31.288 -14.928 25.503 1.00 47.47 406 GLY A C 1
ATOM 3062 O O . GLY A 1 406 ? -32.190 -14.848 26.332 1.00 47.47 406 GLY A O 1
ATOM 3063 N N . SER A 1 407 ? -31.046 -16.066 24.845 1.00 44.38 407 SER A N 1
ATOM 3064 C CA . SER A 1 407 ? -31.863 -17.285 24.996 1.00 44.38 407 SER A CA 1
ATOM 3065 C C . SER A 1 407 ? -31.468 -18.193 26.172 1.00 44.38 407 SER A C 1
ATOM 3067 O O . SER A 1 407 ? -32.109 -19.218 26.377 1.00 44.38 407 SER A O 1
ATOM 3069 N N . SER A 1 408 ? -30.471 -17.824 26.986 1.00 43.50 408 SER A N 1
ATOM 3070 C CA . SER A 1 408 ? -30.107 -18.568 28.213 1.00 43.50 408 SER A CA 1
ATOM 3071 C C . SER A 1 408 ? -30.996 -18.248 29.432 1.00 43.50 408 SER A C 1
ATOM 3073 O O . SER A 1 408 ? -30.656 -18.588 30.565 1.00 43.50 408 SER A O 1
ATOM 3075 N N . GLY A 1 409 ? -32.147 -17.601 29.227 1.00 40.78 409 GLY A N 1
ATOM 3076 C CA . GLY A 1 409 ? -33.148 -17.361 30.267 1.00 40.78 409 GLY A CA 1
ATOM 3077 C C . GLY A 1 409 ? -34.075 -18.563 30.480 1.00 40.78 409 GLY A C 1
ATOM 3078 O O . GLY A 1 409 ? -35.065 -18.700 29.773 1.00 40.78 409 GLY A O 1
ATOM 3079 N N . ASN A 1 410 ? -33.785 -19.388 31.493 1.00 44.56 410 ASN A N 1
ATOM 3080 C CA . ASN A 1 410 ? -34.693 -20.384 32.089 1.00 44.56 410 ASN A CA 1
ATOM 3081 C C . ASN A 1 410 ? -35.477 -21.309 31.126 1.00 44.56 410 ASN A C 1
ATOM 3083 O O . ASN A 1 410 ? -36.706 -21.319 31.131 1.00 44.56 410 ASN A O 1
ATOM 3087 N N . LEU A 1 411 ? -34.784 -22.229 30.447 1.00 37.91 411 LEU A N 1
ATOM 3088 C CA . LEU A 1 411 ? -35.337 -23.574 30.223 1.00 37.91 411 LEU A CA 1
ATOM 3089 C C . LEU A 1 411 ? -34.401 -24.628 30.831 1.00 37.91 411 LEU A C 1
ATOM 3091 O O . LEU A 1 411 ? -33.181 -24.484 30.799 1.00 37.91 411 LEU A O 1
ATOM 3095 N N . GLY A 1 412 ? -34.996 -25.649 31.454 1.00 32.00 412 GLY A N 1
ATOM 3096 C CA . GLY A 1 412 ? -34.327 -26.504 32.438 1.00 32.00 412 GLY A CA 1
ATOM 3097 C C . GLY A 1 412 ? -33.090 -27.257 31.939 1.00 32.00 412 GLY A C 1
ATOM 3098 O O . GLY A 1 412 ? -33.019 -27.712 30.797 1.00 32.00 412 GLY A O 1
ATOM 3099 N N . THR A 1 413 ? -32.144 -27.453 32.858 1.00 35.44 413 THR A N 1
ATOM 3100 C CA . THR A 1 413 ? -30.924 -28.252 32.700 1.00 35.44 413 THR A CA 1
ATOM 3101 C C . THR A 1 413 ? -31.213 -29.671 32.203 1.00 35.44 413 THR A C 1
ATOM 3103 O O . THR A 1 413 ? -31.452 -30.588 32.988 1.00 35.44 413 THR A O 1
ATOM 3106 N N . ARG A 1 414 ? -31.087 -29.894 30.891 1.00 30.31 414 ARG A N 1
ATOM 3107 C CA . ARG A 1 414 ? -30.831 -31.231 30.344 1.00 30.31 414 ARG A CA 1
ATOM 3108 C C . ARG A 1 414 ? -29.328 -31.476 30.318 1.00 30.31 414 ARG A C 1
ATOM 3110 O O . ARG A 1 414 ? -28.635 -31.055 29.396 1.00 30.31 414 ARG A O 1
ATOM 3117 N N . GLN A 1 415 ? -28.835 -32.169 31.343 1.00 30.28 415 GLN A N 1
ATOM 3118 C CA . GLN A 1 415 ? -27.508 -32.776 31.304 1.00 30.28 415 GLN A CA 1
ATOM 3119 C C . GLN A 1 415 ? -27.458 -33.779 30.146 1.00 30.28 415 GLN A C 1
ATOM 3121 O O . GLN A 1 415 ? -28.146 -34.800 30.168 1.00 30.28 415 GLN A O 1
ATOM 3126 N N . PHE A 1 416 ? -26.619 -33.513 29.146 1.00 25.55 416 PHE A N 1
ATOM 3127 C CA . PHE A 1 416 ? -26.206 -34.549 28.208 1.00 25.55 416 PHE A CA 1
ATOM 3128 C C . PHE A 1 416 ? -25.241 -35.491 28.935 1.00 25.55 416 PHE A C 1
ATOM 3130 O O . PHE A 1 416 ? -24.053 -35.208 29.076 1.00 25.55 416 PHE A O 1
ATOM 3137 N N . HIS A 1 417 ? -25.771 -36.610 29.429 1.00 28.50 417 HIS A N 1
ATOM 3138 C CA . HIS A 1 417 ? -24.960 -37.703 29.953 1.00 28.50 417 HIS A CA 1
ATOM 3139 C C . HIS A 1 417 ? -24.235 -38.411 28.803 1.00 28.50 417 HIS A C 1
ATOM 3141 O O . HIS A 1 417 ? -24.782 -39.324 28.185 1.00 28.50 417 HIS A O 1
ATOM 3147 N N . THR A 1 418 ? -22.977 -38.049 28.555 1.00 32.62 418 THR A N 1
ATOM 3148 C CA . THR A 1 418 ? -22.078 -38.850 27.709 1.00 32.62 418 THR A CA 1
ATOM 3149 C C . THR A 1 418 ? -21.561 -40.054 28.501 1.00 32.62 418 THR A C 1
ATOM 3151 O O . THR A 1 418 ? -20.399 -40.122 28.896 1.00 32.62 418 THR A O 1
ATOM 3154 N N . ALA A 1 419 ? -22.448 -41.011 28.778 1.00 30.30 419 ALA A N 1
ATOM 3155 C CA . ALA A 1 419 ? -22.087 -42.277 29.401 1.00 30.30 419 ALA A CA 1
ATOM 3156 C C . ALA A 1 419 ? -21.491 -43.231 28.350 1.00 30.30 419 ALA A C 1
ATOM 3158 O O . ALA A 1 419 ? -22.201 -44.043 27.754 1.00 30.30 419 ALA A O 1
ATOM 3159 N N . CYS A 1 420 ? -20.175 -43.154 28.136 1.00 28.61 420 CYS A N 1
ATOM 3160 C CA . CYS A 1 420 ? -19.437 -44.191 27.411 1.00 28.61 420 CYS A CA 1
ATOM 3161 C C . CYS A 1 420 ? -19.374 -45.480 28.246 1.00 28.61 420 CYS A C 1
ATOM 3163 O O . CYS A 1 420 ? -18.379 -45.760 28.913 1.00 28.61 420 CYS A O 1
ATOM 3165 N N . ASN A 1 421 ? -20.436 -46.285 28.187 1.00 27.19 421 ASN A N 1
ATOM 3166 C CA . ASN A 1 421 ? -20.409 -47.661 28.671 1.00 27.19 421 ASN A CA 1
ATOM 3167 C C . ASN A 1 421 ? -19.550 -48.516 27.729 1.00 27.19 421 ASN A C 1
ATOM 3169 O O . ASN A 1 421 ? -20.032 -49.034 26.720 1.00 27.19 421 ASN A O 1
ATOM 3173 N N . LEU A 1 422 ? -18.280 -48.694 28.093 1.00 28.88 422 LEU A N 1
ATOM 3174 C CA . LEU A 1 422 ? -17.417 -49.737 27.544 1.00 28.88 422 LEU A CA 1
ATOM 3175 C C . LEU A 1 422 ? -17.999 -51.113 27.905 1.00 28.88 422 LEU A C 1
ATOM 3177 O O . LEU A 1 422 ? -17.762 -51.647 28.988 1.00 28.88 422 LEU A O 1
ATOM 3181 N N . ARG A 1 423 ? -18.769 -51.699 26.981 1.00 25.98 423 ARG A N 1
ATOM 3182 C CA . ARG A 1 423 ? -19.090 -53.130 27.014 1.00 25.98 423 ARG A CA 1
ATOM 3183 C C . ARG A 1 423 ? -17.823 -53.914 26.684 1.00 25.98 423 ARG A C 1
ATOM 3185 O O . ARG A 1 423 ? -17.485 -54.090 25.519 1.00 25.98 423 ARG A O 1
ATOM 3192 N N . VAL A 1 424 ? -17.135 -54.377 27.721 1.00 28.38 424 VAL A N 1
ATOM 3193 C CA . VAL A 1 424 ? -16.118 -55.423 27.592 1.00 28.38 424 VAL A CA 1
ATOM 3194 C C . VAL A 1 424 ? -16.852 -56.759 27.507 1.00 28.38 424 VAL A C 1
ATOM 3196 O O . VAL A 1 424 ? -17.379 -57.245 28.508 1.00 28.38 424 VAL A O 1
ATOM 3199 N N . GLU A 1 425 ? -16.920 -57.338 26.310 1.00 27.66 425 GLU A N 1
ATOM 3200 C CA . GLU A 1 425 ? -17.343 -58.730 26.159 1.00 27.66 425 GLU A CA 1
ATOM 3201 C C . GLU A 1 425 ? -16.235 -59.675 26.638 1.00 27.66 425 GLU A C 1
ATOM 3203 O O . GLU A 1 425 ? -15.041 -59.402 26.500 1.00 27.66 425 GLU A O 1
ATOM 3208 N N . LYS A 1 426 ? -16.644 -60.783 27.262 1.00 27.45 426 LYS A N 1
ATOM 3209 C CA . LYS A 1 426 ? -15.727 -61.765 27.842 1.00 27.45 426 LYS A CA 1
ATOM 3210 C C . LYS A 1 426 ? -15.027 -62.569 26.749 1.00 27.45 426 LYS A C 1
ATOM 3212 O O . LYS A 1 426 ? -15.686 -63.132 25.881 1.00 27.45 426 LYS A O 1
ATOM 3217 N N . SER A 1 427 ? -13.719 -62.745 26.902 1.00 28.81 427 SER A N 1
ATOM 3218 C CA . SER A 1 427 ? -12.978 -63.867 26.326 1.00 28.81 427 SER A CA 1
ATOM 3219 C C . SER A 1 427 ? -12.179 -64.528 27.446 1.00 28.81 427 SER A C 1
ATOM 3221 O O . SER A 1 427 ? -11.346 -63.880 28.081 1.00 28.81 427 SER A O 1
ATOM 3223 N N . ASP A 1 428 ? -12.478 -65.793 27.738 1.00 30.61 428 ASP A N 1
ATOM 3224 C CA . ASP A 1 428 ? -11.765 -66.569 28.752 1.00 30.61 428 ASP A CA 1
ATOM 3225 C C . ASP A 1 428 ? -10.343 -66.919 28.291 1.00 30.61 428 ASP A C 1
ATOM 3227 O O . ASP A 1 428 ? -10.176 -67.484 27.207 1.00 30.61 428 ASP A O 1
ATOM 3231 N N . ARG A 1 429 ? -9.351 -66.697 29.171 1.00 30.84 429 ARG A N 1
ATOM 3232 C CA . ARG A 1 429 ? -8.345 -67.685 29.650 1.00 30.84 429 ARG A CA 1
ATOM 3233 C C . ARG A 1 429 ? -7.113 -66.997 30.263 1.00 30.84 429 ARG A C 1
ATOM 3235 O O . ARG A 1 429 ? -6.479 -66.181 29.611 1.00 30.84 429 ARG A O 1
ATOM 3242 N N . GLY A 1 430 ? -6.686 -67.473 31.439 1.00 28.81 430 GLY A N 1
ATOM 3243 C CA . GLY A 1 430 ? -5.251 -67.546 31.774 1.00 28.81 430 GLY A CA 1
ATOM 3244 C C . GLY A 1 430 ? -4.638 -66.477 32.694 1.00 28.81 430 GLY A C 1
ATOM 3245 O O . GLY A 1 430 ? -3.937 -65.595 32.231 1.00 28.81 430 GLY A O 1
ATOM 3246 N N . GLU A 1 431 ? -4.791 -66.697 34.003 1.00 28.55 431 GLU A N 1
ATOM 3247 C CA . GLU A 1 431 ? -3.823 -66.409 35.086 1.00 28.55 431 GLU A CA 1
ATOM 3248 C C . GLU A 1 431 ? -3.386 -64.979 35.514 1.00 28.55 431 GLU A C 1
ATOM 3250 O O . GLU A 1 431 ? -2.650 -64.260 34.852 1.00 28.55 431 GLU A O 1
ATOM 3255 N N . LYS A 1 432 ? -3.669 -64.755 36.812 1.00 29.38 432 LYS A N 1
ATOM 3256 C CA . LYS A 1 432 ? -2.831 -64.172 37.885 1.00 29.38 432 LYS A CA 1
ATOM 3257 C C . LYS A 1 432 ? -2.571 -62.656 37.950 1.00 29.38 432 LYS A C 1
ATOM 3259 O O . LYS A 1 432 ? -1.704 -62.073 37.315 1.00 29.38 432 LYS A O 1
ATOM 3264 N N . VAL A 1 433 ? -3.278 -62.090 38.929 1.00 30.66 433 VAL A N 1
ATOM 3265 C CA . VAL A 1 433 ? -3.101 -60.784 39.573 1.00 30.66 433 VAL A CA 1
ATOM 3266 C C . VAL A 1 433 ? -1.723 -60.635 40.234 1.00 30.66 433 VAL A C 1
ATOM 3268 O O . VAL A 1 433 ? -1.295 -61.514 40.980 1.00 30.66 433 VAL A O 1
ATOM 3271 N N . GLY A 1 434 ? -1.116 -59.457 40.070 1.00 28.78 434 GLY A N 1
ATOM 3272 C CA . GLY A 1 434 ? -0.124 -58.883 40.985 1.00 28.78 434 GLY A CA 1
ATOM 3273 C C . GLY A 1 434 ? -0.541 -57.454 41.352 1.00 28.78 434 GLY A C 1
ATOM 3274 O O . GLY A 1 434 ? -0.731 -56.625 40.466 1.00 28.78 434 GLY A O 1
ATOM 3275 N N . SER A 1 435 ? -0.757 -57.184 42.640 1.00 28.28 435 SER A N 1
ATOM 3276 C CA . SER A 1 435 ? -1.311 -55.915 43.144 1.00 28.28 435 SER A CA 1
ATOM 3277 C C . SER A 1 435 ? -0.258 -54.821 43.366 1.00 28.28 435 SER A C 1
ATOM 3279 O O . SER A 1 435 ? 0.888 -55.135 43.671 1.00 28.28 435 SER A O 1
ATOM 3281 N N . CYS A 1 436 ? -0.731 -53.564 43.431 1.00 27.75 436 CYS A N 1
ATOM 3282 C CA . CYS A 1 436 ? -0.039 -52.379 43.982 1.00 27.75 436 CYS A CA 1
ATOM 3283 C C . CYS A 1 436 ? 1.126 -51.849 43.107 1.00 27.75 436 CYS A C 1
ATOM 3285 O O . CYS A 1 436 ? 1.848 -52.612 42.487 1.00 27.75 436 CYS A O 1
ATOM 3287 N N . ILE A 1 437 ? 1.369 -50.539 42.982 1.00 32.94 437 ILE A N 1
ATOM 3288 C CA . ILE A 1 437 ? 1.274 -49.457 43.983 1.00 32.94 437 ILE A CA 1
ATOM 3289 C C . ILE A 1 437 ? 0.442 -48.250 43.484 1.00 32.94 437 ILE A C 1
ATOM 3291 O O . ILE A 1 437 ? 0.110 -48.130 42.309 1.00 32.94 437 ILE A O 1
ATOM 3295 N N . LYS A 1 438 ? 0.032 -47.401 44.435 1.00 30.44 438 LYS A N 1
ATOM 3296 C CA . LYS A 1 438 ? -0.854 -46.233 44.286 1.00 30.44 438 LYS A CA 1
ATOM 3297 C C . LYS A 1 438 ? -0.177 -45.031 43.600 1.00 30.44 438 LYS A C 1
ATOM 3299 O O . LYS A 1 438 ? 1.039 -44.913 43.633 1.00 30.44 438 LYS A O 1
ATOM 3304 N N . ASN A 1 439 ? -1.025 -44.131 43.087 1.00 36.28 439 ASN A N 1
ATOM 3305 C CA . ASN A 1 439 ? -0.810 -42.697 42.821 1.00 36.28 439 ASN A CA 1
ATOM 3306 C C . ASN A 1 439 ? 0.505 -42.074 43.316 1.00 36.28 439 ASN A C 1
ATOM 3308 O O . ASN A 1 439 ? 0.744 -42.071 44.520 1.00 36.28 439 ASN A O 1
ATOM 3312 N N . GLU A 1 440 ? 1.142 -41.284 42.446 1.00 32.41 440 GLU A N 1
ATOM 3313 C CA . GLU A 1 440 ? 1.581 -39.937 42.833 1.00 32.41 440 GLU A CA 1
ATOM 3314 C C . GLU A 1 440 ? 1.599 -38.963 41.640 1.00 32.41 440 GLU A C 1
ATOM 3316 O O . GLU A 1 440 ? 1.616 -39.371 40.477 1.00 32.41 440 GLU A O 1
ATOM 3321 N N . ASN A 1 441 ? 1.481 -37.664 41.931 1.00 44.72 441 ASN A N 1
ATOM 3322 C CA . ASN A 1 441 ? 1.246 -36.614 40.936 1.00 44.72 441 ASN A CA 1
ATOM 3323 C C . ASN A 1 441 ? 2.507 -36.287 40.125 1.00 44.72 441 ASN A C 1
ATOM 3325 O O . ASN A 1 441 ? 3.538 -35.961 40.705 1.00 44.72 441 ASN A O 1
ATOM 3329 N N . LEU A 1 442 ? 2.384 -36.212 38.797 1.00 36.28 442 LEU A N 1
ATOM 3330 C CA . LEU A 1 442 ? 3.403 -35.631 37.913 1.00 36.28 442 LEU A CA 1
ATOM 3331 C C . LEU A 1 442 ? 2.778 -34.604 36.960 1.00 36.28 442 LEU A C 1
ATOM 3333 O O . LEU A 1 442 ? 2.638 -34.809 35.756 1.00 36.28 442 LEU A O 1
ATOM 3337 N N . THR A 1 443 ? 2.411 -33.453 37.525 1.00 44.34 443 THR A N 1
ATOM 3338 C CA . THR A 1 443 ? 2.116 -32.229 36.769 1.00 44.34 443 THR A CA 1
ATOM 3339 C C . THR A 1 443 ? 3.417 -31.586 36.283 1.00 44.34 443 THR A C 1
ATOM 3341 O O . THR A 1 443 ? 3.861 -30.582 36.837 1.00 44.34 443 THR A O 1
ATOM 3344 N N . ASN A 1 444 ? 4.022 -32.153 35.239 1.00 37.09 444 ASN A N 1
ATOM 3345 C CA . ASN A 1 444 ? 5.091 -31.486 34.493 1.00 37.09 444 ASN A CA 1
ATOM 3346 C C . ASN A 1 444 ? 4.484 -30.714 33.306 1.00 37.09 444 ASN A C 1
ATOM 3348 O O . ASN A 1 444 ? 3.657 -31.278 32.584 1.00 37.09 444 ASN A O 1
ATOM 3352 N N . PRO A 1 445 ? 4.862 -29.444 33.069 1.00 40.00 445 PRO A N 1
ATOM 3353 C CA . PRO A 1 445 ? 4.354 -28.684 31.933 1.00 40.00 445 PRO A CA 1
ATOM 3354 C C . PRO A 1 445 ? 4.888 -29.261 30.615 1.00 40.00 445 PRO A C 1
ATOM 3356 O O . PRO A 1 445 ? 6.096 -29.375 30.412 1.00 40.00 445 PRO A O 1
ATOM 3359 N N . VAL A 1 446 ? 3.981 -29.597 29.695 1.00 46.50 446 VAL A N 1
ATOM 3360 C CA . VAL A 1 446 ? 4.342 -30.052 28.347 1.00 46.50 446 VAL A CA 1
ATOM 3361 C C . VAL A 1 446 ? 4.782 -28.850 27.512 1.00 46.50 446 VAL A C 1
ATOM 3363 O O . VAL A 1 446 ? 3.960 -28.030 27.104 1.00 46.50 446 VAL A O 1
ATOM 3366 N N . LEU A 1 447 ? 6.082 -28.756 27.232 1.00 36.69 447 LEU A N 1
ATOM 3367 C CA . LEU A 1 447 ? 6.636 -27.772 26.305 1.00 36.69 447 LEU A CA 1
ATOM 3368 C C . LEU A 1 447 ? 6.540 -28.297 24.865 1.00 36.69 447 LEU A C 1
ATOM 3370 O O . LEU A 1 447 ? 7.330 -29.143 24.449 1.00 36.69 447 LEU A O 1
ATOM 3374 N N . VAL A 1 448 ? 5.595 -27.769 24.088 1.00 41.69 448 VAL A N 1
ATOM 3375 C CA . VAL A 1 448 ? 5.518 -28.022 22.641 1.00 41.69 448 VAL A CA 1
ATOM 3376 C C . VAL A 1 448 ? 6.402 -27.010 21.914 1.00 41.69 448 VAL A C 1
ATOM 3378 O O . VAL A 1 448 ? 6.027 -25.848 21.767 1.00 41.69 448 VAL A O 1
ATOM 3381 N N . ILE A 1 449 ? 7.571 -27.446 21.438 1.00 41.06 449 ILE A N 1
ATOM 3382 C CA . ILE A 1 449 ? 8.415 -26.635 20.550 1.00 41.06 449 ILE A CA 1
ATOM 3383 C C . ILE A 1 449 ? 7.984 -26.892 19.104 1.00 41.06 449 ILE A C 1
ATOM 3385 O O . ILE A 1 449 ? 8.366 -27.891 18.495 1.00 41.06 449 ILE A O 1
ATOM 3389 N N . GLY A 1 450 ? 7.190 -25.975 18.548 1.00 31.80 450 GLY A N 1
ATOM 3390 C CA . GLY A 1 450 ? 7.009 -25.877 17.100 1.00 31.80 450 GLY A CA 1
ATOM 3391 C C . GLY A 1 450 ? 8.324 -25.458 16.439 1.00 31.80 450 GLY A C 1
ATOM 3392 O O . GLY A 1 450 ? 9.003 -24.555 16.929 1.00 31.80 450 GLY A O 1
ATOM 3393 N N . GLY A 1 451 ? 8.706 -26.129 15.353 1.00 32.16 451 GLY A N 1
ATOM 3394 C CA . GLY A 1 451 ? 10.000 -25.918 14.710 1.00 32.16 451 GLY A CA 1
ATOM 3395 C C . GLY A 1 451 ? 10.155 -24.517 14.115 1.00 32.16 451 GLY A C 1
ATOM 3396 O O . GLY A 1 451 ? 9.486 -24.171 13.147 1.00 32.16 451 GLY A O 1
ATOM 3397 N N . ALA A 1 452 ? 11.109 -23.755 14.645 1.00 38.72 452 ALA A N 1
ATOM 3398 C CA . ALA A 1 452 ? 11.750 -22.646 13.952 1.00 38.72 452 ALA A CA 1
ATOM 3399 C C . ALA A 1 452 ? 13.243 -22.972 1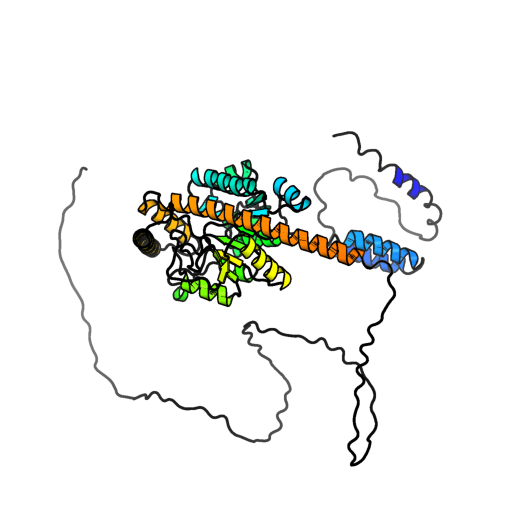3.832 1.00 38.72 452 ALA A C 1
ATOM 3401 O O . ALA A 1 452 ? 13.852 -23.414 14.808 1.00 38.72 452 ALA A O 1
ATOM 3402 N N . ASN A 1 453 ? 13.837 -22.759 12.654 1.00 42.50 453 ASN A N 1
ATOM 3403 C CA . ASN A 1 453 ? 15.275 -22.953 12.458 1.00 42.50 453 ASN A CA 1
ATOM 3404 C C . ASN A 1 453 ? 16.055 -21.965 13.336 1.00 42.50 453 ASN A C 1
ATOM 3406 O O . ASN A 1 453 ? 16.171 -20.785 13.008 1.00 42.50 453 ASN A O 1
ATOM 3410 N N . VAL A 1 454 ? 16.605 -22.464 14.441 1.00 36.66 454 VAL A N 1
ATOM 3411 C CA . VAL A 1 454 ? 17.541 -21.741 15.302 1.00 36.66 454 VAL A CA 1
ATOM 3412 C C . VAL A 1 454 ? 18.771 -22.618 15.466 1.00 36.66 454 VAL A C 1
ATOM 3414 O O . VAL A 1 454 ? 18.787 -23.542 16.277 1.00 36.66 454 VAL A O 1
ATOM 3417 N N . ASP A 1 455 ? 19.801 -22.322 14.681 1.00 37.53 455 ASP A N 1
ATOM 3418 C CA . ASP A 1 455 ? 21.098 -22.966 14.829 1.00 37.53 455 ASP A CA 1
ATOM 3419 C C . ASP A 1 455 ? 21.770 -22.418 16.101 1.00 37.53 455 ASP A C 1
ATOM 3421 O O . ASP A 1 455 ? 22.204 -21.264 16.162 1.00 37.53 455 ASP A O 1
ATOM 3425 N N . ARG A 1 456 ? 21.771 -23.223 17.167 1.00 33.50 456 ARG A N 1
ATOM 3426 C CA . ARG A 1 456 ? 22.482 -22.943 18.420 1.00 33.50 456 ARG A CA 1
ATOM 3427 C C . ARG A 1 456 ? 23.374 -24.123 18.758 1.00 33.50 456 ARG A C 1
ATOM 3429 O O . ARG A 1 456 ? 22.929 -25.134 19.297 1.00 33.50 456 ARG A O 1
ATOM 3436 N N . THR A 1 457 ? 24.661 -23.948 18.499 1.00 34.53 457 THR A N 1
ATOM 3437 C CA . THR A 1 457 ? 25.710 -24.825 19.008 1.00 34.53 457 THR A CA 1
ATOM 3438 C C . THR A 1 457 ? 25.870 -24.606 20.512 1.00 34.53 457 THR A C 1
ATOM 3440 O O . THR A 1 457 ? 26.446 -23.617 20.958 1.00 34.53 457 THR A O 1
ATOM 3443 N N . TYR A 1 458 ? 25.369 -25.549 21.308 1.00 34.12 458 TYR A N 1
ATOM 3444 C CA . TYR A 1 458 ? 25.685 -25.636 22.731 1.00 34.12 458 TYR A CA 1
ATOM 3445 C C . TYR A 1 458 ? 26.953 -26.469 22.917 1.00 34.12 458 TYR A C 1
ATOM 3447 O O . TYR A 1 458 ? 27.039 -27.600 22.438 1.00 34.12 458 TYR A O 1
ATOM 3455 N N . ARG A 1 459 ? 27.940 -25.920 23.629 1.00 32.28 459 ARG A N 1
ATOM 3456 C CA . ARG A 1 459 ? 29.133 -26.659 24.051 1.00 32.28 459 ARG A CA 1
ATOM 3457 C C . ARG A 1 459 ? 28.933 -27.094 25.498 1.00 32.28 459 ARG A C 1
ATOM 3459 O O . ARG A 1 459 ? 29.147 -26.305 26.410 1.00 32.28 459 ARG A O 1
ATOM 3466 N N . VAL A 1 460 ? 28.481 -28.329 25.686 1.00 34.88 460 VAL A N 1
ATOM 3467 C CA . VAL A 1 460 ? 28.373 -28.939 27.013 1.00 34.88 460 VAL A CA 1
ATOM 3468 C C . VAL A 1 460 ? 29.759 -29.428 27.429 1.00 34.88 460 VAL A C 1
ATOM 3470 O O . VAL A 1 460 ? 30.369 -30.234 26.728 1.00 34.88 460 VAL A O 1
ATOM 3473 N N . THR A 1 461 ? 30.262 -28.922 28.551 1.00 39.34 461 THR A N 1
ATOM 3474 C CA . THR A 1 461 ? 31.383 -29.513 29.289 1.00 39.34 461 THR A CA 1
ATOM 3475 C C . THR A 1 461 ? 30.807 -30.244 30.493 1.00 39.34 461 THR A C 1
ATOM 3477 O O . THR A 1 461 ? 30.491 -29.618 31.502 1.00 39.34 461 THR A O 1
ATOM 3480 N N . GLU A 1 462 ? 30.632 -31.556 30.362 1.00 40.66 462 GLU A N 1
ATOM 3481 C CA . GLU A 1 462 ? 30.366 -32.443 31.493 1.00 40.66 462 GLU A CA 1
ATOM 3482 C C . GLU A 1 462 ? 31.704 -32.904 32.072 1.00 40.66 462 GLU A C 1
ATOM 3484 O O . GLU A 1 462 ? 32.362 -33.792 31.529 1.00 40.66 462 GLU A O 1
ATOM 3489 N N . ASP A 1 463 ? 32.103 -32.295 33.186 1.00 40.28 463 ASP A N 1
ATOM 3490 C CA . ASP A 1 463 ? 33.044 -32.935 34.096 1.00 40.28 463 ASP A CA 1
ATOM 3491 C C . ASP A 1 463 ? 32.298 -34.062 34.831 1.00 40.28 463 ASP A C 1
ATOM 3493 O O . ASP A 1 463 ? 31.197 -33.847 35.335 1.00 40.28 463 ASP A O 1
ATOM 3497 N N . LEU A 1 464 ? 32.925 -35.244 34.924 1.00 42.50 464 LEU A N 1
ATOM 3498 C CA . LEU A 1 464 ? 32.408 -36.487 35.535 1.00 42.50 464 LEU A CA 1
ATOM 3499 C C . LEU A 1 464 ? 31.474 -37.363 34.669 1.00 42.50 464 LEU A C 1
ATOM 3501 O O . LEU A 1 464 ? 30.363 -37.704 35.071 1.00 42.50 464 LEU A O 1
ATOM 3505 N N . VAL A 1 465 ? 32.010 -37.911 33.572 1.00 33.41 465 VAL A N 1
ATOM 3506 C CA . VAL A 1 465 ? 31.586 -39.236 33.075 1.00 33.41 465 VAL A CA 1
ATOM 3507 C C . VAL A 1 465 ? 32.741 -40.225 33.235 1.00 33.41 465 VAL A C 1
ATOM 3509 O O . VAL A 1 465 ? 33.726 -40.176 32.501 1.00 33.41 465 VAL A O 1
ATOM 3512 N N . GLN A 1 466 ? 32.630 -41.142 34.202 1.00 34.22 466 GLN A N 1
ATOM 3513 C CA . GLN A 1 466 ? 33.536 -42.289 34.305 1.00 34.22 466 GLN A CA 1
ATOM 3514 C C . GLN A 1 466 ? 33.232 -43.283 33.177 1.00 34.22 466 GLN A C 1
ATOM 3516 O O . GLN A 1 466 ? 32.157 -43.879 33.135 1.00 34.22 466 GLN A O 1
ATOM 3521 N N . SER A 1 467 ? 34.186 -43.486 32.269 1.00 30.80 467 SER A N 1
ATOM 3522 C CA . SER A 1 467 ? 34.066 -44.462 31.188 1.00 30.80 467 SER A CA 1
ATOM 3523 C C . SER A 1 467 ? 34.314 -45.887 31.687 1.00 30.80 467 SER A C 1
ATOM 3525 O O . SER A 1 467 ? 35.446 -46.267 31.987 1.00 30.80 467 SER A O 1
ATOM 3527 N N . SER A 1 468 ? 33.267 -46.714 31.712 1.00 30.03 468 SER A N 1
ATOM 3528 C CA . SER A 1 468 ? 33.410 -48.168 31.797 1.00 30.03 468 SER A CA 1
ATOM 3529 C C . SER A 1 468 ? 33.574 -48.762 30.392 1.00 30.03 468 SER A C 1
ATOM 3531 O O . SER A 1 468 ? 32.746 -48.575 29.502 1.00 30.03 468 SER A O 1
ATOM 3533 N N . ASN A 1 469 ? 34.679 -49.478 30.176 1.00 32.69 469 ASN A N 1
ATOM 3534 C CA . ASN A 1 469 ? 34.963 -50.146 28.906 1.00 32.69 469 ASN A CA 1
ATOM 3535 C C . ASN A 1 469 ? 34.005 -51.323 28.666 1.00 32.69 469 ASN A C 1
ATOM 3537 O O . ASN A 1 469 ? 34.039 -52.297 29.414 1.00 32.69 469 ASN A O 1
ATOM 3541 N N . SER A 1 470 ? 33.273 -51.315 27.549 1.00 31.25 470 SER A N 1
ATOM 3542 C CA . SER A 1 470 ? 33.103 -52.529 26.735 1.00 31.25 470 SER A CA 1
ATOM 3543 C C . SER A 1 470 ? 32.712 -52.189 25.294 1.00 31.25 470 SER A C 1
ATOM 3545 O O . SER A 1 470 ? 31.919 -51.289 25.029 1.00 31.25 470 SER A O 1
ATOM 3547 N N . GLU A 1 471 ? 33.315 -52.901 24.347 1.00 34.81 471 GLU A N 1
ATOM 3548 C CA . GLU A 1 471 ? 33.128 -52.691 22.912 1.00 34.81 471 GLU A CA 1
ATOM 3549 C C . GLU A 1 471 ? 31.865 -53.396 22.394 1.00 34.81 471 GLU A C 1
ATOM 3551 O O . GLU A 1 471 ? 31.581 -54.531 22.785 1.00 34.81 471 GLU A O 1
ATOM 3556 N N . ARG A 1 472 ? 31.198 -52.801 21.393 1.00 27.77 472 ARG A N 1
ATOM 3557 C CA . ARG A 1 472 ? 30.717 -53.521 20.193 1.00 27.77 472 ARG A CA 1
ATOM 3558 C C . ARG A 1 472 ? 30.355 -52.557 19.061 1.00 27.77 472 ARG A C 1
ATOM 3560 O O . ARG A 1 472 ? 30.112 -51.375 19.267 1.00 27.77 472 ARG A O 1
ATOM 3567 N N . VAL A 1 473 ? 30.420 -53.074 17.837 1.00 28.58 473 VAL A N 1
ATOM 3568 C CA . VAL A 1 473 ? 30.702 -52.309 16.609 1.00 28.58 473 VAL A CA 1
ATOM 3569 C C . VAL A 1 473 ? 29.617 -52.538 15.541 1.00 28.58 473 VAL A C 1
ATOM 3571 O O . VAL A 1 473 ? 29.014 -53.607 15.510 1.00 28.58 473 VAL A O 1
ATOM 3574 N N . CYS A 1 474 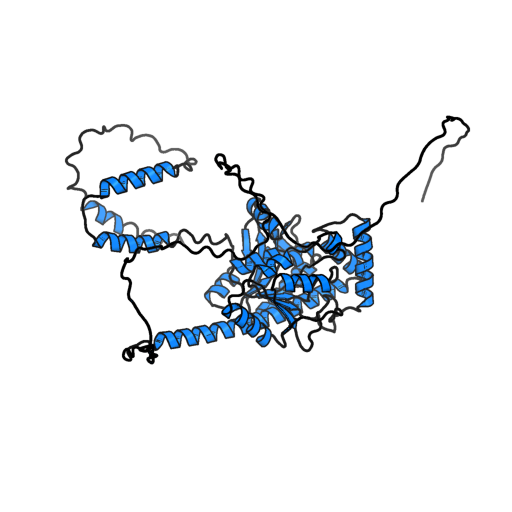? 29.511 -51.601 14.577 1.00 24.66 474 CYS A N 1
ATOM 3575 C CA . CYS A 1 474 ? 28.903 -51.763 13.231 1.00 24.66 474 CYS A CA 1
ATOM 3576 C C . CYS A 1 474 ? 27.346 -51.712 13.144 1.00 24.66 474 CYS A C 1
ATOM 3578 O O . CYS A 1 474 ? 26.666 -52.259 13.995 1.00 24.66 474 CYS A O 1
ATOM 3580 N N . ARG A 1 475 ? 26.674 -51.113 12.133 1.00 26.61 475 ARG A N 1
ATOM 3581 C CA . ARG A 1 475 ? 27.059 -50.403 10.876 1.00 26.61 475 ARG A CA 1
ATOM 3582 C C . ARG A 1 475 ? 26.057 -49.280 10.551 1.00 26.61 475 ARG A C 1
ATOM 3584 O O . ARG A 1 475 ? 24.870 -49.443 10.805 1.00 26.61 475 ARG A O 1
ATOM 3591 N N . ARG A 1 476 ? 26.478 -48.258 9.790 1.00 24.16 476 ARG A N 1
ATOM 3592 C CA . ARG A 1 476 ? 25.576 -47.506 8.890 1.00 24.16 476 ARG A CA 1
ATOM 3593 C C . ARG A 1 476 ? 26.155 -47.488 7.475 1.00 24.16 476 ARG A C 1
ATOM 3595 O O . ARG A 1 476 ? 27.330 -47.193 7.289 1.00 24.16 476 ARG A O 1
ATOM 3602 N N . TRP A 1 477 ? 25.341 -47.857 6.487 1.00 25.25 477 TRP A N 1
ATOM 3603 C CA . TRP A 1 477 ? 25.710 -47.811 5.070 1.00 25.25 477 TRP A CA 1
ATOM 3604 C C . TRP A 1 477 ? 25.853 -46.362 4.587 1.00 25.25 477 TRP A C 1
ATOM 3606 O O . TRP A 1 477 ? 24.947 -45.557 4.793 1.00 25.25 477 TRP A O 1
ATOM 3616 N N . SER A 1 478 ? 26.919 -46.066 3.842 1.00 29.41 478 SER A N 1
ATOM 3617 C CA . SER A 1 478 ? 26.989 -44.908 2.946 1.00 29.41 478 SER A CA 1
ATOM 3618 C C . SER A 1 478 ? 27.255 -45.384 1.515 1.00 29.41 478 SER A C 1
ATOM 3620 O O . SER A 1 478 ? 28.183 -46.152 1.248 1.00 29.41 478 SER A O 1
ATOM 3622 N N . ARG A 1 479 ? 26.400 -44.969 0.571 1.00 28.58 479 ARG A N 1
ATOM 3623 C CA . ARG A 1 479 ? 26.613 -45.237 -0.858 1.00 28.58 479 ARG A CA 1
ATOM 3624 C C . ARG A 1 479 ? 27.722 -44.323 -1.380 1.00 28.58 479 ARG A C 1
ATOM 3626 O O . ARG A 1 479 ? 27.711 -43.123 -1.136 1.00 28.58 479 ARG A O 1
ATOM 3633 N N . ARG A 1 480 ? 28.664 -44.909 -2.120 1.00 28.75 480 ARG A N 1
ATOM 3634 C CA . ARG A 1 480 ? 29.726 -44.191 -2.837 1.00 28.75 480 ARG A CA 1
ATOM 3635 C C . ARG A 1 480 ? 29.183 -43.567 -4.123 1.00 28.75 480 ARG A C 1
ATOM 3637 O O . ARG A 1 480 ? 28.583 -44.283 -4.919 1.00 28.75 480 ARG A O 1
ATOM 3644 N N . THR A 1 481 ? 29.617 -42.350 -4.424 1.00 29.64 481 THR A N 1
ATOM 3645 C CA . THR A 1 481 ? 30.002 -41.949 -5.787 1.00 29.64 481 THR A CA 1
ATOM 3646 C C . THR A 1 481 ? 31.388 -41.305 -5.716 1.00 29.64 481 THR A C 1
ATOM 3648 O O . THR A 1 481 ? 31.698 -40.563 -4.787 1.00 29.64 481 THR A O 1
ATOM 3651 N N . ARG A 1 482 ? 32.284 -41.701 -6.627 1.00 29.12 482 ARG A N 1
ATOM 3652 C CA . ARG A 1 482 ? 33.705 -41.311 -6.633 1.00 29.12 482 ARG A CA 1
ATOM 3653 C C . ARG A 1 482 ? 33.935 -40.168 -7.620 1.00 29.12 482 ARG A C 1
ATOM 3655 O O . ARG A 1 482 ? 33.467 -40.264 -8.748 1.00 29.12 482 ARG A O 1
ATOM 3662 N N . ALA A 1 483 ? 34.784 -39.212 -7.254 1.00 28.19 483 ALA A N 1
ATOM 3663 C CA . ALA A 1 483 ? 35.581 -38.445 -8.212 1.00 28.19 483 ALA A CA 1
ATOM 3664 C C . ALA A 1 483 ? 37.025 -38.999 -8.219 1.00 28.19 483 ALA A C 1
ATOM 3666 O O . ALA A 1 483 ? 37.528 -39.352 -7.147 1.00 28.19 483 ALA A O 1
ATOM 3667 N N . PRO A 1 484 ? 37.703 -39.122 -9.375 1.00 36.66 484 PRO A N 1
ATOM 3668 C CA . PRO A 1 484 ? 39.092 -39.564 -9.432 1.00 36.66 484 PRO A CA 1
ATOM 3669 C C . PRO A 1 484 ? 40.065 -38.377 -9.398 1.00 36.66 484 PRO A C 1
ATOM 3671 O O . PRO A 1 484 ? 39.981 -37.465 -10.214 1.00 36.66 484 PRO A O 1
ATOM 3674 N N . ALA A 1 485 ? 41.052 -38.432 -8.505 1.00 28.98 485 ALA A N 1
ATOM 3675 C CA . ALA A 1 485 ? 42.242 -37.586 -8.581 1.00 28.98 485 ALA A CA 1
ATOM 3676 C C . ALA A 1 485 ? 43.370 -38.323 -9.325 1.00 28.98 485 ALA A C 1
ATOM 3678 O O . ALA A 1 485 ? 43.553 -39.528 -9.131 1.00 28.98 485 ALA A O 1
ATOM 3679 N N . ARG A 1 486 ? 44.184 -37.600 -10.107 1.00 28.97 486 ARG A N 1
ATOM 3680 C CA . ARG A 1 486 ? 45.505 -38.071 -10.555 1.00 28.97 486 ARG A CA 1
ATOM 3681 C C . ARG A 1 486 ? 46.600 -37.044 -10.241 1.00 28.97 486 ARG A C 1
ATOM 3683 O O . ARG A 1 486 ? 46.514 -35.879 -10.603 1.00 28.97 486 ARG A O 1
ATOM 3690 N N . ARG A 1 487 ? 47.620 -37.548 -9.546 1.00 28.44 487 ARG A N 1
ATOM 3691 C CA . ARG A 1 487 ? 48.990 -37.033 -9.351 1.00 28.44 487 ARG A CA 1
ATOM 3692 C C . ARG A 1 487 ? 49.848 -37.427 -10.591 1.00 28.44 487 ARG A C 1
ATOM 3694 O O . ARG A 1 487 ? 49.380 -38.282 -11.338 1.00 28.44 487 ARG A O 1
ATOM 3701 N N . VAL A 1 488 ? 51.076 -36.964 -10.887 1.00 29.75 488 VAL A N 1
ATOM 3702 C CA . VAL A 1 488 ? 52.044 -35.975 -10.329 1.00 29.75 488 VAL A CA 1
ATOM 3703 C C . VAL A 1 488 ? 53.163 -35.727 -11.381 1.00 29.75 488 VAL A C 1
ATOM 3705 O O . VAL A 1 488 ? 53.224 -36.474 -12.352 1.00 29.75 488 VAL A O 1
ATOM 3708 N N . HIS A 1 489 ? 54.048 -34.745 -11.117 1.00 27.53 489 HIS A N 1
ATOM 3709 C CA . HIS A 1 489 ? 55.405 -34.463 -11.666 1.00 27.53 489 HIS A CA 1
ATOM 3710 C C . HIS A 1 489 ? 55.494 -33.173 -12.506 1.00 27.53 489 HIS A C 1
ATOM 3712 O O . HIS A 1 489 ? 54.584 -32.891 -13.270 1.00 27.53 489 HIS A O 1
ATOM 3718 N N . ALA A 1 490 ? 56.572 -32.379 -12.532 1.00 29.23 490 ALA A N 1
ATOM 3719 C CA . ALA A 1 490 ? 57.656 -31.999 -11.605 1.00 29.23 490 ALA A CA 1
ATOM 3720 C C . ALA A 1 490 ? 58.646 -31.118 -12.423 1.00 29.23 490 ALA A C 1
ATOM 3722 O O . ALA A 1 490 ? 59.175 -31.609 -13.407 1.00 29.23 490 ALA A O 1
ATOM 3723 N N . ALA A 1 491 ? 58.820 -29.846 -12.021 1.00 27.94 491 ALA A N 1
ATOM 3724 C CA . ALA A 1 491 ? 59.961 -28.893 -12.132 1.00 27.94 491 ALA A CA 1
ATOM 3725 C C . ALA A 1 491 ? 61.245 -29.194 -12.981 1.00 27.94 491 ALA A C 1
ATOM 3727 O O . ALA A 1 491 ? 61.572 -30.357 -13.187 1.00 27.94 491 ALA A O 1
ATOM 3728 N N . PRO A 1 492 ? 62.153 -28.206 -13.238 1.00 49.72 492 PRO A N 1
ATOM 3729 C CA . PRO A 1 492 ? 62.025 -26.729 -13.360 1.00 49.72 492 PRO A CA 1
ATOM 3730 C C . PRO A 1 492 ? 62.874 -26.091 -14.511 1.00 49.72 492 PRO A C 1
ATOM 3732 O O . PRO A 1 492 ? 63.724 -26.742 -15.109 1.00 49.72 492 PRO A O 1
ATOM 3735 N N . SER A 1 493 ? 62.791 -24.764 -14.717 1.00 28.17 493 SER A N 1
ATOM 3736 C CA . SER A 1 493 ? 63.907 -23.961 -15.280 1.00 28.17 493 SER A CA 1
ATOM 3737 C C . SER A 1 493 ? 63.904 -22.501 -14.772 1.00 28.17 493 SER A C 1
ATOM 3739 O O . SER A 1 493 ? 62.880 -21.998 -14.310 1.00 28.17 493 SER A O 1
ATOM 3741 N N . ARG A 1 494 ? 65.079 -21.846 -14.756 1.00 30.25 494 ARG A N 1
ATOM 3742 C CA . ARG A 1 494 ? 65.352 -20.534 -14.117 1.00 30.25 494 ARG A CA 1
ATOM 3743 C C . ARG A 1 494 ? 65.652 -19.422 -15.139 1.00 30.25 494 ARG A C 1
ATOM 3745 O O . ARG A 1 494 ? 66.294 -19.697 -16.143 1.00 30.25 494 ARG A O 1
ATOM 3752 N N . GLY A 1 495 ? 65.387 -18.170 -14.737 1.00 27.53 495 GLY A N 1
ATOM 3753 C CA . GLY A 1 495 ? 66.040 -16.943 -15.242 1.00 27.53 495 GLY A CA 1
ATOM 3754 C C . GLY A 1 495 ? 65.424 -16.311 -16.504 1.00 27.53 495 GLY A C 1
ATOM 3755 O O . GLY A 1 495 ? 64.779 -16.997 -17.281 1.00 27.53 495 GLY A O 1
ATOM 3756 N N . SER A 1 496 ? 65.575 -15.006 -16.770 1.00 28.28 496 SER A N 1
ATOM 3757 C CA . SER A 1 496 ? 66.063 -13.895 -15.924 1.00 28.28 496 SER A CA 1
ATOM 3758 C C . SER A 1 496 ? 65.793 -12.529 -16.588 1.00 28.28 496 SER A C 1
ATOM 3760 O O . SER A 1 496 ? 65.991 -12.396 -17.786 1.00 28.28 496 SER A O 1
ATOM 3762 N N . VAL A 1 497 ? 65.401 -11.530 -15.784 1.00 33.19 497 VAL A N 1
ATOM 3763 C CA . VAL A 1 497 ? 65.678 -10.071 -15.890 1.00 33.19 497 VAL A CA 1
ATOM 3764 C C . VAL A 1 497 ? 65.929 -9.437 -17.281 1.00 33.19 497 VAL A C 1
ATOM 3766 O O . VAL A 1 497 ? 66.981 -9.655 -17.872 1.00 33.19 497 VAL A O 1
ATOM 3769 N N . SER A 1 498 ? 65.093 -8.463 -17.685 1.00 28.75 498 SER A N 1
ATOM 3770 C CA . SER A 1 498 ? 65.558 -7.105 -18.088 1.00 28.75 498 SER A CA 1
ATOM 3771 C C . SER A 1 498 ? 64.434 -6.090 -18.414 1.00 28.75 498 SER A C 1
ATOM 3773 O O . SER A 1 498 ? 63.496 -6.351 -19.158 1.00 28.75 498 SER A O 1
ATOM 3775 N N . LYS A 1 499 ? 64.582 -4.888 -17.841 1.00 34.06 499 LYS A N 1
ATOM 3776 C CA . LYS A 1 499 ? 64.203 -3.549 -18.365 1.00 34.06 499 LYS A CA 1
ATOM 3777 C C . LYS A 1 499 ? 65.545 -2.842 -18.740 1.00 34.06 499 LYS A C 1
ATOM 3779 O O . LYS A 1 499 ? 66.565 -3.442 -18.388 1.00 34.06 499 LYS A O 1
ATOM 3784 N N . PRO A 1 500 ? 65.640 -1.614 -19.326 1.00 54.66 500 PRO A N 1
ATOM 3785 C CA . PRO A 1 500 ? 64.642 -0.528 -19.445 1.00 54.66 500 PRO A CA 1
ATOM 3786 C C . PRO A 1 500 ? 64.675 0.282 -20.785 1.00 54.66 500 PRO A C 1
ATOM 3788 O O . PRO A 1 500 ? 65.299 -0.134 -21.751 1.00 54.66 500 PRO A O 1
ATOM 3791 N N . ALA A 1 501 ? 64.089 1.498 -20.742 1.00 31.22 501 ALA A N 1
ATOM 3792 C CA . ALA A 1 501 ? 64.405 2.714 -21.530 1.00 31.22 501 ALA A CA 1
ATOM 3793 C C . ALA A 1 501 ? 63.832 2.872 -22.963 1.00 31.22 501 ALA A C 1
ATOM 3795 O O . ALA A 1 501 ? 63.494 1.886 -23.602 1.00 31.22 501 ALA A O 1
ATOM 3796 N N . ALA A 1 502 ? 63.728 4.083 -23.548 1.00 32.81 502 ALA A N 1
ATOM 3797 C CA . ALA A 1 502 ? 63.435 5.448 -23.037 1.00 32.81 502 ALA A CA 1
ATOM 3798 C C . ALA A 1 502 ? 63.305 6.446 -24.225 1.00 32.81 502 ALA A C 1
ATOM 3800 O O . ALA A 1 502 ? 63.937 6.240 -25.255 1.00 32.81 502 ALA A O 1
ATOM 3801 N N . GLY A 1 503 ? 62.593 7.570 -24.035 1.00 28.94 503 GLY A N 1
ATOM 3802 C CA . GLY A 1 503 ? 62.603 8.746 -24.935 1.00 28.94 503 GLY A CA 1
ATOM 3803 C C . GLY A 1 503 ? 61.651 8.689 -26.155 1.00 28.94 503 GLY A C 1
ATOM 3804 O O . GLY A 1 503 ? 61.270 7.610 -26.586 1.00 28.94 503 GLY A O 1
ATOM 3805 N N . ASN A 1 504 ? 61.225 9.817 -26.752 1.00 32.25 504 ASN A N 1
ATOM 3806 C CA . ASN A 1 504 ? 61.454 11.210 -26.330 1.00 32.25 504 ASN A CA 1
ATOM 3807 C C . ASN A 1 504 ? 60.494 12.237 -27.002 1.00 32.25 504 ASN A C 1
ATOM 3809 O O . ASN A 1 504 ? 60.196 12.087 -28.179 1.00 32.25 504 ASN A O 1
ATOM 3813 N N . GLU A 1 505 ? 60.159 13.331 -26.287 1.00 32.78 505 GLU A N 1
ATOM 3814 C CA . GLU A 1 505 ? 59.853 14.693 -26.824 1.00 32.78 505 GLU A CA 1
ATOM 3815 C C . GLU A 1 505 ? 58.568 14.915 -27.692 1.00 32.78 505 GLU A C 1
ATOM 3817 O O . GLU A 1 505 ? 57.961 13.962 -28.157 1.00 32.78 505 GLU A O 1
ATOM 3822 N N . ARG A 1 506 ? 58.005 16.130 -27.918 1.00 32.09 506 ARG A N 1
ATOM 3823 C CA . ARG A 1 506 ? 58.237 17.512 -27.397 1.00 32.09 506 ARG A CA 1
ATOM 3824 C C . ARG A 1 506 ? 56.934 18.378 -27.384 1.00 32.09 506 ARG A C 1
ATOM 3826 O O . ARG A 1 506 ? 55.861 17.926 -27.749 1.00 32.09 506 ARG A O 1
ATOM 3833 N N . HIS A 1 507 ? 57.078 19.638 -26.940 1.00 32.34 507 HIS A N 1
ATOM 3834 C CA . HIS A 1 507 ? 56.217 20.855 -27.010 1.00 32.34 507 HIS A CA 1
ATOM 3835 C C . HIS A 1 507 ? 54.977 20.893 -27.955 1.00 32.34 507 HIS A C 1
ATOM 3837 O O . HIS A 1 507 ? 55.070 20.491 -29.105 1.00 32.34 507 HIS A O 1
ATOM 3843 N N . ARG A 1 508 ? 53.837 21.540 -27.619 1.00 31.05 508 ARG A N 1
ATOM 3844 C CA . ARG A 1 508 ? 53.654 22.989 -27.299 1.00 31.05 508 ARG A CA 1
ATOM 3845 C C . ARG A 1 508 ? 52.319 23.306 -26.563 1.00 31.05 508 ARG A C 1
ATOM 3847 O O . ARG A 1 508 ? 51.328 22.609 -26.724 1.00 31.05 508 ARG A O 1
ATOM 3854 N N . ARG A 1 509 ? 52.287 24.436 -25.836 1.00 32.47 509 ARG A N 1
ATOM 3855 C CA . ARG A 1 509 ? 51.100 25.217 -25.367 1.00 32.47 509 ARG A CA 1
ATOM 3856 C C . ARG A 1 509 ? 51.027 26.548 -26.182 1.00 32.47 509 ARG A C 1
ATOM 3858 O O . ARG A 1 509 ? 52.005 26.828 -26.873 1.00 32.47 509 ARG A O 1
ATOM 3865 N N . PRO A 1 510 ? 50.061 27.478 -25.978 1.00 60.59 510 PRO A N 1
ATOM 3866 C CA . PRO A 1 510 ? 48.588 27.350 -25.927 1.00 60.59 510 PRO A CA 1
ATOM 3867 C C . PRO A 1 510 ? 47.840 28.470 -26.725 1.00 60.59 510 PRO A C 1
ATOM 3869 O O . PRO A 1 510 ? 48.427 29.504 -27.026 1.00 60.59 510 PRO A O 1
ATOM 3872 N N . ASN A 1 511 ? 46.524 28.339 -26.973 1.00 32.22 511 ASN A N 1
ATOM 3873 C CA . ASN A 1 511 ? 45.534 29.448 -27.096 1.00 32.22 511 ASN A CA 1
ATOM 3874 C C . ASN A 1 511 ? 44.119 28.846 -27.311 1.00 32.22 511 ASN A C 1
ATOM 3876 O O . ASN A 1 511 ? 43.997 27.893 -28.066 1.00 32.22 511 ASN A O 1
ATOM 3880 N N . ARG A 1 512 ? 43.081 29.153 -26.512 1.00 36.09 512 ARG A N 1
ATOM 3881 C CA . ARG A 1 512 ? 42.204 30.355 -26.403 1.00 36.09 512 ARG A CA 1
ATOM 3882 C C . ARG A 1 512 ? 40.931 30.297 -27.280 1.00 36.09 512 ARG A C 1
ATOM 3884 O O . ARG A 1 512 ? 41.035 30.239 -28.495 1.00 36.09 512 ARG A O 1
ATOM 3891 N N . ARG A 1 513 ? 39.797 30.572 -26.604 1.00 35.66 513 ARG A N 1
ATOM 3892 C CA . ARG A 1 513 ? 38.477 31.078 -27.069 1.00 35.66 513 ARG A CA 1
ATOM 3893 C C . ARG A 1 513 ? 37.430 30.095 -27.640 1.00 35.66 513 ARG A C 1
ATOM 3895 O O . ARG A 1 513 ? 37.685 29.438 -28.632 1.00 35.66 513 ARG A O 1
ATOM 3902 N N . SER A 1 514 ? 36.236 30.168 -27.020 1.00 40.53 514 SER A N 1
ATOM 3903 C CA . SER A 1 514 ? 34.850 30.116 -27.560 1.00 40.53 514 SER A CA 1
ATOM 3904 C C . SER A 1 514 ? 34.517 29.148 -28.712 1.00 40.53 514 SER A C 1
ATOM 3906 O O . SER A 1 514 ? 35.148 29.211 -29.760 1.00 40.53 514 SER A O 1
ATOM 3908 N N . LYS A 1 515 ? 33.428 28.377 -28.660 1.00 40.75 515 LYS A N 1
ATOM 3909 C CA . LYS A 1 515 ? 32.124 28.611 -28.002 1.00 40.75 515 LYS A CA 1
ATOM 3910 C C . LYS A 1 515 ? 31.624 27.374 -27.259 1.00 40.75 515 LYS A C 1
ATOM 3912 O O . LYS A 1 515 ? 32.083 26.272 -27.621 1.00 40.75 515 LYS A O 1
#